Protein AF-A0A952SHG2-F1 (afdb_monomer)

Secondary structure (DSSP, 8-state):
-HHHHHHHHHHHHHHHTTSS-S-HHHHHHHHHHHHHHHHHH-GGGHHHHHHHHHHHHHHHHHHHHHHHS---------------TTTS-HHHHHHHHHHHHHSSTTGGGSTT---TT-GGGTB--STT---BSS---TTGGG-GGGTT-GGG-TT-GGG--SS-S-SSTTTT---SHHHHHHHHHH-TTTSPPTT-SPTTSSS-S-SS--TTSTTT---HHHHHHHHHHHHHTTTPPPPPHHHHHHHHHHHS-GGGSPP--------S---SB-SSS-HHHHHHHTTHHHHSB-TTSTT-B--SS----HHHHHHHHTT-TT--S---SHHHHHHHHHH-TTSSPPTTSPTT-S-TTHHHHB-HHHHHHHHHHHTT--TTSPPPP--

pLDDT: mean 87.73, std 11.2, range [30.27, 97.75]

Mean predicted aligned error: 12.86 Å

Structure (mmCIF, N/CA/C/O backbone):
data_AF-A0A952SHG2-F1
#
_entry.id   AF-A0A952SHG2-F1
#
loop_
_atom_site.group_PDB
_atom_site.id
_atom_site.type_symbol
_atom_site.label_atom_id
_atom_site.label_alt_id
_atom_site.label_comp_id
_atom_site.label_asym_id
_atom_site.label_entity_id
_atom_site.label_seq_id
_atom_site.pdbx_PDB_ins_code
_atom_site.Cartn_x
_atom_site.Cartn_y
_atom_site.Cartn_z
_atom_site.occupancy
_atom_site.B_iso_or_equiv
_atom_site.auth_seq_id
_atom_site.auth_comp_id
_atom_site.auth_asym_id
_atom_site.auth_atom_id
_atom_site.pdbx_PDB_model_num
ATOM 1 N N . ILE A 1 1 ? 28.552 59.439 -45.363 1.00 74.81 1 ILE A N 1
ATOM 2 C CA . ILE A 1 1 ? 27.471 58.419 -45.356 1.00 74.81 1 ILE A CA 1
ATOM 3 C C . ILE A 1 1 ? 27.578 57.528 -44.118 1.00 74.81 1 ILE A C 1
ATOM 5 O O . ILE A 1 1 ? 26.679 57.585 -43.295 1.00 74.81 1 ILE A O 1
ATOM 9 N N . SER A 1 2 ? 28.689 56.813 -43.906 1.00 80.88 2 SER A N 1
ATOM 10 C CA . SER A 1 2 ? 28.884 55.923 -42.744 1.00 80.88 2 SER A CA 1
ATOM 11 C C . SER A 1 2 ? 28.674 56.592 -41.376 1.00 80.88 2 SER A C 1
ATOM 13 O O . SER A 1 2 ? 27.939 56.063 -40.550 1.00 80.88 2 SER A O 1
ATOM 15 N N . CYS A 1 3 ? 29.227 57.792 -41.146 1.00 82.44 3 CYS A N 1
ATOM 16 C CA . CYS A 1 3 ? 28.994 58.519 -39.887 1.00 82.44 3 CYS A CA 1
ATOM 17 C C . CYS A 1 3 ? 27.517 58.884 -39.681 1.00 82.44 3 CYS A C 1
ATOM 19 O O . CYS A 1 3 ? 27.010 58.795 -38.571 1.00 82.44 3 CYS A O 1
ATOM 21 N N . PHE A 1 4 ? 26.814 59.259 -40.752 1.00 87.38 4 PHE A N 1
ATOM 22 C CA . PHE A 1 4 ? 25.398 59.623 -40.690 1.00 87.38 4 PHE A CA 1
ATOM 23 C C . PHE A 1 4 ? 24.521 58.410 -40.349 1.00 87.38 4 PHE A C 1
ATOM 25 O O . PHE A 1 4 ? 23.692 58.493 -39.447 1.00 87.38 4 PHE A O 1
ATOM 32 N N . LEU A 1 5 ? 24.769 57.263 -40.992 1.00 85.25 5 LEU A N 1
ATOM 33 C CA . LEU A 1 5 ? 24.088 56.000 -40.684 1.00 85.25 5 LEU A CA 1
ATOM 34 C C . LEU A 1 5 ? 24.325 55.556 -39.236 1.00 85.25 5 LEU A C 1
ATOM 36 O O . LEU A 1 5 ? 23.393 55.105 -38.574 1.00 85.25 5 LEU A O 1
ATOM 40 N N . LEU A 1 6 ? 25.544 55.740 -38.718 1.00 85.88 6 LEU A N 1
ATOM 41 C CA . LEU A 1 6 ? 25.862 55.423 -37.328 1.00 85.88 6 LEU A CA 1
ATOM 42 C C . LEU A 1 6 ? 25.094 56.319 -36.343 1.00 85.88 6 LEU A C 1
ATOM 44 O O . LEU A 1 6 ? 24.516 55.814 -35.383 1.00 85.88 6 LEU A O 1
ATOM 48 N N . PHE A 1 7 ? 25.022 57.631 -36.593 1.00 89.56 7 PHE A N 1
ATOM 49 C CA . PHE A 1 7 ? 24.235 58.539 -35.752 1.00 89.56 7 PHE A CA 1
ATOM 50 C C . PHE A 1 7 ? 22.739 58.224 -35.794 1.00 89.56 7 PHE A C 1
ATOM 52 O O . PHE A 1 7 ? 22.095 58.218 -34.745 1.00 89.56 7 PHE A O 1
ATOM 59 N N . MET A 1 8 ? 22.188 57.896 -36.968 1.00 89.50 8 MET A N 1
ATOM 60 C CA . MET A 1 8 ? 20.793 57.459 -37.070 1.00 89.50 8 MET A CA 1
ATOM 61 C C . MET A 1 8 ? 20.556 56.136 -36.335 1.00 89.50 8 MET A C 1
ATOM 63 O O . MET A 1 8 ? 19.520 55.978 -35.695 1.00 89.50 8 MET A O 1
ATOM 67 N N . ALA A 1 9 ? 21.511 55.200 -36.369 1.00 89.12 9 ALA A N 1
ATOM 68 C CA . ALA A 1 9 ? 21.396 53.933 -35.650 1.00 89.12 9 ALA A CA 1
ATOM 69 C C . ALA A 1 9 ? 21.360 54.147 -34.132 1.00 89.12 9 ALA A C 1
ATOM 71 O O . ALA A 1 9 ? 20.521 53.554 -33.452 1.00 89.12 9 ALA A O 1
ATOM 72 N N . ILE A 1 10 ? 22.217 55.032 -33.613 1.00 88.19 10 ILE A N 1
ATOM 73 C CA . ILE A 1 10 ? 22.257 55.395 -32.190 1.00 88.19 10 ILE A CA 1
ATOM 74 C C . ILE A 1 10 ? 20.974 56.125 -31.780 1.00 88.19 10 ILE A C 1
ATOM 76 O O . ILE A 1 10 ? 20.395 55.805 -30.743 1.00 88.19 10 ILE A O 1
ATOM 80 N N . ALA A 1 11 ? 20.501 57.072 -32.594 1.00 90.00 11 ALA A N 1
ATOM 81 C CA . ALA A 1 11 ? 19.264 57.800 -32.327 1.00 90.00 11 ALA A CA 1
ATOM 82 C C . ALA A 1 11 ? 18.049 56.860 -32.310 1.00 90.00 11 ALA A C 1
ATOM 84 O O . ALA A 1 11 ? 17.284 56.869 -31.349 1.00 90.00 11 ALA A O 1
ATOM 85 N N . ASN A 1 12 ? 17.917 55.992 -33.320 1.00 87.81 12 ASN A N 1
ATOM 86 C CA . ASN A 1 12 ? 16.848 54.997 -33.379 1.00 87.81 12 ASN A CA 1
ATOM 87 C C . ASN A 1 12 ? 16.907 54.032 -32.188 1.00 87.81 12 ASN A C 1
ATOM 89 O O . ASN A 1 12 ? 15.867 53.721 -31.614 1.00 87.81 12 ASN A O 1
ATOM 93 N N . TYR A 1 13 ? 18.105 53.607 -31.779 1.00 85.69 13 TYR A N 1
ATOM 94 C CA . TYR A 1 13 ? 18.271 52.736 -30.620 1.00 85.69 13 TYR A CA 1
ATOM 95 C C . TYR A 1 13 ? 17.807 53.446 -29.350 1.00 85.69 13 TYR A C 1
ATOM 97 O O . TYR A 1 13 ? 16.925 52.951 -28.664 1.00 85.69 13 TYR A O 1
ATOM 105 N N . LYS A 1 14 ? 18.325 54.649 -29.075 1.00 86.19 14 LYS A N 1
ATOM 106 C CA . LYS A 1 14 ? 17.990 55.417 -27.869 1.00 86.19 14 LYS A CA 1
ATOM 107 C C . LYS A 1 14 ? 16.489 55.689 -27.747 1.00 86.19 14 LYS A C 1
ATOM 109 O O . LYS A 1 14 ? 15.944 55.556 -26.657 1.00 86.19 14 LYS A O 1
ATOM 114 N N . THR A 1 15 ? 15.834 56.067 -28.843 1.00 85.44 15 THR A N 1
ATOM 115 C CA . THR A 1 15 ? 14.403 56.401 -28.837 1.00 85.44 15 THR A CA 1
ATOM 116 C C . THR A 1 15 ? 13.520 55.171 -28.650 1.00 85.44 15 THR A C 1
ATOM 118 O O . THR A 1 15 ? 12.496 55.255 -27.983 1.00 85.44 15 THR A O 1
ATOM 121 N N . ASN A 1 16 ? 13.911 54.024 -29.208 1.00 82.75 16 ASN A N 1
ATOM 122 C CA . ASN A 1 16 ? 13.077 52.823 -29.217 1.00 82.75 16 ASN A CA 1
ATOM 123 C C . ASN A 1 16 ? 13.488 51.775 -28.171 1.00 82.75 16 ASN A C 1
ATOM 125 O O . ASN A 1 16 ? 12.862 50.727 -28.106 1.00 82.75 16 ASN A O 1
ATOM 129 N N . PHE A 1 17 ? 14.522 52.025 -27.357 1.00 77.38 17 PHE A N 1
ATOM 130 C CA . PHE A 1 17 ? 15.031 51.036 -26.395 1.00 77.38 17 PHE A CA 1
ATOM 131 C C . PHE A 1 17 ? 14.032 50.699 -25.287 1.00 77.38 17 PHE A C 1
ATOM 133 O O . PHE A 1 17 ? 13.918 49.544 -24.897 1.00 77.38 17 PHE A O 1
ATOM 140 N N . TYR A 1 18 ? 13.291 51.701 -24.813 1.00 72.62 18 TYR A N 1
ATOM 141 C CA . TYR A 1 18 ? 12.260 51.538 -23.783 1.00 72.62 18 TYR A CA 1
ATOM 142 C C . TYR A 1 18 ? 10.836 51.565 -24.356 1.00 72.62 18 TYR A C 1
ATOM 144 O O . TYR A 1 18 ? 9.873 51.606 -23.598 1.00 72.62 18 TYR A O 1
ATOM 152 N N . GLY A 1 19 ? 10.695 51.598 -25.685 1.00 65.25 19 GLY A N 1
ATOM 153 C CA . GLY A 1 19 ? 9.402 51.615 -26.361 1.00 65.25 19 GLY A CA 1
ATOM 154 C C . GLY A 1 19 ? 9.118 50.277 -27.033 1.00 65.25 19 GLY A C 1
ATOM 155 O O . GLY A 1 19 ? 9.991 49.703 -27.676 1.00 65.25 19 GLY A O 1
ATOM 156 N N . GLU A 1 20 ? 7.876 49.807 -26.978 1.00 67.44 20 GLU A N 1
ATOM 157 C CA . GLU A 1 20 ? 7.429 48.577 -27.654 1.00 67.44 20 GLU A CA 1
ATOM 158 C C . GLU A 1 20 ? 7.246 48.753 -29.174 1.00 67.44 20 GLU A C 1
ATOM 160 O O . GLU A 1 20 ? 6.403 48.126 -29.811 1.00 67.44 20 GLU A O 1
ATOM 165 N N . SER A 1 21 ? 8.036 49.621 -29.808 1.00 77.50 21 SER A N 1
ATOM 166 C CA . SER A 1 21 ? 7.861 49.965 -31.222 1.00 77.50 21 SER A CA 1
ATOM 167 C C . SER A 1 21 ? 8.316 48.863 -32.181 1.00 77.50 21 SER A C 1
ATOM 169 O O . SER A 1 21 ? 8.041 48.935 -33.375 1.00 77.50 21 SER A O 1
ATOM 171 N N . ARG A 1 22 ? 9.040 47.848 -31.684 1.00 79.00 22 ARG A N 1
ATOM 172 C CA . ARG A 1 22 ? 9.681 46.775 -32.472 1.00 79.00 22 ARG A CA 1
ATOM 173 C C . ARG A 1 22 ? 10.700 47.274 -33.509 1.00 79.00 22 ARG A C 1
ATOM 175 O O . ARG A 1 22 ? 11.167 46.488 -34.328 1.00 79.00 22 ARG A O 1
ATOM 182 N N . LEU A 1 23 ? 11.111 48.546 -33.445 1.00 83.25 23 LEU A N 1
ATOM 183 C CA . LEU A 1 23 ? 12.023 49.181 -34.412 1.00 83.25 23 LEU A CA 1
ATOM 184 C C . LEU A 1 23 ? 13.514 49.050 -34.057 1.00 83.25 23 LEU A C 1
ATOM 186 O O . LEU A 1 23 ? 14.373 49.538 -34.793 1.00 83.25 23 LEU A O 1
ATOM 190 N N . LEU A 1 24 ? 13.857 48.380 -32.955 1.00 82.94 24 LEU A N 1
ATOM 191 C CA . LEU A 1 24 ? 15.250 48.162 -32.545 1.00 82.94 24 LEU A CA 1
ATOM 192 C C . LEU A 1 24 ? 16.121 47.412 -33.573 1.00 82.94 24 LEU A C 1
ATOM 194 O O . LEU A 1 24 ? 17.269 47.827 -33.767 1.00 82.94 24 LEU A O 1
ATOM 198 N N . PRO A 1 25 ? 15.617 46.397 -34.307 1.00 87.50 25 PRO A N 1
ATOM 199 C CA . PRO A 1 25 ? 16.404 45.721 -35.340 1.00 87.50 25 PRO A CA 1
ATOM 200 C C . PRO A 1 25 ? 16.895 46.658 -36.457 1.00 87.50 25 PRO A C 1
ATOM 202 O O . PRO A 1 25 ? 17.942 46.405 -37.051 1.00 87.50 25 PRO A O 1
ATOM 205 N N . VAL A 1 26 ? 16.208 47.782 -36.708 1.00 87.00 26 VAL A N 1
ATOM 206 C CA . VAL A 1 26 ? 16.605 48.776 -37.724 1.00 87.00 26 VAL A CA 1
ATOM 207 C C . VAL A 1 26 ? 17.983 49.373 -37.413 1.00 87.00 26 VAL A C 1
ATOM 209 O O . VAL A 1 26 ? 18.792 49.569 -38.322 1.00 87.00 26 VAL A O 1
ATOM 212 N N . SER A 1 27 ? 18.305 49.594 -36.134 1.00 88.81 27 SER A N 1
ATOM 213 C CA . SER A 1 27 ? 19.630 50.075 -35.723 1.00 88.81 27 SER A CA 1
ATOM 214 C C . SER A 1 27 ? 20.735 49.072 -36.059 1.00 88.81 27 SER A C 1
ATOM 216 O O . SER A 1 27 ? 21.799 49.469 -36.533 1.00 88.81 27 SER A O 1
ATOM 218 N N . LEU A 1 28 ? 20.477 47.773 -35.875 1.00 88.94 28 LEU A N 1
ATOM 219 C CA . LEU A 1 28 ? 21.440 46.709 -36.174 1.00 88.94 28 LEU A CA 1
ATOM 220 C C . LEU A 1 28 ? 21.674 46.569 -37.685 1.00 88.94 28 LEU A C 1
ATOM 222 O O . LEU A 1 28 ? 22.815 46.398 -38.120 1.00 88.94 28 LEU A O 1
ATOM 226 N N . VAL A 1 29 ? 20.626 46.733 -38.500 1.00 88.62 29 VAL A N 1
ATOM 227 C CA . VAL A 1 29 ? 20.751 46.771 -39.967 1.00 88.62 29 VAL A CA 1
ATOM 228 C C . VAL A 1 29 ? 21.579 47.977 -40.417 1.00 88.62 29 VAL A C 1
ATOM 230 O O . VAL A 1 29 ? 22.478 47.831 -41.243 1.00 88.62 29 VAL A O 1
ATOM 233 N N . MET A 1 30 ? 21.352 49.166 -39.850 1.00 90.12 30 MET A N 1
ATOM 234 C CA . MET A 1 30 ? 22.135 50.351 -40.224 1.00 90.12 30 MET A CA 1
ATOM 235 C C . MET A 1 30 ? 23.610 50.244 -39.817 1.00 90.12 30 MET A C 1
ATOM 237 O O . MET A 1 30 ? 24.486 50.654 -40.585 1.00 90.12 30 MET A O 1
ATOM 241 N N . ILE A 1 31 ? 23.913 49.635 -38.666 1.00 90.00 31 ILE A N 1
ATOM 242 C CA . ILE A 1 31 ? 25.296 49.337 -38.256 1.00 90.00 31 ILE A CA 1
ATOM 243 C C . ILE A 1 31 ? 25.927 48.314 -39.208 1.00 90.00 31 ILE A C 1
ATOM 245 O O . ILE A 1 31 ? 27.046 48.527 -39.675 1.00 90.00 31 ILE A O 1
ATOM 249 N N . THR A 1 32 ? 25.190 47.263 -39.578 1.00 91.50 32 THR A N 1
ATOM 250 C CA . THR A 1 32 ? 25.622 46.269 -40.573 1.00 91.50 32 THR A CA 1
ATOM 251 C C . THR A 1 32 ? 26.033 46.953 -41.876 1.00 91.50 32 THR A C 1
ATOM 253 O O . THR A 1 32 ? 27.183 46.847 -42.301 1.00 91.50 32 THR A O 1
ATOM 256 N N . VAL A 1 33 ? 25.143 47.746 -42.476 1.00 91.25 33 VAL A N 1
ATOM 257 C CA . VAL A 1 33 ? 25.428 48.471 -43.726 1.00 91.25 33 VAL A CA 1
ATOM 258 C C . VAL A 1 33 ? 26.642 49.391 -43.569 1.00 91.25 33 VAL A C 1
ATOM 260 O O . VAL A 1 33 ? 27.521 49.414 -44.431 1.00 91.25 33 VAL A O 1
ATOM 263 N N . THR A 1 34 ? 26.748 50.090 -42.438 1.00 91.56 34 THR A N 1
ATOM 264 C CA . THR A 1 34 ? 27.884 50.974 -42.139 1.00 91.56 34 THR A CA 1
ATOM 265 C C . THR A 1 34 ? 29.210 50.213 -42.138 1.00 91.56 34 THR A C 1
ATOM 267 O O . THR A 1 34 ? 30.165 50.651 -42.778 1.00 91.56 34 THR A O 1
ATOM 270 N N . THR A 1 35 ? 29.281 49.060 -41.470 1.00 90.50 35 THR A N 1
ATOM 271 C CA . THR A 1 35 ? 30.512 48.254 -41.387 1.00 90.50 35 THR A CA 1
ATOM 272 C C . THR A 1 35 ? 30.953 47.707 -42.747 1.00 90.50 35 THR A C 1
ATOM 274 O O . THR A 1 35 ? 32.138 47.782 -43.071 1.00 90.50 35 THR A O 1
ATOM 277 N N . PHE A 1 36 ? 30.018 47.260 -43.593 1.00 90.94 36 PHE A N 1
ATOM 278 C CA . PHE A 1 36 ? 30.336 46.791 -44.944 1.00 90.94 36 PHE A CA 1
ATOM 279 C C . PHE A 1 36 ? 30.786 47.923 -45.872 1.00 90.94 36 PHE A C 1
ATOM 281 O O . PHE A 1 36 ? 31.753 47.740 -46.608 1.00 90.94 36 PHE A O 1
ATOM 288 N N . ILE A 1 37 ? 30.161 49.106 -45.798 1.00 90.00 37 ILE A N 1
ATOM 289 C CA . ILE A 1 37 ? 30.617 50.285 -46.551 1.00 90.00 37 ILE A CA 1
ATOM 290 C C . ILE A 1 37 ? 32.031 50.669 -46.107 1.00 90.00 37 ILE A C 1
ATOM 292 O O . ILE A 1 37 ? 32.912 50.852 -46.941 1.00 90.00 37 ILE A O 1
ATOM 296 N N . MET A 1 38 ? 32.284 50.739 -44.799 1.00 89.38 38 MET A N 1
ATOM 297 C CA . MET A 1 38 ? 33.610 51.060 -44.264 1.00 89.38 38 MET A CA 1
ATOM 298 C C . MET A 1 38 ? 34.671 50.037 -44.689 1.00 89.38 38 MET A C 1
ATOM 300 O O . MET A 1 38 ? 35.799 50.419 -44.996 1.00 89.38 38 MET A O 1
ATOM 304 N N . ALA A 1 39 ? 34.313 48.756 -44.796 1.00 89.56 39 ALA A N 1
ATOM 305 C CA . ALA A 1 39 ? 35.223 47.708 -45.247 1.00 89.56 39 ALA A CA 1
ATOM 306 C C . ALA A 1 39 ? 35.699 47.873 -46.703 1.00 89.56 39 ALA A C 1
ATOM 308 O O . ALA A 1 39 ? 36.718 47.279 -47.063 1.00 89.56 39 ALA A O 1
ATOM 309 N N . LEU A 1 40 ? 34.987 48.648 -47.531 1.00 89.50 40 LEU A N 1
ATOM 310 C CA . LEU A 1 40 ? 35.406 48.976 -48.900 1.00 89.50 40 LEU A CA 1
ATOM 311 C C . LEU A 1 40 ? 36.515 50.035 -48.925 1.00 89.50 40 LEU A C 1
ATOM 313 O O . LEU A 1 40 ? 37.377 49.990 -49.796 1.00 89.50 40 LEU A O 1
ATOM 317 N N . TYR A 1 41 ? 36.509 50.965 -47.966 1.00 88.44 41 TYR A N 1
ATOM 318 C CA . TYR A 1 41 ? 37.458 52.084 -47.914 1.00 88.44 41 TYR A CA 1
ATOM 319 C C . TYR A 1 41 ? 38.679 51.797 -47.030 1.00 88.44 41 TYR A C 1
ATOM 321 O O . TYR A 1 41 ? 39.772 52.278 -47.314 1.00 88.44 41 TYR A O 1
ATOM 329 N N . PHE A 1 42 ? 38.521 50.994 -45.974 1.00 89.19 42 PHE A N 1
ATOM 330 C CA . PHE A 1 42 ? 39.591 50.663 -45.028 1.00 89.19 42 PHE A CA 1
ATOM 331 C C . PHE A 1 42 ? 40.119 49.251 -45.286 1.00 89.19 42 PHE A C 1
ATOM 333 O O . PHE A 1 42 ? 39.817 48.310 -44.554 1.00 89.19 42 PHE A O 1
ATOM 340 N N . THR A 1 43 ? 40.919 49.102 -46.343 1.00 86.62 43 THR A N 1
ATOM 341 C CA . THR A 1 43 ? 41.418 47.805 -46.839 1.00 86.62 43 THR A CA 1
ATOM 342 C C . THR A 1 43 ? 42.206 47.019 -45.788 1.00 86.62 43 THR A C 1
ATOM 344 O O . THR A 1 43 ? 41.973 45.822 -45.632 1.00 86.62 43 THR A O 1
ATOM 347 N N . ASN A 1 44 ? 43.035 47.694 -44.984 1.00 91.44 44 ASN A N 1
ATOM 348 C CA . ASN A 1 44 ? 43.816 47.078 -43.898 1.00 91.44 44 ASN A CA 1
ATOM 349 C C . ASN A 1 44 ? 42.952 46.506 -42.758 1.00 91.44 44 ASN A C 1
ATOM 351 O O . ASN A 1 44 ? 43.407 45.647 -42.011 1.00 91.44 44 ASN A O 1
ATOM 355 N N . LEU A 1 45 ? 41.707 46.971 -42.620 1.00 89.31 45 LEU A N 1
ATOM 356 C CA . LEU A 1 45 ? 40.752 46.526 -41.596 1.00 89.31 45 LEU A CA 1
ATOM 357 C C . LEU A 1 45 ? 39.533 45.822 -42.212 1.00 89.31 45 LEU A C 1
ATOM 359 O O . LEU A 1 45 ? 38.580 45.493 -41.506 1.00 89.31 45 LEU A O 1
ATOM 363 N N . SER A 1 46 ? 39.550 45.572 -43.525 1.00 88.75 46 SER A N 1
ATOM 364 C CA . SER A 1 46 ? 38.384 45.110 -44.284 1.00 88.75 46 SER A CA 1
ATOM 365 C C . SER A 1 46 ? 37.856 43.772 -43.771 1.00 88.75 46 SER A C 1
ATOM 367 O O . SER A 1 46 ? 36.647 43.601 -43.630 1.00 88.75 46 SER A O 1
ATOM 369 N N . ALA A 1 47 ? 38.754 42.840 -43.436 1.00 89.50 47 ALA A N 1
ATOM 370 C CA . ALA A 1 47 ? 38.380 41.540 -42.885 1.00 89.50 47 ALA A CA 1
ATOM 371 C C . ALA A 1 47 ? 37.647 41.683 -41.541 1.00 89.50 47 ALA A C 1
ATOM 373 O O . ALA A 1 47 ? 36.570 41.121 -41.363 1.00 89.50 47 ALA A O 1
ATOM 374 N N . LEU A 1 48 ? 38.183 42.500 -40.630 1.00 91.06 48 LEU A N 1
ATOM 375 C CA . LEU A 1 48 ? 37.595 42.735 -39.312 1.00 91.06 48 LEU A CA 1
ATOM 376 C C . LEU A 1 48 ? 36.229 43.432 -39.413 1.00 91.06 48 LEU A C 1
ATOM 378 O O . LEU A 1 48 ? 35.278 43.030 -38.746 1.00 91.06 48 LEU A O 1
ATOM 382 N N . LEU A 1 49 ? 36.103 44.422 -40.299 1.00 91.06 49 LEU A N 1
ATOM 383 C CA . LEU A 1 49 ? 34.847 45.138 -40.530 1.00 91.06 49 LEU A CA 1
ATOM 384 C C . LEU A 1 49 ? 33.767 44.244 -41.157 1.00 91.06 49 LEU A C 1
ATOM 386 O O . LEU A 1 49 ? 32.607 44.341 -40.766 1.00 91.06 49 LEU A O 1
ATOM 390 N N . LYS A 1 50 ? 34.129 43.339 -42.076 1.00 89.81 50 LYS A N 1
ATOM 391 C CA . LYS A 1 50 ? 33.191 42.362 -42.663 1.00 89.81 50 LYS A CA 1
ATOM 392 C C . LYS A 1 50 ? 32.729 41.322 -41.647 1.00 89.81 50 LYS A C 1
ATOM 394 O O . LYS A 1 50 ? 31.548 40.991 -41.627 1.00 89.81 50 LYS A O 1
ATOM 399 N N . ILE A 1 51 ? 33.634 40.832 -40.795 1.00 91.31 51 ILE A N 1
ATOM 400 C CA . ILE A 1 51 ? 33.286 39.900 -39.712 1.00 91.31 51 ILE A CA 1
ATOM 401 C C . ILE A 1 51 ? 32.325 40.581 -38.732 1.00 91.31 51 ILE A C 1
ATOM 403 O O . ILE A 1 51 ? 31.253 40.047 -38.461 1.00 91.31 51 ILE A O 1
ATOM 407 N N . GLY A 1 52 ? 32.659 41.791 -38.271 1.00 89.56 52 GLY A N 1
ATOM 408 C CA . GLY A 1 52 ? 31.781 42.573 -37.400 1.00 89.56 52 GLY A CA 1
ATOM 409 C C . GLY A 1 52 ? 30.422 42.854 -38.045 1.00 89.56 52 GLY A C 1
ATOM 410 O O . GLY A 1 52 ? 29.387 42.664 -37.411 1.00 89.56 52 GLY A O 1
ATOM 411 N N . GLY A 1 53 ? 30.406 43.220 -39.328 1.00 90.56 53 GLY A N 1
ATOM 412 C CA . GLY A 1 53 ? 29.172 43.424 -40.083 1.00 90.56 53 GLY A CA 1
ATOM 413 C C . GLY A 1 53 ? 28.304 42.178 -40.172 1.00 90.56 53 GLY A C 1
ATOM 414 O O . GLY A 1 53 ? 27.098 42.262 -39.960 1.00 90.56 53 GLY A O 1
ATOM 415 N N . MET A 1 54 ? 28.901 41.009 -40.405 1.00 91.50 54 MET A N 1
ATOM 416 C CA . MET A 1 54 ? 28.167 39.745 -40.422 1.00 91.50 54 MET A CA 1
ATOM 417 C C . MET A 1 54 ? 27.564 39.409 -39.051 1.00 91.50 54 MET A C 1
ATOM 419 O O . MET A 1 54 ? 26.433 38.939 -38.977 1.00 91.50 54 MET A O 1
ATOM 423 N N . MET A 1 55 ? 28.269 39.701 -37.954 1.00 90.81 55 MET A N 1
ATOM 424 C CA . MET A 1 55 ? 27.728 39.508 -36.604 1.00 90.81 55 MET A CA 1
ATOM 425 C C . MET A 1 55 ? 26.503 40.393 -36.348 1.00 90.81 55 MET A C 1
ATOM 427 O O . MET A 1 55 ? 25.484 39.905 -35.859 1.00 90.81 55 MET A O 1
ATOM 431 N N . PHE A 1 56 ? 26.570 41.675 -36.721 1.00 88.50 56 PHE A N 1
ATOM 432 C CA . PHE A 1 56 ? 25.423 42.579 -36.603 1.00 88.50 56 PHE A CA 1
ATOM 433 C C . PHE A 1 56 ? 24.269 42.178 -37.524 1.00 88.50 56 PHE A C 1
ATOM 435 O O . PHE A 1 56 ? 23.115 42.307 -37.121 1.00 88.50 56 PHE A O 1
ATOM 442 N N . PHE A 1 57 ? 24.561 41.635 -38.708 1.00 89.50 57 PHE A N 1
ATOM 443 C CA . PHE A 1 57 ? 23.547 41.117 -39.622 1.00 89.50 57 PHE A CA 1
ATOM 444 C C . PHE A 1 57 ? 22.786 39.936 -39.011 1.00 89.50 57 PHE A C 1
ATOM 446 O O . PHE A 1 57 ? 21.557 39.938 -38.989 1.00 89.50 57 PHE A O 1
ATOM 453 N N . VAL A 1 58 ? 23.508 38.954 -38.462 1.00 90.19 58 VAL A N 1
ATOM 454 C CA . VAL A 1 58 ? 22.904 37.795 -37.789 1.00 90.19 58 VAL A CA 1
ATOM 455 C C . VAL A 1 58 ? 22.081 38.245 -36.582 1.00 90.19 58 VAL A C 1
ATOM 457 O O . VAL A 1 58 ? 20.946 37.802 -36.418 1.00 90.19 58 VAL A O 1
ATOM 460 N N . ALA A 1 59 ? 22.600 39.173 -35.775 1.00 87.06 59 ALA A N 1
ATOM 461 C CA . ALA A 1 59 ? 21.866 39.730 -34.642 1.00 87.06 59 ALA A CA 1
ATOM 462 C C . ALA A 1 59 ? 20.590 40.471 -35.082 1.00 87.06 59 ALA A C 1
ATOM 464 O O . ALA A 1 59 ? 19.536 40.287 -34.476 1.00 87.06 59 ALA A O 1
ATOM 465 N N . ALA A 1 60 ? 20.659 41.265 -36.157 1.00 87.00 60 ALA A N 1
ATOM 466 C CA . ALA A 1 60 ? 19.505 41.953 -36.729 1.00 87.00 60 ALA A CA 1
ATOM 467 C C . ALA A 1 60 ? 18.443 40.964 -37.215 1.00 87.00 60 ALA A C 1
ATOM 469 O O . ALA A 1 60 ? 17.257 41.160 -36.958 1.00 87.00 60 ALA A O 1
ATOM 470 N N . PHE A 1 61 ? 18.872 39.891 -37.884 1.00 86.38 61 PHE A N 1
ATOM 471 C CA . PHE A 1 61 ? 17.984 38.858 -38.396 1.00 86.38 61 PHE A CA 1
ATOM 472 C C . PHE A 1 61 ? 17.289 38.094 -37.265 1.00 86.38 61 PHE A C 1
ATOM 474 O O . PHE A 1 61 ? 16.066 37.990 -37.265 1.00 86.38 61 PHE A O 1
ATOM 481 N N . LEU A 1 62 ? 18.040 37.620 -36.267 1.00 86.94 62 LEU A N 1
ATOM 482 C CA . LEU A 1 62 ? 17.482 36.893 -35.123 1.00 86.94 62 LEU A CA 1
ATOM 483 C C . LEU A 1 62 ? 16.557 37.776 -34.280 1.00 86.94 62 LEU A C 1
ATOM 485 O O . LEU A 1 62 ? 15.479 37.335 -33.891 1.00 86.94 62 LEU A O 1
ATOM 489 N N . SER A 1 63 ? 16.942 39.031 -34.038 1.00 83.12 63 SER A N 1
ATOM 490 C CA . SER A 1 63 ? 16.115 39.985 -33.295 1.00 83.12 63 SER A CA 1
ATOM 491 C C . SER A 1 63 ? 14.853 40.375 -34.069 1.00 83.12 63 SER A C 1
ATOM 493 O O . SER A 1 63 ? 13.771 40.423 -33.490 1.00 83.12 63 SER A O 1
ATOM 495 N N . GLY A 1 64 ? 14.959 40.601 -35.381 1.00 82.50 64 GLY A N 1
ATOM 496 C CA . GLY A 1 64 ? 13.809 40.882 -36.240 1.00 82.50 64 GLY A CA 1
ATOM 497 C C . GLY A 1 64 ? 12.839 39.704 -36.317 1.00 82.50 64 GLY A C 1
ATOM 498 O O . GLY A 1 64 ? 11.636 39.892 -36.163 1.00 82.50 64 GLY A O 1
ATOM 499 N N . TYR A 1 65 ? 13.360 38.487 -36.491 1.00 82.19 65 TYR A N 1
ATOM 500 C CA . TYR A 1 65 ? 12.556 37.267 -36.522 1.00 82.19 65 TYR A CA 1
ATOM 501 C C . TYR A 1 65 ? 11.888 36.990 -35.169 1.00 82.19 65 TYR A C 1
ATOM 503 O O . TYR A 1 65 ? 10.690 36.723 -35.122 1.00 82.19 65 TYR A O 1
ATOM 511 N N . GLY A 1 66 ? 12.625 37.148 -34.064 1.00 78.38 66 GLY A N 1
ATOM 512 C CA . GLY A 1 66 ? 12.083 37.051 -32.709 1.00 78.38 66 GLY A CA 1
ATOM 513 C C . GLY A 1 66 ? 10.941 38.040 -32.470 1.00 78.38 66 GLY A C 1
ATOM 514 O O . GLY A 1 66 ? 9.880 37.636 -32.016 1.00 78.38 66 GLY A O 1
ATOM 515 N N . ASN A 1 67 ? 11.105 39.304 -32.873 1.00 77.50 67 ASN A N 1
ATOM 516 C CA . ASN A 1 67 ? 10.067 40.333 -32.728 1.00 77.50 67 ASN A CA 1
ATOM 517 C C . ASN A 1 67 ? 8.853 40.144 -33.657 1.00 77.50 67 ASN A C 1
ATOM 519 O O . ASN A 1 67 ? 7.791 40.717 -33.395 1.00 77.50 67 ASN A O 1
ATOM 523 N N . TRP A 1 68 ? 9.001 39.408 -34.762 1.00 75.62 68 TRP A N 1
ATOM 524 C CA . TRP A 1 68 ? 7.896 39.096 -35.672 1.00 75.62 68 TRP A CA 1
ATOM 525 C C . TRP A 1 68 ? 7.022 37.959 -35.129 1.00 75.62 68 TRP A C 1
ATOM 527 O O . TRP A 1 68 ? 5.802 37.986 -35.302 1.00 75.62 68 TRP A O 1
ATOM 537 N N . LEU A 1 69 ? 7.608 36.986 -34.427 1.00 77.56 69 LEU A N 1
ATOM 538 C CA . LEU A 1 69 ? 6.829 35.918 -33.809 1.00 77.56 69 LEU A CA 1
ATOM 539 C C . LEU A 1 69 ? 5.853 36.486 -32.761 1.00 77.56 69 LEU A C 1
ATOM 541 O O . LEU A 1 69 ? 6.236 37.391 -32.010 1.00 77.56 69 LEU A O 1
ATOM 545 N N . PRO A 1 70 ? 4.605 35.973 -32.692 1.00 69.62 70 PRO A N 1
ATOM 546 C CA . PRO A 1 70 ? 3.653 36.354 -31.657 1.00 69.62 70 PRO A CA 1
ATOM 547 C C . PRO A 1 70 ? 4.290 36.157 -30.281 1.00 69.62 70 PRO A C 1
ATOM 549 O O . PRO A 1 70 ? 4.563 35.030 -29.869 1.00 69.62 70 PRO A O 1
ATOM 552 N N . GLN A 1 71 ? 4.565 37.263 -29.593 1.00 63.12 71 GLN A N 1
ATOM 553 C CA . GLN A 1 71 ? 5.040 37.223 -28.221 1.00 63.12 71 GLN A CA 1
ATOM 554 C C . GLN A 1 71 ? 3.841 36.836 -27.363 1.00 63.12 71 GLN A C 1
ATOM 556 O O . GLN A 1 71 ? 2.911 37.622 -27.197 1.00 63.12 71 GLN A O 1
ATOM 561 N N . VAL A 1 72 ? 3.828 35.598 -26.878 1.00 58.69 72 VAL A N 1
ATOM 562 C CA . VAL A 1 72 ? 2.926 35.221 -25.796 1.00 58.69 72 VAL A CA 1
ATOM 563 C C . VAL A 1 72 ? 3.528 35.864 -24.558 1.00 58.69 72 VAL A C 1
ATOM 565 O O . VAL A 1 72 ? 4.471 35.333 -23.975 1.00 58.69 72 VAL A O 1
ATOM 568 N N . GLU A 1 73 ? 3.053 37.056 -24.205 1.00 57.94 73 GLU A N 1
ATOM 569 C CA . GLU A 1 73 ? 3.310 37.583 -22.874 1.00 57.94 73 GLU A CA 1
ATOM 570 C C . GLU A 1 73 ? 2.737 36.558 -21.906 1.00 57.94 73 GLU A C 1
ATOM 572 O O . GLU A 1 73 ? 1.526 36.334 -21.851 1.00 57.94 73 GLU A O 1
ATOM 577 N N . GLY A 1 74 ? 3.624 35.875 -21.186 1.00 50.66 74 GLY A N 1
ATOM 578 C CA . GLY A 1 74 ? 3.235 35.176 -19.982 1.00 50.66 74 GLY A CA 1
ATOM 579 C C . GLY A 1 74 ? 2.738 36.243 -19.025 1.00 50.66 74 GLY A C 1
ATOM 580 O O . GLY A 1 74 ? 3.522 36.772 -18.240 1.00 50.66 74 GLY A O 1
ATOM 581 N N . GLY A 1 75 ? 1.455 36.602 -19.124 1.00 47.72 75 GLY A N 1
ATOM 582 C CA . GLY A 1 75 ? 0.770 37.269 -18.034 1.00 47.72 75 GLY A CA 1
ATOM 583 C C . GLY A 1 75 ? 1.133 36.493 -16.780 1.00 47.72 75 GLY A C 1
ATOM 584 O O . GLY A 1 75 ? 1.168 35.258 -16.823 1.00 47.72 75 GLY A O 1
ATOM 585 N N . PHE A 1 76 ? 1.503 37.205 -15.712 1.00 53.69 76 PHE A N 1
ATOM 586 C CA . PHE A 1 76 ? 1.717 36.573 -14.417 1.00 53.69 76 PHE A CA 1
ATOM 587 C C . PHE A 1 76 ? 0.592 35.557 -14.236 1.00 53.69 76 PHE A C 1
ATOM 589 O O . PHE A 1 76 ? -0.569 35.965 -14.389 1.00 53.69 76 PHE A O 1
ATOM 596 N N . PRO A 1 77 ? 0.899 34.258 -14.027 1.00 55.28 77 PRO A N 1
ATOM 597 C CA . PRO A 1 77 ? -0.160 33.303 -13.770 1.00 55.28 77 PRO A CA 1
ATOM 598 C C . PRO A 1 77 ? -1.027 33.936 -12.678 1.00 55.28 77 PRO A C 1
ATOM 600 O O . PRO A 1 77 ? -0.454 34.532 -11.750 1.00 55.28 77 PRO A O 1
ATOM 603 N N . PRO A 1 78 ? -2.370 33.930 -12.820 1.00 54.66 78 PRO A N 1
ATOM 604 C CA . PRO A 1 78 ? -3.229 34.375 -11.728 1.00 54.66 78 PRO A CA 1
ATOM 605 C C . PRO A 1 78 ? -2.674 33.727 -10.470 1.00 54.66 78 PRO A C 1
ATOM 607 O O . PRO A 1 78 ? -2.256 32.575 -10.569 1.00 54.66 78 PRO A O 1
ATOM 610 N N . VAL A 1 79 ? -2.552 34.475 -9.365 1.00 56.19 79 VAL A N 1
ATOM 611 C CA . VAL A 1 79 ? -2.038 33.922 -8.105 1.00 56.19 79 VAL A CA 1
ATOM 612 C C . VAL A 1 79 ? -2.799 32.625 -7.884 1.00 56.19 79 VAL A C 1
ATOM 614 O O . VAL A 1 79 ? -3.983 32.658 -7.559 1.00 56.19 79 VAL A O 1
ATOM 617 N N . GLU A 1 80 ? -2.156 31.498 -8.188 1.00 53.66 80 GLU A 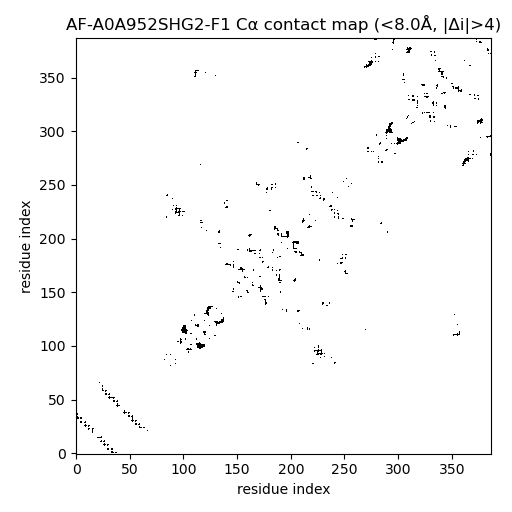N 1
ATOM 618 C CA . GLU A 1 80 ? -2.718 30.195 -7.930 1.00 53.66 80 GLU A CA 1
ATOM 619 C C . GLU A 1 80 ? -2.708 30.179 -6.415 1.00 53.66 80 GLU A C 1
ATOM 621 O O . GLU A 1 80 ? -1.645 30.065 -5.795 1.00 53.66 80 GLU A O 1
ATOM 626 N N . GLU A 1 81 ? -3.868 30.433 -5.802 1.00 56.22 81 GLU A N 1
ATOM 627 C CA . GLU A 1 81 ? -4.084 30.002 -4.435 1.00 56.22 81 GLU A CA 1
ATOM 628 C C . GLU A 1 81 ? -3.668 28.543 -4.448 1.00 56.22 81 GLU A C 1
ATOM 630 O O . GLU A 1 81 ? -4.293 27.713 -5.112 1.00 56.22 81 GLU A O 1
ATOM 635 N N . LYS A 1 82 ? -2.507 28.268 -3.845 1.00 58.62 82 LYS A N 1
ATOM 636 C CA . LYS A 1 82 ? -1.988 26.915 -3.766 1.00 58.62 82 LYS A CA 1
ATOM 637 C C . LYS A 1 82 ? -3.104 26.126 -3.118 1.00 58.62 82 LYS A C 1
ATOM 639 O O . LYS A 1 82 ? -3.444 26.404 -1.973 1.00 58.62 82 LYS A O 1
ATOM 644 N N . VAL A 1 83 ? -3.713 25.231 -3.885 1.00 66.19 83 VAL A N 1
ATOM 645 C CA . VAL A 1 83 ? -4.777 24.372 -3.390 1.00 66.19 83 VAL A CA 1
ATOM 646 C C . VAL A 1 83 ? -4.142 23.537 -2.286 1.00 66.19 83 VAL A C 1
ATOM 648 O O . VAL A 1 83 ? -3.332 22.652 -2.563 1.00 66.19 83 VAL A O 1
ATOM 651 N N . THR A 1 84 ? -4.425 23.898 -1.040 1.00 83.25 84 THR A N 1
ATOM 652 C CA . THR A 1 84 ? -4.017 23.146 0.139 1.00 83.25 84 THR A CA 1
ATOM 653 C C . THR A 1 84 ? -5.104 22.124 0.438 1.00 83.25 84 THR A C 1
ATOM 655 O O . THR A 1 84 ? -6.209 22.197 -0.103 1.00 83.25 84 THR A O 1
ATOM 658 N N . TRP A 1 85 ? -4.803 21.138 1.275 1.00 86.19 85 TRP A N 1
ATOM 659 C CA . TRP A 1 85 ? -5.751 20.076 1.613 1.00 86.19 85 TRP A CA 1
ATOM 660 C C . TRP A 1 85 ? -7.092 20.619 2.137 1.00 86.19 85 TRP A C 1
ATOM 662 O O . TRP A 1 85 ? -8.141 20.065 1.826 1.00 86.19 85 TRP A O 1
ATOM 672 N N . GLU A 1 86 ? -7.060 21.745 2.850 1.00 83.56 86 GLU A N 1
ATOM 673 C CA . GLU A 1 86 ? -8.219 22.411 3.448 1.00 83.56 86 GLU A CA 1
ATOM 674 C C . GLU A 1 86 ? -9.079 23.170 2.425 1.00 83.56 86 GLU A C 1
ATOM 676 O O . GLU A 1 86 ? -10.265 23.394 2.661 1.00 83.56 86 GLU A O 1
ATOM 681 N N . THR A 1 87 ? -8.498 23.590 1.294 1.00 85.81 87 THR A N 1
ATOM 682 C CA . THR A 1 87 ? -9.207 24.359 0.254 1.00 85.81 87 THR A CA 1
ATOM 683 C C . THR A 1 87 ? -9.682 23.494 -0.911 1.00 85.81 87 THR A C 1
ATOM 685 O O . THR A 1 87 ? -10.388 23.978 -1.798 1.00 85.81 87 THR A O 1
ATOM 688 N N . MET A 1 88 ? -9.336 22.203 -0.911 1.00 90.31 88 MET A N 1
ATOM 689 C CA . MET A 1 88 ? -9.831 21.241 -1.890 1.00 90.31 88 MET A CA 1
ATOM 690 C C . MET A 1 88 ? -11.334 21.001 -1.727 1.00 90.31 88 MET A C 1
ATOM 692 O O . MET A 1 88 ? -11.851 20.808 -0.629 1.00 90.31 88 MET A O 1
ATOM 696 N N . SER A 1 89 ? -12.041 20.925 -2.855 1.00 92.69 89 SER A N 1
ATOM 697 C CA . SER A 1 89 ? -13.401 20.383 -2.879 1.00 92.69 89 SER A CA 1
ATOM 698 C C . SER A 1 89 ? -13.418 18.897 -2.503 1.00 92.69 89 SER A C 1
ATOM 700 O O . SER A 1 89 ? -12.425 18.186 -2.676 1.00 92.69 89 SER A O 1
ATOM 702 N N . THR A 1 90 ? -14.583 18.390 -2.088 1.00 93.50 90 THR A N 1
ATOM 703 C CA . THR A 1 90 ? -14.799 16.965 -1.790 1.00 93.50 90 THR A CA 1
ATOM 704 C C . THR A 1 90 ? -14.329 16.049 -2.920 1.00 93.50 90 THR A C 1
ATOM 706 O O . THR A 1 90 ? -13.689 15.033 -2.663 1.00 93.50 90 THR A O 1
ATOM 709 N N . GLN A 1 91 ? -14.588 16.418 -4.181 1.00 93.62 91 GLN A N 1
ATOM 710 C CA . GLN A 1 91 ? -14.150 15.620 -5.327 1.00 93.62 91 GLN A CA 1
ATOM 711 C C . GLN A 1 91 ? -12.626 15.634 -5.486 1.00 93.62 91 GLN A C 1
ATOM 713 O O . GLN A 1 91 ? -12.039 14.590 -5.735 1.00 93.62 91 GLN A O 1
ATOM 718 N N . GLN A 1 92 ? -11.968 16.783 -5.302 1.00 93.62 92 GLN A N 1
ATOM 719 C CA . GLN A 1 92 ? -10.504 16.862 -5.374 1.00 93.62 92 GLN A CA 1
ATOM 720 C C . GLN A 1 92 ? -9.838 16.045 -4.259 1.00 93.62 92 GLN A C 1
ATOM 722 O O . GLN A 1 92 ? -8.856 15.349 -4.517 1.00 93.62 92 GLN A O 1
ATOM 727 N N . LEU A 1 93 ? -10.393 16.076 -3.041 1.00 95.19 93 LE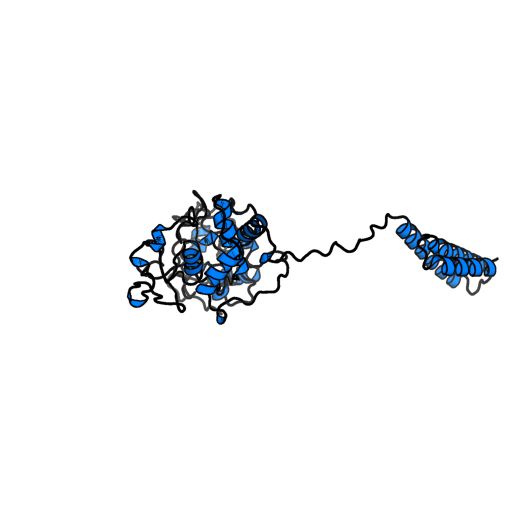U A N 1
ATOM 728 C CA . LEU A 1 93 ? -9.952 15.218 -1.938 1.00 95.19 93 LEU A CA 1
ATOM 729 C C . LEU A 1 93 ? -10.172 13.738 -2.257 1.00 95.19 93 LEU A C 1
ATOM 731 O O . LEU A 1 93 ? -9.270 12.932 -2.045 1.00 95.19 93 LEU A O 1
ATOM 735 N N . ALA A 1 94 ? -11.331 13.376 -2.813 1.00 95.69 94 ALA A N 1
ATOM 736 C CA . ALA A 1 94 ? -11.608 12.006 -3.228 1.00 95.69 94 ALA A CA 1
ATOM 737 C C . ALA A 1 94 ? -10.638 11.530 -4.325 1.00 95.69 94 ALA A C 1
ATOM 739 O O . ALA A 1 94 ? -10.105 10.427 -4.236 1.00 95.69 94 ALA A O 1
ATOM 740 N N . ASP A 1 95 ? -10.343 12.364 -5.322 1.00 94.94 95 ASP A N 1
ATOM 741 C CA . ASP A 1 95 ? -9.382 12.050 -6.382 1.00 94.94 95 ASP A CA 1
ATOM 742 C C . ASP A 1 95 ? -7.973 11.827 -5.805 1.00 94.94 95 ASP A C 1
ATOM 744 O O . ASP A 1 95 ? -7.281 10.877 -6.180 1.00 94.94 95 ASP A O 1
ATOM 748 N N . LYS A 1 96 ? -7.562 12.652 -4.829 1.00 94.56 96 LYS A N 1
ATOM 749 C CA . LYS A 1 96 ? -6.305 12.459 -4.092 1.00 94.56 96 LYS A CA 1
ATOM 750 C C . LYS A 1 96 ? -6.311 11.178 -3.264 1.00 94.56 96 LYS A C 1
ATOM 752 O O . LYS A 1 96 ? -5.310 10.462 -3.254 1.00 94.56 96 LYS A O 1
ATOM 757 N N . GLY A 1 97 ? -7.431 10.851 -2.626 1.00 95.75 97 GLY A N 1
ATOM 758 C CA . GLY A 1 97 ? -7.625 9.584 -1.929 1.00 95.75 97 GLY A CA 1
ATOM 759 C C . GLY A 1 97 ? -7.457 8.386 -2.860 1.00 95.75 97 GLY A C 1
ATOM 760 O O . GLY A 1 97 ? -6.713 7.458 -2.544 1.00 95.75 97 GLY A O 1
ATOM 761 N N . GLU A 1 98 ? -8.065 8.425 -4.048 1.00 95.44 98 GLU A N 1
ATOM 762 C CA . GLU A 1 98 ? -7.907 7.367 -5.048 1.00 95.44 98 GLU A CA 1
ATOM 763 C C . GLU A 1 98 ? -6.452 7.229 -5.510 1.00 95.44 98 GLU A C 1
ATOM 765 O O . GLU A 1 98 ? -5.929 6.116 -5.605 1.00 95.44 98 GLU A O 1
ATOM 770 N N . GLU A 1 99 ? -5.769 8.351 -5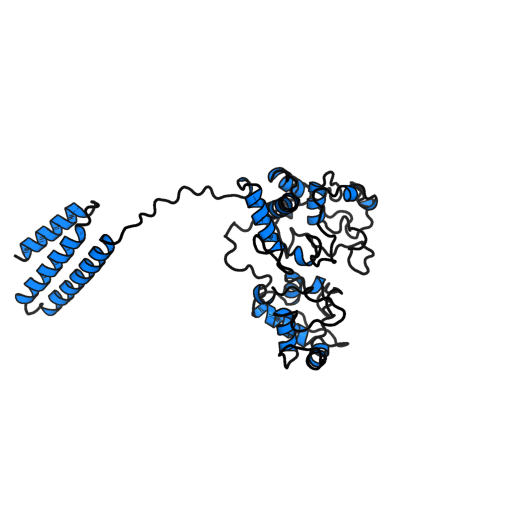.747 1.00 93.38 99 GLU A N 1
ATOM 771 C CA . GLU A 1 99 ? -4.351 8.380 -6.105 1.00 93.38 99 GLU A CA 1
ATOM 772 C C . GLU A 1 99 ? -3.478 7.735 -5.015 1.00 93.38 99 GLU A C 1
ATOM 774 O O . GLU A 1 99 ? -2.596 6.926 -5.315 1.00 93.38 99 GLU A O 1
ATOM 779 N N . ILE A 1 100 ? -3.755 8.014 -3.740 1.00 94.12 100 ILE A N 1
ATOM 780 C CA . ILE A 1 100 ? -3.037 7.411 -2.610 1.00 94.12 100 ILE A CA 1
ATOM 781 C C . ILE A 1 100 ? -3.286 5.900 -2.542 1.00 94.12 100 ILE A C 1
ATOM 783 O O . ILE A 1 100 ? -2.346 5.144 -2.286 1.00 94.12 100 ILE A O 1
ATOM 787 N N . ILE A 1 101 ? -4.512 5.437 -2.789 1.00 93.50 101 ILE A N 1
ATOM 788 C CA . ILE A 1 101 ? -4.877 4.018 -2.681 1.00 93.50 101 ILE A CA 1
ATOM 789 C C . ILE A 1 101 ? -4.349 3.215 -3.879 1.00 93.50 101 ILE A C 1
ATOM 791 O O . ILE A 1 101 ? -3.692 2.189 -3.688 1.00 93.50 101 ILE A O 1
ATOM 795 N N . PHE A 1 102 ? -4.594 3.682 -5.107 1.00 92.12 102 PHE A N 1
ATOM 796 C CA . PHE A 1 102 ? -4.389 2.922 -6.351 1.00 92.12 102 PHE A CA 1
ATOM 797 C C . PHE A 1 102 ? -3.281 3.469 -7.257 1.00 92.12 102 PHE A C 1
ATOM 799 O O . PHE A 1 102 ? -2.919 2.828 -8.242 1.00 92.12 102 PHE A O 1
ATOM 806 N N . GLY A 1 103 ? -2.711 4.631 -6.939 1.00 89.00 103 GLY A N 1
ATOM 807 C CA . GLY A 1 103 ? -1.634 5.245 -7.719 1.00 89.00 103 GLY A CA 1
ATOM 808 C C . GLY A 1 103 ? -2.122 6.092 -8.895 1.00 89.00 103 GLY A C 1
ATOM 809 O O . GLY A 1 103 ? -1.305 6.488 -9.723 1.00 89.00 103 GLY A O 1
ATOM 810 N N . GLY A 1 104 ? -3.429 6.353 -8.985 1.00 88.12 104 GLY A N 1
ATOM 811 C CA . GLY A 1 104 ? -4.032 7.269 -9.950 1.00 88.12 104 GLY A CA 1
ATOM 812 C C . GLY A 1 104 ? -5.561 7.263 -9.885 1.00 88.12 104 GLY A C 1
ATOM 813 O O . GLY A 1 104 ? -6.167 6.303 -9.413 1.00 88.12 104 GLY A O 1
ATOM 814 N N . VAL A 1 105 ? -6.183 8.325 -10.394 1.00 90.75 105 VAL A N 1
ATOM 815 C CA . VAL A 1 105 ? -7.647 8.432 -10.503 1.00 90.75 105 VAL A CA 1
ATOM 816 C C . VAL A 1 105 ? -8.173 7.445 -11.552 1.00 90.75 105 VAL A C 1
ATOM 818 O O . VAL A 1 105 ? -7.570 7.264 -12.612 1.00 90.75 105 VAL A O 1
ATOM 821 N N . GLY A 1 106 ? -9.282 6.770 -11.253 1.00 89.94 106 GLY A N 1
ATOM 822 C CA . GLY A 1 106 ? -9.877 5.714 -12.076 1.00 89.94 106 GLY A CA 1
ATOM 823 C C . GLY A 1 106 ? -9.156 4.361 -12.027 1.00 89.94 106 GLY A C 1
ATOM 824 O O . GLY A 1 106 ? -9.658 3.386 -12.597 1.00 89.94 106 GLY A O 1
ATOM 825 N N . LYS A 1 107 ? -8.011 4.263 -11.336 1.00 89.44 107 LYS A N 1
ATOM 826 C CA . LYS A 1 107 ? -7.241 3.017 -11.199 1.00 89.44 107 LYS A CA 1
ATOM 827 C C . LYS A 1 107 ? -7.900 2.000 -10.270 1.00 89.44 107 LYS A C 1
ATOM 829 O O . LYS A 1 107 ? -7.492 0.843 -10.285 1.00 89.44 107 LYS A O 1
ATOM 834 N N . ASN A 1 108 ? -8.956 2.369 -9.538 1.00 88.88 108 ASN A N 1
ATOM 835 C CA . ASN A 1 108 ? -9.687 1.435 -8.678 1.00 88.88 108 ASN A CA 1
ATOM 836 C C . ASN A 1 108 ? -10.266 0.206 -9.407 1.00 88.88 108 ASN A C 1
ATOM 838 O O . ASN A 1 108 ? -10.507 -0.813 -8.770 1.00 88.88 108 ASN A O 1
ATOM 842 N N . LYS A 1 109 ? -10.448 0.275 -10.735 1.00 87.81 109 LYS A N 1
ATOM 843 C CA . LYS A 1 109 ? -10.961 -0.830 -11.567 1.00 87.81 109 LYS A CA 1
ATOM 844 C C . LYS A 1 109 ? -9.868 -1.797 -12.027 1.00 87.81 109 LYS A C 1
ATOM 846 O O . LYS A 1 109 ? -10.173 -2.844 -12.596 1.00 87.81 109 LYS A O 1
ATOM 851 N N . GLU A 1 110 ? -8.600 -1.435 -11.846 1.00 87.75 110 GLU A N 1
ATOM 852 C CA . GLU A 1 110 ? -7.453 -2.222 -12.286 1.00 87.75 110 GLU A CA 1
ATOM 853 C C . GLU A 1 110 ? -6.972 -3.131 -11.145 1.00 87.75 110 GLU A C 1
ATOM 855 O O . GLU A 1 110 ? -6.443 -2.672 -10.132 1.00 87.75 110 GLU A O 1
ATOM 860 N N . GLN A 1 111 ? -7.134 -4.449 -11.306 1.00 83.94 111 GLN A N 1
ATOM 861 C CA . GLN A 1 111 ? -6.663 -5.419 -10.314 1.00 83.94 111 GLN A CA 1
ATOM 862 C C . GLN A 1 111 ? -5.141 -5.310 -10.138 1.00 83.94 111 GLN A C 1
ATOM 864 O O . GLN A 1 111 ? -4.384 -5.457 -11.097 1.00 83.94 111 GLN A O 1
ATOM 869 N N . GLY A 1 112 ? -4.699 -5.095 -8.898 1.00 80.31 112 GLY A N 1
ATOM 870 C CA . GLY A 1 112 ? -3.284 -4.930 -8.557 1.00 80.31 112 GLY A CA 1
ATOM 871 C C . GLY A 1 112 ? -2.754 -3.497 -8.684 1.00 80.31 112 GLY A C 1
ATOM 872 O O . GLY A 1 112 ? -1.574 -3.285 -8.404 1.00 80.31 112 GLY A O 1
ATOM 873 N N . ALA A 1 113 ? -3.590 -2.519 -9.060 1.00 86.50 113 ALA A N 1
ATOM 874 C CA . ALA A 1 113 ? -3.222 -1.110 -8.968 1.00 86.50 113 ALA A CA 1
ATOM 875 C C . ALA A 1 113 ? -2.948 -0.720 -7.512 1.00 86.50 113 ALA A C 1
ATOM 877 O O . ALA A 1 113 ? -3.680 -1.104 -6.597 1.00 86.50 113 ALA A O 1
ATOM 878 N N . ILE A 1 114 ? -1.867 0.027 -7.299 1.00 87.50 114 ILE A N 1
ATOM 879 C CA . ILE A 1 114 ? -1.377 0.352 -5.967 1.00 87.50 114 ILE A CA 1
ATOM 880 C C . ILE A 1 114 ? -0.739 1.741 -5.939 1.00 87.50 114 ILE A C 1
ATOM 882 O O . ILE A 1 114 ? 0.109 2.093 -6.768 1.00 87.50 114 ILE A O 1
ATOM 886 N N . GLY A 1 115 ? -1.156 2.529 -4.955 1.00 89.50 115 GLY A N 1
ATOM 887 C CA . GLY A 1 115 ? -0.592 3.832 -4.642 1.00 89.50 115 GLY A CA 1
ATOM 888 C C . GLY A 1 115 ? 0.294 3.799 -3.402 1.00 89.50 115 GLY A C 1
ATOM 889 O O . GLY A 1 115 ? 0.684 2.737 -2.910 1.00 89.50 115 GLY A O 1
ATOM 890 N N . LYS A 1 116 ? 0.604 4.991 -2.886 1.00 88.00 116 LYS A N 1
ATOM 891 C CA . LYS A 1 116 ? 1.416 5.181 -1.675 1.00 88.00 116 LYS A CA 1
ATOM 892 C C . LYS A 1 116 ? 0.857 4.411 -0.473 1.00 88.00 116 LYS A C 1
ATOM 894 O O . LYS A 1 116 ? 1.630 3.839 0.284 1.00 88.00 116 LYS A O 1
ATOM 899 N N . GLY A 1 117 ? -0.467 4.377 -0.317 1.00 88.75 117 GLY A N 1
ATOM 900 C CA . GLY A 1 117 ? -1.143 3.742 0.814 1.00 88.75 117 GLY A CA 1
ATOM 901 C C . GLY A 1 117 ? -1.067 2.216 0.813 1.00 88.75 117 GLY A C 1
ATOM 902 O O . GLY A 1 117 ? -1.282 1.600 1.849 1.00 88.75 117 GLY A O 1
ATOM 903 N N . GLN A 1 118 ? -0.760 1.589 -0.329 1.00 90.25 118 GLN A N 1
ATOM 904 C CA . GLN A 1 118 ? -0.648 0.133 -0.478 1.00 90.25 118 GLN A CA 1
ATOM 905 C C . GLN A 1 118 ? -1.893 -0.686 -0.077 1.00 90.25 118 GLN A C 1
ATOM 907 O O . GLN A 1 118 ? -1.854 -1.917 -0.072 1.00 90.25 118 GLN A O 1
ATOM 912 N N . CYS A 1 119 ? -3.021 -0.035 0.213 1.00 92.00 119 CYS A N 1
ATOM 913 C CA . CYS A 1 119 ? -4.228 -0.667 0.739 1.00 92.00 119 CYS A CA 1
ATOM 914 C C . CYS A 1 119 ? -4.785 -1.807 -0.147 1.00 92.00 119 CYS A C 1
ATOM 916 O O . CYS A 1 119 ? -5.185 -2.833 0.416 1.00 92.00 119 CYS A O 1
ATOM 918 N N . PRO A 1 120 ? -4.770 -1.705 -1.499 1.00 91.38 120 PRO A N 1
ATOM 919 C CA . PRO A 1 120 ? -5.228 -2.767 -2.404 1.00 91.38 120 PRO A CA 1
ATOM 920 C C . PRO A 1 120 ? -4.467 -4.089 -2.295 1.00 91.38 120 PRO A C 1
ATOM 922 O O . PRO A 1 120 ? -4.942 -5.102 -2.797 1.00 91.38 120 PRO A O 1
ATOM 925 N N . LEU A 1 121 ? -3.300 -4.112 -1.637 1.00 88.19 121 LEU A N 1
ATOM 926 C CA . LEU A 1 121 ? -2.582 -5.361 -1.362 1.00 88.19 121 LEU A CA 1
ATOM 927 C C . LEU A 1 121 ? -3.325 -6.273 -0.391 1.00 88.19 121 LEU A C 1
ATOM 929 O O . LEU A 1 121 ? -3.093 -7.483 -0.383 1.00 88.19 121 LEU A O 1
ATOM 933 N N . CYS A 1 122 ? -4.144 -5.686 0.481 1.00 89.44 122 CYS A N 1
ATOM 934 C CA . CYS A 1 122 ? -4.781 -6.400 1.578 1.00 89.44 122 CYS A CA 1
ATOM 935 C C . CYS A 1 122 ? -6.303 -6.358 1.496 1.00 89.44 122 CYS A C 1
ATOM 937 O O . CYS A 1 122 ? -6.958 -7.356 1.796 1.00 89.44 122 CYS A O 1
ATOM 939 N N . HIS A 1 123 ? -6.847 -5.204 1.118 1.00 92.75 123 HIS A N 1
ATOM 940 C CA . HIS A 1 123 ? -8.270 -4.926 1.165 1.00 92.75 123 HIS A CA 1
ATOM 941 C C . HIS A 1 123 ? -8.905 -4.987 -0.220 1.00 92.75 123 HIS A C 1
ATOM 943 O O . HIS A 1 123 ? -8.436 -4.350 -1.162 1.00 92.75 123 HIS A O 1
ATOM 949 N N . ALA A 1 124 ? -10.042 -5.675 -0.305 1.00 91.81 124 ALA A N 1
ATOM 950 C CA . ALA A 1 124 ? -10.965 -5.522 -1.417 1.00 91.81 124 ALA A CA 1
ATOM 951 C C . ALA A 1 124 ? -11.831 -4.270 -1.209 1.00 91.81 124 ALA A C 1
ATOM 953 O O . ALA A 1 124 ? -12.441 -4.085 -0.151 1.00 91.81 124 ALA A O 1
ATOM 954 N N . PHE A 1 125 ? -11.912 -3.422 -2.233 1.00 91.50 125 PHE A N 1
ATOM 955 C CA . PHE A 1 125 ? -12.656 -2.162 -2.191 1.00 91.50 125 PHE A CA 1
ATOM 956 C C . PHE A 1 125 ? -14.046 -2.255 -2.828 1.00 91.50 125 PHE A C 1
ATOM 958 O O . PHE A 1 125 ? -14.911 -1.453 -2.486 1.00 91.50 125 PHE A O 1
ATOM 965 N N . HIS A 1 126 ? -14.279 -3.231 -3.704 1.00 86.44 126 HIS A N 1
ATOM 966 C CA . HIS A 1 126 ? -15.569 -3.508 -4.331 1.00 86.44 126 HIS A CA 1
ATOM 967 C C . HIS A 1 126 ? -15.737 -5.014 -4.562 1.00 86.44 126 HIS A C 1
ATOM 969 O O . HIS A 1 126 ? -14.778 -5.786 -4.478 1.00 86.44 126 HIS A O 1
ATOM 975 N N . ALA A 1 127 ? -16.963 -5.444 -4.866 1.00 84.50 127 ALA A N 1
ATOM 976 C CA . ALA A 1 127 ? -17.235 -6.841 -5.187 1.00 84.50 127 ALA A CA 1
ATOM 977 C C . ALA A 1 127 ? -16.368 -7.309 -6.373 1.00 84.50 127 ALA A C 1
ATOM 979 O O . ALA A 1 127 ? -16.209 -6.588 -7.361 1.00 84.50 127 ALA A O 1
ATOM 980 N N . GLY A 1 128 ? -15.791 -8.506 -6.257 1.00 82.06 128 GLY A N 1
ATOM 981 C CA . GLY A 1 128 ? -14.934 -9.107 -7.285 1.00 82.06 128 GLY A CA 1
ATOM 982 C C . GLY A 1 128 ? -13.468 -8.653 -7.286 1.00 82.06 128 GLY A C 1
ATOM 983 O O . GLY A 1 128 ? -12.678 -9.239 -8.020 1.00 82.06 128 GLY A O 1
ATOM 984 N N . MET A 1 129 ? -13.082 -7.664 -6.471 1.00 86.06 129 MET A N 1
ATOM 985 C CA . MET A 1 129 ? -11.670 -7.324 -6.258 1.00 86.06 129 MET A CA 1
ATOM 986 C C . MET A 1 129 ? -11.006 -8.368 -5.353 1.00 86.06 129 MET A C 1
ATOM 988 O O . MET A 1 129 ? -11.576 -8.735 -4.324 1.00 86.06 129 MET A O 1
ATOM 992 N N . LEU A 1 130 ? -9.798 -8.824 -5.700 1.00 81.88 130 LEU A N 1
ATOM 993 C CA . LEU A 1 130 ? -9.045 -9.724 -4.820 1.00 81.88 130 LEU A CA 1
ATOM 994 C C . LEU A 1 130 ? -8.515 -8.947 -3.609 1.00 81.88 130 LEU A C 1
ATOM 996 O O . LEU A 1 130 ? -7.903 -7.892 -3.769 1.00 81.88 130 LEU A O 1
ATOM 1000 N N . GLY A 1 131 ? -8.736 -9.489 -2.412 1.00 77.56 131 GLY A N 1
ATOM 1001 C CA . GLY A 1 131 ? -8.310 -8.895 -1.147 1.00 77.56 131 GLY A CA 1
ATOM 1002 C C . GLY A 1 131 ? -8.889 -9.662 0.038 1.00 77.56 131 GLY A C 1
ATOM 1003 O O . GLY A 1 131 ? -9.923 -9.284 0.576 1.00 77.56 131 GLY A O 1
ATOM 1004 N N . GLU A 1 132 ? -8.241 -10.767 0.411 1.00 76.75 132 GLU A N 1
ATOM 1005 C CA . GLU A 1 132 ? -8.706 -11.673 1.480 1.00 76.75 132 GLU A CA 1
ATOM 1006 C C . GLU A 1 132 ? -7.880 -11.552 2.770 1.00 76.75 132 GLU A C 1
ATOM 1008 O O . GLU A 1 132 ? -8.127 -12.245 3.753 1.00 76.75 132 GLU A O 1
ATOM 1013 N N . ARG A 1 133 ? -6.876 -10.669 2.780 1.00 83.88 133 ARG A N 1
ATOM 1014 C CA . ARG A 1 133 ? -5.954 -10.495 3.916 1.00 83.88 133 ARG A CA 1
ATOM 1015 C C . ARG A 1 133 ? -6.552 -9.711 5.054 1.00 83.88 133 ARG A C 1
ATOM 1017 O O . ARG A 1 133 ? -6.172 -9.901 6.202 1.00 83.88 133 ARG A O 1
ATOM 1024 N N . ALA A 1 134 ? -7.405 -8.770 4.699 1.00 89.88 134 ALA A N 1
ATOM 1025 C CA . ALA A 1 134 ? -8.040 -7.860 5.613 1.00 89.88 134 ALA A CA 1
ATOM 1026 C C . ALA A 1 134 ? -9.512 -7.712 5.206 1.00 89.88 134 ALA A C 1
ATOM 1028 O O . ALA A 1 134 ? -9.871 -8.037 4.069 1.00 89.88 134 ALA A O 1
ATOM 1029 N N . PRO A 1 135 ? -10.382 -7.243 6.115 1.00 91.75 135 PRO A N 1
ATOM 1030 C CA . PRO A 1 135 ? -11.804 -7.135 5.832 1.00 91.75 135 PRO A CA 1
ATOM 1031 C C . PRO A 1 135 ? -12.071 -6.320 4.569 1.00 91.75 135 PRO A C 1
ATOM 1033 O O . PRO A 1 135 ? -11.446 -5.279 4.351 1.00 91.75 135 PRO A O 1
ATOM 1036 N N . ASN A 1 136 ? -13.042 -6.748 3.761 1.00 91.81 136 ASN A N 1
ATOM 1037 C CA . ASN A 1 136 ? -13.490 -5.933 2.636 1.00 91.81 136 ASN A CA 1
ATOM 1038 C C . ASN A 1 136 ? -13.971 -4.563 3.141 1.00 91.81 136 ASN A C 1
ATOM 1040 O O . ASN A 1 136 ? -14.588 -4.450 4.208 1.00 91.81 136 ASN A O 1
ATOM 1044 N N . LEU A 1 137 ? -13.696 -3.523 2.364 1.00 93.38 137 LEU A N 1
ATOM 1045 C CA . LEU A 1 137 ? -13.998 -2.147 2.742 1.00 93.38 137 LEU A CA 1
ATOM 1046 C C . LEU A 1 137 ? -15.321 -1.653 2.154 1.00 93.38 137 LEU A C 1
ATOM 1048 O O . LEU A 1 137 ? -15.677 -0.505 2.377 1.00 93.38 137 LEU A O 1
ATOM 1052 N N . LEU A 1 138 ? -16.055 -2.485 1.413 1.00 90.69 138 LEU A N 1
ATOM 1053 C CA . LEU A 1 138 ? -17.357 -2.127 0.847 1.00 90.69 138 LEU A CA 1
ATOM 1054 C C . LEU A 1 138 ? -18.393 -1.894 1.959 1.00 90.69 138 LEU A C 1
ATOM 1056 O O . LEU A 1 138 ? -18.606 -2.766 2.802 1.00 90.69 138 LEU A O 1
ATOM 1060 N N . GLY A 1 139 ? -19.058 -0.743 1.963 1.00 91.88 139 GLY A N 1
ATOM 1061 C CA . GLY A 1 139 ? -20.023 -0.378 3.000 1.00 91.88 139 GLY A CA 1
ATOM 1062 C C . GLY A 1 139 ? -19.381 0.202 4.260 1.00 91.88 139 GLY A C 1
ATOM 1063 O O . GLY A 1 139 ? -20.092 0.425 5.238 1.00 91.88 139 GLY A O 1
ATOM 1064 N N . LEU A 1 140 ? -18.055 0.410 4.299 1.00 93.69 140 LEU A N 1
ATOM 1065 C CA . LEU A 1 140 ? -17.369 0.843 5.523 1.00 93.69 140 LEU A CA 1
ATOM 1066 C C . LEU A 1 140 ? -17.922 2.155 6.112 1.00 93.69 140 LEU A C 1
ATOM 1068 O O . LEU A 1 140 ? -18.169 2.148 7.316 1.00 93.69 140 LEU A O 1
ATOM 1072 N N . PRO A 1 141 ? -18.200 3.218 5.326 1.00 93.50 141 PRO A N 1
ATOM 1073 C CA . PRO A 1 141 ? -18.797 4.470 5.811 1.00 93.50 141 PRO A CA 1
ATOM 1074 C C . PRO A 1 141 ? -20.088 4.325 6.629 1.00 93.50 141 PRO A C 1
ATOM 1076 O O . PRO A 1 141 ? -20.442 5.212 7.405 1.00 93.50 141 PRO A O 1
ATOM 1079 N N . THR A 1 142 ? -20.804 3.208 6.476 1.00 91.31 142 THR A N 1
ATOM 1080 C CA . THR A 1 142 ? -22.079 2.944 7.162 1.00 91.31 142 THR A CA 1
ATOM 1081 C C . THR A 1 142 ? -22.015 1.766 8.141 1.00 91.31 142 THR A C 1
ATOM 1083 O O . THR A 1 142 ? -23.015 1.445 8.786 1.00 91.31 142 THR A O 1
ATOM 1086 N N . ARG A 1 143 ? -20.834 1.156 8.315 1.00 91.25 143 ARG A N 1
ATOM 1087 C CA . ARG A 1 143 ? -20.615 -0.102 9.044 1.00 91.25 143 ARG A CA 1
ATOM 1088 C C . ARG A 1 143 ? -20.543 0.074 10.566 1.00 91.25 143 ARG A C 1
ATOM 1090 O O . ARG A 1 143 ? -19.471 0.013 11.170 1.00 91.25 143 ARG A O 1
ATOM 1097 N N . LYS A 1 144 ? -21.690 0.311 11.199 1.00 92.12 144 LYS A N 1
ATOM 1098 C CA . LYS A 1 144 ? -21.793 0.583 12.647 1.00 92.12 144 LYS A CA 1
ATOM 1099 C C . LYS A 1 144 ? -21.651 -0.659 13.525 1.00 92.12 144 LYS A C 1
ATOM 1101 O O . LYS A 1 144 ? -21.216 -0.537 14.666 1.00 92.12 144 LYS A O 1
ATOM 1106 N N . GLU A 1 145 ? -21.934 -1.848 12.999 1.00 92.38 145 GLU A N 1
ATOM 1107 C CA . GLU A 1 145 ? -21.965 -3.094 13.772 1.00 92.38 145 GLU A CA 1
ATOM 1108 C C . GLU A 1 145 ? -20.609 -3.459 14.401 1.00 92.38 145 GLU A C 1
ATOM 1110 O O . GLU A 1 145 ? -20.552 -4.215 15.366 1.00 92.38 145 GLU A O 1
ATOM 1115 N N . ARG A 1 146 ? -19.498 -2.902 13.894 1.00 90.75 146 ARG A N 1
ATOM 1116 C CA . ARG A 1 146 ? -18.156 -3.107 14.470 1.00 90.75 146 ARG A CA 1
ATOM 1117 C C . ARG A 1 146 ? -17.979 -2.436 15.824 1.00 90.75 146 ARG A C 1
ATOM 1119 O O . ARG A 1 146 ? -17.316 -2.998 16.687 1.00 90.75 146 ARG A O 1
ATOM 1126 N N . LEU A 1 147 ? -18.608 -1.281 16.025 1.00 91.06 147 LEU A N 1
ATOM 1127 C CA . LEU A 1 147 ? -18.600 -0.576 17.308 1.00 91.06 147 LEU A CA 1
ATOM 1128 C C . LEU A 1 147 ? -19.462 -1.284 18.363 1.00 91.06 147 LEU A C 1
ATOM 1130 O O . LEU A 1 147 ? -19.263 -1.083 19.560 1.00 91.06 147 LEU A O 1
ATOM 1134 N N . GLU A 1 148 ? -20.418 -2.097 17.913 1.00 91.44 148 GLU A N 1
ATOM 1135 C CA . GLU A 1 148 ? -21.339 -2.867 18.752 1.00 91.44 148 GLU A CA 1
ATOM 1136 C C . GLU A 1 148 ? -20.792 -4.260 19.101 1.00 91.44 148 GLU A C 1
ATOM 1138 O O . GLU A 1 148 ? -21.355 -4.950 19.953 1.00 91.44 148 GLU A O 1
ATOM 1143 N N . ASP A 1 149 ? -19.682 -4.676 18.480 1.00 91.06 149 ASP A N 1
ATOM 1144 C CA . ASP A 1 149 ? -19.037 -5.955 18.760 1.00 91.06 149 ASP A CA 1
ATOM 1145 C C . ASP A 1 149 ? -18.552 -5.989 20.223 1.00 91.06 149 ASP A C 1
ATOM 1147 O O . ASP A 1 149 ? -17.711 -5.173 20.615 1.00 91.06 149 ASP A O 1
ATOM 1151 N N . PRO A 1 150 ? -19.002 -6.953 21.049 1.00 89.31 150 PRO A N 1
ATOM 1152 C CA . PRO A 1 150 ? -18.529 -7.085 22.424 1.00 89.31 150 PRO A CA 1
ATOM 1153 C C . PRO A 1 150 ? -17.002 -7.192 22.541 1.00 89.31 150 PRO A C 1
ATOM 1155 O O . PRO A 1 150 ? -16.434 -6.761 23.547 1.00 89.31 150 PRO A O 1
ATOM 1158 N N . LYS A 1 151 ? -16.323 -7.730 21.515 1.00 89.25 151 LYS A N 1
ATOM 1159 C CA . LYS A 1 151 ? -14.859 -7.855 21.479 1.00 89.25 151 LYS A CA 1
ATOM 1160 C C . LYS A 1 151 ? -14.147 -6.524 21.270 1.00 89.25 151 LYS A C 1
ATOM 1162 O O . LYS A 1 151 ? -13.001 -6.395 21.703 1.00 89.25 151 LYS A O 1
ATOM 1167 N N . TYR A 1 152 ? -14.821 -5.517 20.709 1.00 88.56 152 TYR A N 1
ATOM 1168 C CA . TYR A 1 152 ? -14.279 -4.165 20.560 1.00 88.56 152 TYR A CA 1
ATOM 1169 C C . TYR A 1 152 ? -13.863 -3.560 21.915 1.00 88.56 152 TYR A C 1
ATOM 1171 O O . TYR A 1 152 ? -12.905 -2.793 21.997 1.00 88.56 152 TYR A O 1
ATOM 1179 N N . SER A 1 153 ? -14.499 -3.995 23.016 1.00 84.75 153 SER A N 1
ATOM 1180 C CA . SER A 1 153 ? -14.105 -3.645 24.390 1.00 84.75 153 SER A CA 1
ATOM 1181 C C . SER A 1 153 ? -13.975 -2.128 24.591 1.00 84.75 153 SER A C 1
ATOM 1183 O O . SER A 1 153 ? -12.964 -1.630 25.104 1.00 84.75 153 SER A O 1
ATOM 1185 N N . LYS A 1 154 ? -14.999 -1.389 24.143 1.00 87.62 154 LYS A N 1
ATOM 1186 C CA . LYS A 1 154 ? -15.013 0.078 24.099 1.00 87.62 154 LYS A CA 1
ATOM 1187 C C . LYS A 1 154 ? -14.633 0.688 25.452 1.00 87.62 154 LYS A C 1
ATOM 1189 O O . LYS A 1 154 ? -15.266 0.408 26.470 1.00 87.62 154 LYS A O 1
ATOM 1194 N N . GLY A 1 155 ? -13.574 1.494 25.460 1.00 84.88 155 GLY A N 1
ATOM 1195 C CA . GLY A 1 155 ? -13.049 2.180 26.642 1.00 84.88 155 GLY A CA 1
ATOM 1196 C C . GLY A 1 155 ? -12.501 1.273 27.746 1.00 84.88 155 GLY A C 1
ATOM 1197 O O . GLY A 1 155 ? -12.286 1.748 28.857 1.00 84.88 155 GLY A O 1
ATOM 1198 N N . ASN A 1 156 ? -12.278 -0.020 27.484 1.00 87.44 156 ASN A N 1
ATOM 1199 C CA . ASN A 1 156 ? -11.774 -0.955 28.488 1.00 87.44 156 ASN A CA 1
ATOM 1200 C C . ASN A 1 156 ? -10.593 -1.791 27.958 1.00 87.44 156 ASN A C 1
ATOM 1202 O O . ASN A 1 156 ? -10.784 -2.946 27.561 1.00 87.44 156 ASN A O 1
ATOM 1206 N N . PRO A 1 157 ? -9.361 -1.241 27.980 1.00 85.94 157 PRO A N 1
ATOM 1207 C CA . PRO A 1 157 ? -8.158 -1.940 27.523 1.00 85.94 157 PRO A CA 1
ATOM 1208 C C . PRO A 1 157 ? -7.944 -3.301 28.199 1.00 85.94 157 PRO A C 1
ATOM 1210 O O . PRO A 1 157 ? -7.546 -4.261 27.543 1.00 85.94 157 PRO A O 1
ATOM 1213 N N . SER A 1 158 ? -8.278 -3.419 29.489 1.00 85.81 158 SER A N 1
ATOM 1214 C CA . SER A 1 158 ? -8.127 -4.658 30.265 1.00 85.81 158 SER A CA 1
ATOM 1215 C C . SER A 1 158 ? -9.018 -5.804 29.778 1.00 85.81 158 SER A C 1
ATOM 1217 O O . SER A 1 158 ? -8.701 -6.963 30.032 1.00 85.81 158 SER A O 1
ATOM 1219 N N . LYS A 1 159 ? -10.128 -5.501 29.089 1.00 88.50 159 LYS A N 1
ATOM 1220 C CA . LYS A 1 159 ? -11.029 -6.507 28.504 1.00 88.50 159 LYS A CA 1
ATOM 1221 C C . LYS A 1 159 ? -10.646 -6.928 27.085 1.00 88.50 159 LYS A C 1
ATOM 1223 O O . LYS A 1 159 ? -11.163 -7.934 26.611 1.00 88.50 159 LYS A O 1
ATOM 1228 N N . ARG A 1 160 ? -9.745 -6.205 26.409 1.00 88.50 160 ARG A N 1
ATOM 1229 C CA . ARG A 1 160 ? -9.316 -6.569 25.050 1.00 88.50 160 ARG A CA 1
ATOM 1230 C C . ARG A 1 160 ? -8.555 -7.876 25.091 1.00 88.50 160 ARG A C 1
ATOM 1232 O O . ARG A 1 160 ? -7.704 -8.070 25.953 1.00 88.50 160 ARG A O 1
ATOM 1239 N N . GLU A 1 161 ? -8.778 -8.748 24.118 1.00 89.56 161 GLU A N 1
ATOM 1240 C CA . GLU A 1 161 ? -8.084 -10.042 24.012 1.00 89.56 161 GLU A CA 1
ATOM 1241 C C . GLU A 1 161 ? -6.910 -10.017 23.019 1.00 89.56 161 GLU A C 1
ATOM 1243 O O . GLU A 1 161 ? -6.119 -10.960 22.971 1.00 89.56 161 GLU A O 1
ATOM 1248 N N . TYR A 1 162 ? -6.753 -8.904 22.301 1.00 92.06 162 TYR A N 1
ATOM 1249 C CA . TYR A 1 162 ? -5.761 -8.696 21.247 1.00 92.06 162 TYR A CA 1
ATOM 1250 C C . TYR A 1 162 ? -4.336 -8.489 21.778 1.00 92.06 162 TYR A C 1
ATOM 1252 O O . TYR A 1 162 ? -4.131 -8.274 22.981 1.00 92.06 162 TYR A O 1
ATOM 1260 N N . SER A 1 163 ? -3.352 -8.585 20.879 1.00 90.56 163 SER A N 1
ATOM 1261 C CA . SER A 1 163 ? -1.923 -8.436 21.177 1.00 90.56 163 SER A CA 1
ATOM 1262 C C . SER A 1 163 ? -1.579 -7.029 21.659 1.00 90.56 163 SER A C 1
ATOM 1264 O O . SER A 1 163 ? -0.697 -6.870 22.501 1.00 90.56 163 SER A O 1
ATOM 1266 N N . VAL A 1 164 ? -2.327 -6.022 21.201 1.00 90.19 164 VAL A N 1
ATOM 1267 C CA . VAL A 1 164 ? -2.204 -4.638 21.652 1.00 90.19 164 VAL A CA 1
ATOM 1268 C C . VAL A 1 164 ? -3.429 -4.274 22.482 1.00 90.19 164 VAL A C 1
ATOM 1270 O O . VAL A 1 164 ? -4.548 -4.212 21.977 1.00 90.19 164 VAL A O 1
ATOM 1273 N N . LYS A 1 165 ? -3.224 -4.043 23.783 1.00 88.12 165 LYS A N 1
ATOM 1274 C CA . LYS A 1 165 ? -4.300 -3.583 24.676 1.00 88.12 165 LYS A CA 1
ATOM 1275 C C . LYS A 1 165 ? -4.560 -2.100 24.504 1.00 88.12 165 LYS A C 1
ATOM 1277 O O . LYS A 1 165 ? -5.712 -1.699 24.474 1.00 88.12 165 LYS A O 1
ATOM 1282 N N . GLU A 1 166 ? -3.508 -1.303 24.380 1.00 87.06 166 GLU A N 1
ATOM 1283 C CA . GLU A 1 166 ? -3.594 0.138 24.183 1.00 87.06 166 GLU A CA 1
ATOM 1284 C C . GLU A 1 166 ? -2.311 0.622 23.501 1.00 87.06 166 GLU A C 1
ATOM 1286 O O . GLU A 1 166 ? -1.230 0.490 24.068 1.00 87.06 166 GLU A O 1
ATOM 1291 N N . ALA A 1 167 ? -2.408 1.122 22.265 1.00 85.19 167 ALA A N 1
ATOM 1292 C CA . ALA A 1 167 ? -1.247 1.667 21.546 1.00 85.19 167 ALA A CA 1
ATOM 1293 C C . ALA A 1 167 ? -0.946 3.125 21.925 1.00 85.19 167 ALA A C 1
ATOM 1295 O O . ALA A 1 167 ? 0.197 3.564 21.843 1.00 85.19 167 ALA A O 1
ATOM 1296 N N . PHE A 1 168 ? -1.980 3.865 22.320 1.00 83.00 168 PHE A N 1
ATOM 1297 C CA . PHE A 1 168 ? -1.948 5.273 22.711 1.00 83.00 168 PHE A CA 1
ATOM 1298 C C . PHE A 1 168 ? -3.158 5.565 23.613 1.00 83.00 168 PHE A C 1
ATOM 1300 O O . PHE A 1 168 ? -4.160 4.839 23.520 1.00 83.00 168 PHE A O 1
ATOM 1307 N N . PRO A 1 169 ? -3.094 6.615 24.457 1.00 82.94 169 PRO A N 1
ATOM 1308 C CA . PRO A 1 169 ? -4.203 6.999 25.324 1.00 82.94 169 PRO A CA 1
ATOM 1309 C C . PRO A 1 169 ? -5.499 7.171 24.531 1.00 82.94 169 PRO A C 1
ATOM 1311 O O . PRO A 1 169 ? -5.554 7.958 23.590 1.00 82.94 169 PRO A O 1
ATOM 1314 N N . GLY A 1 170 ? -6.536 6.423 24.902 1.00 78.75 170 GLY A N 1
ATOM 1315 C CA . GLY A 1 170 ? -7.841 6.505 24.239 1.00 78.75 170 GLY A CA 1
ATOM 1316 C C . GLY A 1 170 ? -8.009 5.591 23.023 1.00 78.75 170 GLY A C 1
ATOM 1317 O O . GLY A 1 170 ? -9.056 5.635 22.384 1.00 78.75 170 GLY A O 1
ATOM 1318 N N . SER A 1 171 ? -7.056 4.709 22.709 1.00 83.75 171 SER A N 1
ATOM 1319 C CA . SER A 1 171 ? -7.323 3.623 21.752 1.00 83.75 171 SER A CA 1
ATOM 1320 C C . SER A 1 171 ? -8.486 2.735 22.221 1.00 83.75 171 SER A C 1
ATOM 1322 O O . SER A 1 171 ? -8.669 2.508 23.420 1.00 83.75 171 SER A O 1
ATOM 1324 N N . GLY A 1 172 ? -9.267 2.226 21.271 1.00 85.12 172 GLY A N 1
ATOM 1325 C CA . GLY A 1 172 ? -10.548 1.525 21.421 1.00 85.12 172 GLY A CA 1
ATOM 1326 C C . GLY A 1 172 ? -11.631 2.355 22.110 1.00 85.12 172 GLY A C 1
ATOM 1327 O O . GLY A 1 172 ? -12.343 1.829 22.968 1.00 85.12 172 GLY A O 1
ATOM 1328 N N . THR A 1 173 ? -11.720 3.650 21.796 1.00 91.19 173 THR A N 1
ATOM 1329 C CA . THR A 1 173 ? -12.769 4.565 22.294 1.00 91.19 173 THR A CA 1
ATOM 1330 C C . THR A 1 173 ? -13.589 5.200 21.175 1.00 91.19 173 THR A C 1
ATOM 1332 O O . THR A 1 173 ? -14.312 6.166 21.429 1.00 91.19 173 THR A O 1
ATOM 1335 N N . ALA A 1 174 ? -13.515 4.675 19.949 1.00 93.88 174 ALA A N 1
ATOM 1336 C CA . ALA A 1 174 ? -14.299 5.212 18.848 1.00 93.88 174 ALA A CA 1
ATOM 1337 C C . ALA A 1 174 ? -15.809 5.173 19.137 1.00 93.88 174 ALA A C 1
ATOM 1339 O O . ALA A 1 174 ? -16.365 4.212 19.683 1.00 93.88 174 ALA A O 1
ATOM 1340 N N . GLU A 1 175 ? -16.485 6.256 18.773 1.00 93.19 175 GLU A N 1
ATOM 1341 C CA . GLU A 1 175 ? -17.922 6.446 18.956 1.00 93.19 175 GLU A CA 1
ATOM 1342 C C . GLU A 1 175 ? -18.681 6.545 17.643 1.00 93.19 175 GLU A C 1
ATOM 1344 O O . GLU A 1 175 ? -19.863 6.205 17.592 1.00 93.19 175 GLU A O 1
ATOM 1349 N N . THR A 1 176 ? -17.999 6.960 16.581 1.00 95.12 176 THR A N 1
ATOM 1350 C CA . THR A 1 176 ? -18.562 7.103 15.241 1.00 95.12 176 THR A CA 1
ATOM 1351 C C . THR A 1 176 ? -17.858 6.163 14.269 1.00 95.12 176 THR A C 1
ATOM 1353 O O . THR A 1 176 ? -16.761 5.672 14.538 1.00 95.12 176 THR A O 1
ATOM 1356 N N . VAL A 1 177 ? -18.477 5.915 13.112 1.00 95.00 177 VAL A N 1
ATOM 1357 C CA . VAL A 1 177 ? -17.843 5.122 12.046 1.00 95.00 177 VAL A CA 1
ATOM 1358 C C . VAL A 1 177 ? -16.543 5.782 11.578 1.00 95.00 177 VAL A C 1
ATOM 1360 O O . VAL A 1 177 ? -15.550 5.089 11.392 1.00 95.00 177 VAL A O 1
ATOM 1363 N N . GLN A 1 178 ? -16.516 7.113 11.476 1.00 96.94 178 GLN A N 1
ATOM 1364 C CA . GLN A 1 178 ? -15.309 7.853 11.112 1.00 96.94 178 GLN A CA 1
ATOM 1365 C C . GLN A 1 178 ? -14.186 7.668 12.145 1.00 96.94 178 GLN A C 1
ATOM 1367 O O . GLN A 1 178 ? -13.037 7.419 11.786 1.00 96.94 178 GLN A O 1
ATOM 1372 N N . GLU A 1 179 ? -14.511 7.719 13.438 1.00 96.19 179 GLU A N 1
ATOM 1373 C CA . GLU A 1 179 ? -13.534 7.427 14.486 1.00 96.19 179 GLU A CA 1
ATOM 1374 C C . GLU A 1 179 ? -13.069 5.965 14.449 1.00 96.19 179 GLU A C 1
ATOM 1376 O O . GLU A 1 179 ? -11.893 5.693 14.668 1.00 96.19 179 GLU A O 1
ATOM 1381 N N . TYR A 1 180 ? -13.958 5.020 14.130 1.00 95.62 180 TYR A N 1
ATOM 1382 C CA . TYR A 1 180 ? -13.591 3.612 13.979 1.00 95.62 180 TYR A CA 1
ATOM 1383 C C . TYR A 1 180 ? -12.596 3.403 12.829 1.00 95.62 180 TYR A C 1
ATOM 1385 O O . TYR A 1 180 ? -11.645 2.633 12.978 1.00 95.62 180 TYR A O 1
ATOM 1393 N N . ILE A 1 181 ? -12.780 4.101 11.703 1.00 96.06 181 ILE A N 1
ATOM 1394 C CA . ILE A 1 181 ? -11.840 4.087 10.572 1.00 96.06 181 ILE A CA 1
ATOM 1395 C C . ILE A 1 181 ? -10.480 4.634 11.022 1.00 96.06 181 ILE A C 1
ATOM 1397 O O . ILE A 1 181 ? -9.465 3.944 10.894 1.00 96.06 181 ILE A O 1
ATOM 1401 N N . ALA A 1 182 ? -10.468 5.822 11.632 1.00 95.88 182 ALA A N 1
ATOM 1402 C CA . ALA A 1 182 ? -9.244 6.467 12.095 1.00 95.88 182 ALA A CA 1
ATOM 1403 C C . ALA A 1 182 ? -8.478 5.619 13.127 1.00 95.88 182 ALA A C 1
ATOM 1405 O O . ALA A 1 182 ? -7.258 5.460 13.043 1.00 95.88 182 ALA A O 1
ATOM 1406 N N . GLU A 1 183 ? -9.194 5.010 14.070 1.00 95.00 183 GLU A N 1
ATOM 1407 C CA . GLU A 1 183 ? -8.608 4.128 15.071 1.00 95.00 183 GLU A CA 1
ATOM 1408 C C . GLU A 1 183 ? -8.080 2.825 14.463 1.00 95.00 183 GLU A C 1
ATOM 1410 O O . GLU A 1 183 ? -6.985 2.392 14.820 1.00 95.00 183 GLU A O 1
ATOM 1415 N N . SER A 1 184 ? -8.806 2.225 13.514 1.00 94.56 184 SER A N 1
ATOM 1416 C CA . SER A 1 184 ? -8.366 1.009 12.816 1.00 94.56 184 SER A CA 1
ATOM 1417 C C . SER A 1 184 ? -7.076 1.249 12.031 1.00 94.56 184 SER A C 1
ATOM 1419 O O . SER A 1 184 ? -6.214 0.378 11.987 1.00 94.56 184 SER A O 1
ATOM 1421 N N . HIS A 1 185 ? -6.905 2.440 11.455 1.00 94.88 185 HIS A N 1
ATOM 1422 C CA . HIS A 1 185 ? -5.673 2.857 10.782 1.00 94.88 185 HIS A CA 1
ATOM 1423 C C . HIS A 1 185 ? -4.516 3.135 11.755 1.00 94.88 185 HIS A C 1
ATOM 1425 O O . HIS A 1 185 ? -3.348 2.879 11.436 1.00 94.88 185 HIS A O 1
ATOM 1431 N N . ALA A 1 186 ? -4.819 3.662 12.944 1.00 93.81 186 ALA A N 1
ATOM 1432 C CA . ALA A 1 186 ? -3.820 3.991 13.953 1.00 93.81 186 ALA A CA 1
ATOM 1433 C C . ALA A 1 186 ? -3.347 2.756 14.741 1.00 93.81 186 ALA A C 1
ATOM 1435 O O . ALA A 1 186 ? -2.143 2.560 14.933 1.00 93.81 186 ALA A O 1
ATOM 1436 N N . CYS A 1 187 ? -4.271 1.890 15.153 1.00 93.31 187 CYS A N 1
ATOM 1437 C CA . CYS A 1 187 ? -3.994 0.665 15.893 1.00 93.31 187 CYS A CA 1
ATOM 1438 C C . CYS A 1 187 ? -4.796 -0.533 15.349 1.00 93.31 187 CYS A C 1
ATOM 1440 O O . CYS A 1 187 ? -5.749 -0.988 15.988 1.00 93.31 187 CYS A O 1
ATOM 1442 N N . PRO A 1 188 ? -4.370 -1.128 14.221 1.00 93.44 188 PRO A N 1
ATOM 1443 C CA . PRO A 1 188 ? -5.070 -2.272 13.638 1.00 93.44 188 PRO A CA 1
ATOM 1444 C C . PRO A 1 188 ? -5.154 -3.493 14.570 1.00 93.44 188 PRO A C 1
ATOM 1446 O O . PRO A 1 188 ? -6.081 -4.288 14.472 1.00 93.44 188 PRO A O 1
ATOM 1449 N N . SER A 1 189 ? -4.195 -3.653 15.490 1.00 93.56 189 SER A N 1
ATOM 1450 C CA . SER A 1 189 ? -4.176 -4.743 16.481 1.00 93.56 189 SER A CA 1
ATOM 1451 C C . SER A 1 189 ? -4.882 -4.400 17.803 1.00 93.56 189 SER A C 1
ATOM 1453 O O . SER A 1 189 ? -4.866 -5.226 18.711 1.00 93.56 189 SER A O 1
ATOM 1455 N N . CYS A 1 190 ? -5.499 -3.217 17.940 1.00 92.69 190 CYS A N 1
ATOM 1456 C CA . CYS A 1 190 ? -6.352 -2.895 19.095 1.00 92.69 190 CYS A CA 1
ATOM 1457 C C . CYS A 1 190 ? -7.742 -3.537 18.974 1.00 92.69 190 CYS A C 1
ATOM 1459 O O . CYS A 1 190 ? -8.365 -3.843 19.991 1.00 92.69 190 CYS A O 1
ATOM 1461 N N . TYR A 1 191 ? -8.205 -3.769 17.743 1.00 93.44 191 TYR A N 1
ATOM 1462 C CA . TYR A 1 191 ? -9.381 -4.570 17.428 1.00 93.44 191 TYR A CA 1
ATOM 1463 C C . TYR A 1 191 ? -9.166 -5.285 16.095 1.00 93.44 191 TYR A C 1
ATOM 1465 O O . TYR A 1 191 ? -9.078 -4.658 15.043 1.00 93.44 191 TYR A O 1
ATOM 1473 N N . VAL A 1 192 ? -9.102 -6.614 16.143 1.00 93.81 192 VAL A N 1
ATOM 1474 C CA . VAL A 1 192 ? -8.983 -7.452 14.950 1.00 93.81 192 VAL A CA 1
ATOM 1475 C C . VAL A 1 192 ? -10.341 -8.070 14.650 1.00 93.81 192 VAL A C 1
ATOM 1477 O O . VAL A 1 192 ? -10.945 -8.739 15.497 1.00 93.81 192 VAL A O 1
ATOM 1480 N N . VAL A 1 193 ? -10.815 -7.851 13.425 1.00 93.06 193 VAL A N 1
ATOM 1481 C CA . VAL A 1 193 ? -12.035 -8.481 12.922 1.00 93.06 193 VAL A CA 1
ATOM 1482 C C . VAL A 1 193 ? -11.821 -9.992 12.844 1.00 93.06 193 VAL A C 1
ATOM 1484 O O . VAL A 1 193 ? -10.845 -10.457 12.256 1.00 93.06 193 VAL A O 1
ATOM 1487 N N . ALA A 1 194 ? -12.756 -10.754 13.414 1.00 91.81 194 ALA A N 1
ATOM 1488 C CA . ALA A 1 194 ? -12.698 -12.213 13.414 1.00 91.81 194 ALA A CA 1
ATOM 1489 C C . ALA A 1 194 ? -12.494 -12.778 11.994 1.00 91.81 194 ALA A C 1
ATOM 1491 O O . ALA A 1 194 ? -13.171 -12.363 11.050 1.00 91.81 194 ALA A O 1
ATOM 1492 N N . GLY A 1 195 ? -11.567 -13.727 11.867 1.00 90.94 195 GLY A N 1
ATOM 1493 C CA . GLY A 1 195 ? -11.157 -14.360 10.615 1.00 90.94 195 GLY A CA 1
ATOM 1494 C C . GLY A 1 195 ? -10.035 -13.650 9.851 1.00 90.94 195 GLY A C 1
ATOM 1495 O O . GLY A 1 195 ? -9.577 -14.203 8.855 1.00 90.94 195 GLY A O 1
ATOM 1496 N N . TYR A 1 196 ? -9.585 -12.468 10.287 1.00 91.75 196 TYR A N 1
ATOM 1497 C CA . TYR A 1 196 ? -8.589 -11.662 9.565 1.00 91.75 196 TYR A CA 1
ATOM 1498 C C . TYR A 1 196 ? -7.287 -11.416 10.332 1.00 91.75 196 TYR A C 1
ATOM 1500 O O . TYR A 1 196 ? -6.468 -10.609 9.891 1.00 91.75 196 TYR A O 1
ATOM 1508 N N . GLY A 1 197 ? -7.058 -12.068 11.473 1.00 90.12 197 GLY A N 1
ATOM 1509 C CA . GLY A 1 197 ? -5.764 -11.941 12.132 1.00 90.12 197 GLY A CA 1
ATOM 1510 C C . GLY A 1 197 ? -4.675 -12.795 11.501 1.00 90.12 197 GLY A C 1
ATOM 1511 O O . GLY A 1 197 ? -4.913 -13.726 10.730 1.00 90.12 197 GLY A O 1
ATOM 1512 N N . VAL A 1 198 ? -3.436 -12.492 11.879 1.00 87.19 198 VAL A N 1
ATOM 1513 C CA . VAL A 1 198 ? -2.258 -13.247 11.458 1.00 87.19 198 VAL A CA 1
ATOM 1514 C C . VAL A 1 198 ? -2.419 -14.712 11.868 1.00 87.19 198 VAL A C 1
ATOM 1516 O O . VAL A 1 198 ? -2.744 -15.037 13.017 1.00 87.19 198 VAL A O 1
ATOM 1519 N N . LYS A 1 199 ? -2.176 -15.623 10.923 1.00 83.88 199 LYS A N 1
ATOM 1520 C CA . LYS A 1 199 ? -2.290 -17.068 11.142 1.00 83.88 199 LYS A CA 1
ATOM 1521 C C . LYS A 1 199 ? -1.429 -17.508 12.332 1.00 83.88 199 LYS A C 1
ATOM 1523 O O . LYS A 1 199 ? -0.249 -17.190 12.405 1.00 83.88 199 LYS A O 1
ATOM 1528 N N . GLY A 1 200 ? -2.024 -18.274 13.247 1.00 84.94 200 GLY A N 1
ATOM 1529 C CA . GLY A 1 200 ? -1.367 -18.731 14.478 1.00 84.94 200 GLY A CA 1
ATOM 1530 C C . GLY A 1 200 ? -1.537 -17.794 15.679 1.00 84.94 200 GLY A C 1
ATOM 1531 O O . GLY A 1 200 ? -1.213 -18.193 16.793 1.00 84.94 200 GLY A O 1
ATOM 1532 N N . THR A 1 201 ? -2.108 -16.599 15.490 1.00 87.94 201 THR A N 1
ATOM 1533 C CA . THR A 1 201 ? -2.393 -15.663 16.595 1.00 87.94 201 THR A CA 1
ATOM 1534 C C . THR A 1 201 ? -3.816 -15.784 17.144 1.00 87.94 201 THR A C 1
ATOM 1536 O O . THR A 1 201 ? -4.121 -15.168 18.160 1.00 87.94 201 THR A O 1
ATOM 1539 N N . ASN A 1 202 ? -4.680 -16.600 16.521 1.00 90.38 202 ASN A N 1
ATOM 1540 C CA . ASN A 1 202 ? -6.111 -16.718 16.841 1.00 90.38 202 ASN A CA 1
ATOM 1541 C C . ASN A 1 202 ? -6.826 -15.357 16.823 1.00 90.38 202 ASN A C 1
ATOM 1543 O O . ASN A 1 202 ? -7.476 -14.983 17.796 1.00 90.38 202 ASN A O 1
ATOM 1547 N N . ASP A 1 203 ? -6.653 -14.607 15.732 1.00 90.94 203 ASP A N 1
ATOM 1548 C CA . ASP A 1 203 ? -7.205 -13.261 15.550 1.00 90.94 203 ASP A CA 1
ATOM 1549 C C . ASP A 1 203 ? -6.763 -12.230 16.596 1.00 90.94 203 ASP A C 1
ATOM 1551 O O . ASP A 1 203 ? -7.466 -11.259 16.854 1.00 90.94 203 ASP A O 1
ATOM 1555 N N . LYS A 1 204 ? -5.595 -12.415 17.221 1.00 92.50 204 LYS A N 1
ATOM 1556 C CA . LYS A 1 204 ? -5.091 -11.462 18.221 1.00 92.50 204 LYS A CA 1
ATOM 1557 C C . LYS A 1 204 ? -4.223 -10.363 17.632 1.00 92.50 204 LYS A C 1
ATOM 1559 O O . LYS A 1 204 ? -4.084 -9.328 18.270 1.00 92.50 204 LYS A O 1
ATOM 1564 N N . GLU A 1 205 ? -3.649 -10.574 16.457 1.00 92.31 205 GLU A N 1
ATOM 1565 C CA . GLU A 1 205 ? -2.759 -9.620 15.798 1.00 92.31 205 GLU A CA 1
ATOM 1566 C C . GLU A 1 205 ? -3.231 -9.363 14.371 1.00 92.31 205 GLU A C 1
ATOM 1568 O O . GLU A 1 205 ? -3.559 -10.304 13.647 1.00 92.31 205 GLU A O 1
ATOM 1573 N N . SER A 1 206 ? -3.279 -8.096 13.969 1.00 91.69 206 SER A N 1
ATOM 1574 C CA . SER A 1 206 ? -3.676 -7.704 12.621 1.00 91.69 206 SER A CA 1
ATOM 1575 C C . SER A 1 206 ? -2.493 -7.779 11.650 1.00 91.69 206 SER A C 1
ATOM 1577 O O . SER A 1 206 ? -1.394 -7.349 12.002 1.00 91.69 206 SER A O 1
ATOM 1579 N N . PRO A 1 207 ? -2.691 -8.261 10.407 1.00 87.56 207 PRO A N 1
ATOM 1580 C CA . PRO A 1 207 ? -1.682 -8.175 9.352 1.00 87.56 207 PRO A CA 1
ATOM 1581 C C . PRO A 1 207 ? -1.554 -6.760 8.765 1.00 87.56 207 PRO A C 1
ATOM 1583 O O . PRO A 1 207 ? -0.671 -6.524 7.938 1.00 87.56 207 PRO A O 1
ATOM 1586 N N . MET A 1 208 ? -2.461 -5.842 9.119 1.00 91.19 208 MET A N 1
ATOM 1587 C CA . MET A 1 208 ? -2.408 -4.447 8.695 1.00 91.19 208 MET A CA 1
ATOM 1588 C C . MET A 1 208 ? -1.414 -3.676 9.579 1.00 91.19 208 MET A C 1
ATOM 1590 O O . MET A 1 208 ? -1.535 -3.726 10.805 1.00 91.19 208 MET A O 1
ATOM 1594 N N . PRO A 1 209 ? -0.444 -2.950 8.996 1.00 89.06 209 PRO A N 1
ATOM 1595 C CA . PRO A 1 209 ? 0.435 -2.073 9.761 1.00 89.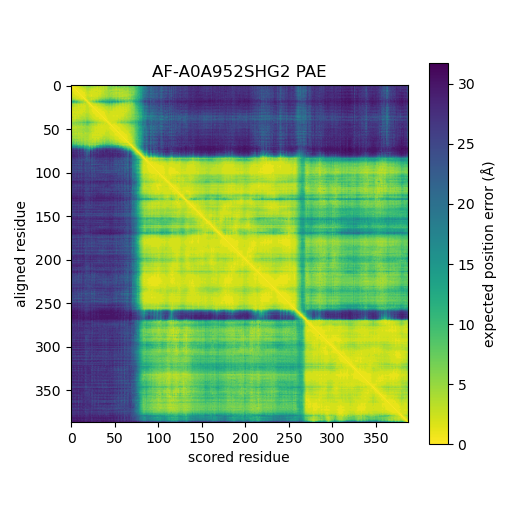06 209 PRO A CA 1
ATOM 1596 C C . PRO A 1 209 ? -0.294 -0.786 10.169 1.00 89.06 209 PRO A C 1
ATOM 1598 O O . PRO A 1 209 ? -1.247 -0.367 9.514 1.00 89.06 209 PRO A O 1
ATOM 1601 N N . SER A 1 210 ? 0.191 -0.105 11.208 1.00 91.75 210 SER A N 1
ATOM 1602 C CA . SER A 1 210 ? -0.220 1.275 11.493 1.00 91.75 210 SER A CA 1
ATOM 1603 C C . SER A 1 210 ? 0.228 2.182 10.342 1.00 91.75 210 SER A C 1
ATOM 1605 O O . SER A 1 210 ? 1.415 2.465 10.200 1.00 91.75 210 SER A O 1
ATOM 1607 N N . ILE A 1 211 ? -0.704 2.632 9.503 1.00 91.81 211 ILE A N 1
ATOM 1608 C CA . ILE A 1 211 ? -0.387 3.236 8.191 1.00 91.81 211 ILE A CA 1
ATOM 1609 C C . ILE A 1 211 ? 0.202 4.655 8.263 1.00 91.81 211 ILE A C 1
ATOM 1611 O O . ILE A 1 211 ? 0.785 5.137 7.294 1.00 91.81 211 ILE A O 1
ATOM 1615 N N . HIS A 1 212 ? 0.113 5.300 9.427 1.00 91.12 212 HIS A N 1
ATOM 1616 C CA . HIS A 1 212 ? 0.823 6.544 9.737 1.00 91.12 212 HIS A CA 1
ATOM 1617 C C . HIS A 1 212 ? 2.286 6.304 10.155 1.00 91.12 212 HIS A C 1
ATOM 1619 O O . HIS A 1 212 ? 3.027 7.255 10.361 1.00 91.12 212 HIS A O 1
ATOM 1625 N N . LYS A 1 213 ? 2.734 5.050 10.292 1.00 89.31 213 LYS A N 1
ATOM 1626 C CA . LYS A 1 213 ? 4.127 4.697 10.602 1.00 89.31 213 LYS A CA 1
ATOM 1627 C C . LYS A 1 213 ? 4.831 4.150 9.351 1.00 89.31 213 LYS A C 1
ATOM 1629 O O . LYS A 1 213 ? 4.163 3.726 8.398 1.00 89.31 213 LYS A O 1
ATOM 1634 N N . PRO A 1 214 ? 6.178 4.147 9.318 1.00 83.44 214 PRO A N 1
ATOM 1635 C CA . PRO A 1 214 ? 6.919 3.488 8.250 1.00 83.44 214 PRO A CA 1
ATOM 1636 C C . PRO A 1 214 ? 6.490 2.021 8.078 1.00 83.44 214 PRO A C 1
ATOM 1638 O O . PRO A 1 214 ? 6.194 1.355 9.073 1.00 83.44 214 PRO A O 1
ATOM 1641 N N . PRO A 1 215 ? 6.476 1.492 6.840 1.00 78.75 215 PRO A N 1
ATOM 1642 C CA . PRO A 1 215 ? 7.005 2.103 5.616 1.00 78.75 215 PRO A CA 1
ATOM 1643 C C . PRO A 1 215 ? 6.018 2.995 4.842 1.00 78.75 215 PRO A C 1
ATOM 1645 O O .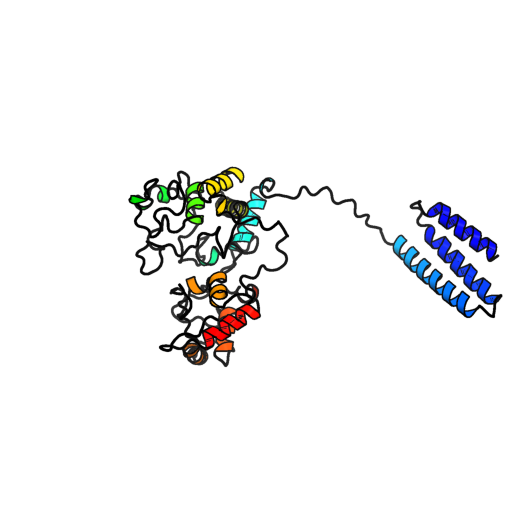 PRO A 1 215 ? 6.437 3.636 3.884 1.00 78.75 215 PRO A O 1
ATOM 1648 N N . ILE A 1 216 ? 4.736 3.031 5.224 1.00 86.50 216 ILE A N 1
ATOM 1649 C CA . ILE A 1 216 ? 3.688 3.724 4.457 1.00 86.50 216 ILE A CA 1
ATOM 1650 C C . ILE A 1 216 ? 3.675 5.229 4.773 1.00 86.50 216 ILE A C 1
ATOM 1652 O O . ILE A 1 216 ? 3.653 6.052 3.856 1.00 86.50 216 ILE A O 1
ATOM 1656 N N . SER A 1 217 ? 3.734 5.587 6.061 1.00 89.19 217 SER A N 1
ATOM 1657 C CA . SER A 1 217 ? 3.874 6.970 6.541 1.00 89.19 217 SER A CA 1
ATOM 1658 C C . SER A 1 217 ? 2.880 7.965 5.913 1.00 89.19 217 SER A C 1
ATOM 1660 O O . SER A 1 217 ? 3.289 9.028 5.434 1.00 89.19 217 SER A O 1
ATOM 1662 N N . LEU A 1 218 ? 1.582 7.632 5.882 1.00 92.56 218 LEU A N 1
ATOM 1663 C CA . LEU A 1 218 ? 0.558 8.595 5.454 1.00 92.56 218 LEU A CA 1
ATOM 1664 C C . LEU A 1 218 ? 0.391 9.710 6.493 1.00 92.56 218 LEU A C 1
ATOM 1666 O O . LEU A 1 218 ? 0.266 9.446 7.690 1.00 92.56 218 LEU A O 1
ATOM 1670 N N . SER A 1 219 ? 0.362 10.954 6.021 1.00 93.81 219 SER A N 1
ATOM 1671 C CA . SER A 1 219 ? -0.008 12.117 6.832 1.00 93.81 219 SER A CA 1
ATOM 1672 C C . SER A 1 219 ? -1.509 12.127 7.144 1.00 93.81 219 SER A C 1
ATOM 1674 O O . SER A 1 219 ? -2.296 11.446 6.488 1.00 93.81 219 SER A O 1
ATOM 1676 N N . LEU A 1 220 ? -1.931 12.937 8.120 1.00 95.19 220 LEU A N 1
ATOM 1677 C CA . LEU A 1 220 ? -3.354 13.051 8.462 1.00 95.19 220 LEU A CA 1
ATOM 1678 C C . LEU A 1 220 ? -4.194 13.606 7.305 1.00 95.19 220 LEU A C 1
ATOM 1680 O O . LEU A 1 220 ? -5.322 13.169 7.113 1.00 95.19 220 LEU A O 1
ATOM 1684 N N . ALA A 1 221 ? -3.631 14.512 6.503 1.00 94.31 221 ALA A N 1
ATOM 1685 C CA . ALA A 1 221 ? -4.305 15.052 5.328 1.00 94.31 221 ALA A CA 1
ATOM 1686 C C . ALA A 1 221 ? -4.488 13.991 4.228 1.00 94.31 221 ALA A C 1
ATOM 1688 O O . ALA A 1 221 ? -5.564 13.868 3.647 1.00 94.31 221 ALA A O 1
ATOM 1689 N N . GLU A 1 222 ? -3.466 13.160 3.998 1.00 95.19 222 GLU A N 1
ATOM 1690 C CA . GLU A 1 222 ? -3.560 12.020 3.078 1.00 95.19 222 GLU A CA 1
ATOM 1691 C C . GLU A 1 222 ? -4.595 10.994 3.557 1.00 95.19 222 GLU A C 1
ATOM 1693 O O . GLU A 1 222 ? -5.368 10.477 2.755 1.00 95.19 222 GLU A O 1
ATOM 16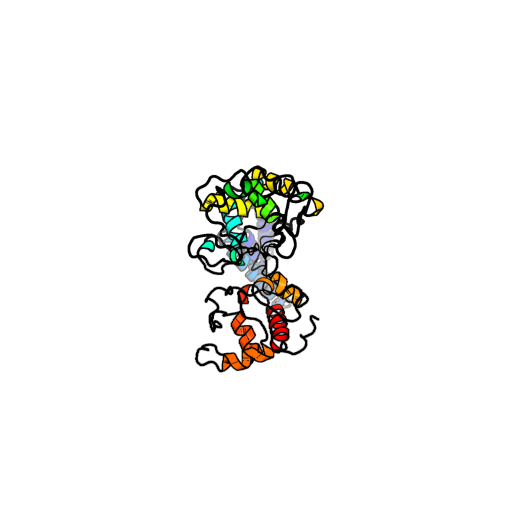98 N N . LEU A 1 223 ? -4.645 10.724 4.864 1.00 96.38 223 LEU A N 1
ATOM 1699 C CA . LEU A 1 223 ? -5.652 9.851 5.465 1.00 96.38 223 LEU A CA 1
ATOM 1700 C C . LEU A 1 223 ? -7.068 10.426 5.326 1.00 96.38 223 LEU A C 1
ATOM 1702 O O . LEU A 1 223 ? -7.996 9.691 4.996 1.00 96.38 223 LEU A O 1
ATOM 1706 N N . ALA A 1 224 ? -7.230 11.739 5.488 1.00 97.00 224 ALA A N 1
ATOM 1707 C CA . ALA A 1 224 ? -8.511 12.399 5.273 1.00 97.00 224 ALA A CA 1
ATOM 1708 C C . ALA A 1 224 ? -8.982 12.315 3.814 1.00 97.00 224 ALA A C 1
ATOM 1710 O O . ALA A 1 224 ? -10.163 12.077 3.561 1.00 97.00 224 ALA A O 1
ATOM 1711 N N . ALA A 1 225 ? -8.066 12.434 2.850 1.00 97.12 225 ALA A N 1
ATOM 1712 C CA . ALA A 1 225 ? -8.366 12.236 1.435 1.00 97.12 225 ALA A CA 1
ATOM 1713 C C . ALA A 1 225 ? -8.776 10.783 1.124 1.00 97.12 225 ALA A C 1
ATOM 1715 O O . ALA A 1 225 ? -9.760 10.555 0.417 1.00 97.12 225 ALA A O 1
ATOM 1716 N N . VAL A 1 226 ? -8.066 9.797 1.692 1.00 97.12 226 VAL A N 1
ATOM 1717 C CA . VAL A 1 226 ? -8.416 8.366 1.594 1.00 97.12 226 VAL A CA 1
ATOM 1718 C C . VAL A 1 226 ? -9.834 8.119 2.103 1.00 97.12 226 VAL A C 1
ATOM 1720 O O . VAL A 1 226 ? -10.642 7.538 1.378 1.00 97.12 226 VAL A O 1
ATOM 1723 N N . ASP A 1 227 ? -10.164 8.607 3.298 1.00 97.44 227 ASP A N 1
ATOM 1724 C CA . ASP A 1 227 ? -11.495 8.435 3.880 1.00 97.44 227 ASP A CA 1
ATOM 1725 C C . ASP A 1 227 ? -12.557 9.152 3.038 1.00 97.44 227 ASP A C 1
ATOM 1727 O O . ASP A 1 227 ? -13.573 8.551 2.693 1.00 97.44 227 ASP A O 1
ATOM 1731 N N . THR A 1 228 ? -12.292 10.383 2.593 1.00 97.44 228 THR A N 1
ATOM 1732 C CA . THR A 1 228 ? -13.195 11.135 1.702 1.00 97.44 228 THR A CA 1
ATOM 1733 C C . THR A 1 228 ? -13.548 10.325 0.453 1.00 97.44 228 THR A C 1
ATOM 1735 O O . THR A 1 228 ? -14.723 10.208 0.098 1.00 97.44 228 THR A O 1
ATOM 1738 N N . TRP A 1 229 ? -12.559 9.687 -0.182 1.00 96.81 229 TRP A N 1
ATOM 1739 C CA . TRP A 1 229 ? -12.800 8.801 -1.321 1.00 96.81 229 TRP A CA 1
ATOM 1740 C C . TRP A 1 229 ? -13.656 7.580 -0.953 1.00 96.81 229 TRP A C 1
ATOM 1742 O O . TRP A 1 229 ? -14.535 7.180 -1.722 1.00 96.81 229 TRP A O 1
ATOM 1752 N N . MET A 1 230 ? -13.433 6.988 0.226 1.00 95.62 230 MET A N 1
ATOM 1753 C CA . MET A 1 230 ? -14.197 5.826 0.689 1.00 95.62 230 MET A CA 1
ATOM 1754 C C . MET A 1 230 ? -15.687 6.122 0.859 1.00 95.62 230 MET A C 1
ATOM 1756 O O . MET A 1 230 ? -16.501 5.251 0.553 1.00 95.62 230 MET A O 1
ATOM 1760 N N . TYR A 1 231 ? -16.029 7.329 1.310 1.00 96.31 231 TYR A N 1
ATOM 1761 C CA . TYR A 1 231 ? -17.402 7.833 1.388 1.00 96.31 231 TYR A CA 1
ATOM 1762 C C . TYR A 1 231 ? -17.955 8.165 -0.005 1.00 96.31 231 TYR A C 1
ATOM 1764 O O . TYR A 1 231 ? -18.989 7.624 -0.409 1.00 96.31 231 TYR A O 1
ATOM 1772 N N . ALA A 1 232 ? -17.223 8.975 -0.779 1.00 94.25 232 ALA A N 1
ATOM 1773 C CA . ALA A 1 232 ? -17.660 9.474 -2.081 1.00 94.25 232 ALA A CA 1
ATOM 1774 C C . ALA A 1 232 ? -17.983 8.348 -3.077 1.00 94.25 232 ALA A C 1
ATOM 1776 O O . ALA A 1 232 ? -19.010 8.388 -3.756 1.00 94.25 232 ALA A O 1
ATOM 1777 N N . ARG A 1 233 ? -17.159 7.293 -3.134 1.00 93.25 233 ARG A N 1
ATOM 1778 C CA . ARG A 1 233 ? -17.390 6.144 -4.034 1.00 93.25 233 ARG A CA 1
ATOM 1779 C C . ARG A 1 233 ? -18.682 5.374 -3.722 1.00 93.25 233 ARG A C 1
ATOM 1781 O O . ARG A 1 233 ? -19.184 4.657 -4.583 1.00 93.25 233 ARG A O 1
ATOM 1788 N N . GLU A 1 234 ? -19.171 5.461 -2.484 1.00 92.12 234 GLU A N 1
ATOM 1789 C CA . GLU A 1 234 ? -20.395 4.797 -2.027 1.00 92.12 234 GLU A CA 1
ATOM 1790 C C . GLU A 1 234 ? -21.618 5.717 -2.139 1.00 92.12 234 GLU A C 1
ATOM 1792 O O . GLU A 1 234 ? -22.722 5.320 -1.773 1.00 92.12 234 GLU A O 1
ATOM 1797 N N . GLY A 1 235 ? -21.441 6.937 -2.663 1.00 92.12 235 GLY A N 1
ATOM 1798 C CA . GLY A 1 235 ? -22.501 7.940 -2.749 1.00 92.12 235 GLY A CA 1
ATOM 1799 C C . GLY A 1 235 ? -22.951 8.454 -1.380 1.00 92.12 235 GLY A C 1
ATOM 1800 O O . GLY A 1 235 ? -24.069 8.949 -1.255 1.00 92.12 235 GLY A O 1
ATOM 1801 N N . VAL A 1 236 ? -22.109 8.302 -0.353 1.00 93.88 236 VAL A N 1
ATOM 1802 C CA . VAL A 1 236 ? -22.356 8.810 0.998 1.00 93.88 236 VAL A CA 1
ATOM 1803 C C . VAL A 1 236 ? -21.616 10.132 1.145 1.00 93.88 236 VAL A C 1
ATOM 1805 O O . VAL A 1 236 ? -20.432 10.207 0.823 1.00 93.88 236 VAL A O 1
ATOM 1808 N N . GLU A 1 237 ? -22.302 11.160 1.645 1.00 94.31 237 GLU A N 1
ATOM 1809 C CA . GLU A 1 237 ? -21.667 12.449 1.926 1.00 94.31 237 GLU A CA 1
ATOM 1810 C C . GLU A 1 237 ? -20.578 12.260 3.001 1.00 94.31 237 GLU A C 1
ATOM 1812 O O . GLU A 1 237 ? -20.891 11.769 4.096 1.00 94.31 237 GLU A O 1
ATOM 1817 N N . PRO A 1 238 ? -19.307 12.585 2.708 1.00 95.31 238 PRO A N 1
ATOM 1818 C CA . PRO A 1 238 ? -18.238 12.484 3.690 1.00 95.31 238 PRO A CA 1
ATOM 1819 C C . PRO A 1 238 ? -18.390 13.547 4.785 1.00 95.31 238 PRO A C 1
ATOM 1821 O O . PRO A 1 238 ? -18.892 14.640 4.515 1.00 95.31 238 PRO A O 1
ATOM 1824 N N . PRO A 1 239 ? -17.907 13.280 6.013 1.00 96.38 239 PRO A N 1
ATOM 1825 C CA . PRO A 1 239 ? -17.625 14.349 6.963 1.00 96.38 239 PRO A CA 1
ATOM 1826 C C . PRO A 1 239 ? -16.649 15.361 6.348 1.00 96.38 239 PRO A C 1
ATOM 1828 O O . PRO A 1 239 ? -15.887 15.034 5.435 1.00 96.38 239 PRO A O 1
ATOM 1831 N N . SER A 1 240 ? -16.646 16.589 6.859 1.00 95.62 240 SER A N 1
ATOM 1832 C CA . SER A 1 240 ? -15.697 17.604 6.399 1.00 95.62 240 SER A CA 1
ATOM 1833 C C . SER A 1 240 ? -14.245 17.176 6.645 1.00 95.62 240 SER A C 1
ATOM 1835 O O . SER A 1 240 ? -13.957 16.383 7.547 1.00 95.62 240 SER A O 1
ATOM 1837 N N . PHE A 1 241 ? -13.313 17.734 5.865 1.00 95.50 241 PHE A N 1
ATOM 1838 C CA . PHE A 1 241 ? -11.877 17.480 6.021 1.00 95.50 241 PHE A CA 1
ATOM 1839 C C . PHE A 1 241 ? -11.422 17.647 7.481 1.00 95.50 241 PHE A C 1
ATOM 1841 O O . PHE A 1 241 ? -10.790 16.749 8.036 1.00 95.50 241 PHE A O 1
ATOM 1848 N N . ASP A 1 242 ? -11.836 18.736 8.133 1.00 95.94 242 ASP A N 1
ATOM 1849 C CA . ASP A 1 242 ? -11.490 19.033 9.526 1.00 95.94 242 ASP A CA 1
ATOM 1850 C C . ASP A 1 242 ? -12.053 18.000 10.515 1.00 95.94 242 ASP A C 1
ATOM 1852 O O . ASP A 1 242 ? -11.379 17.622 11.474 1.00 95.94 242 ASP A O 1
ATOM 1856 N N . GLU A 1 243 ? -13.274 17.502 10.294 1.00 96.81 243 GLU A N 1
ATOM 1857 C CA . GLU A 1 243 ? -13.878 16.461 11.137 1.00 96.81 243 GLU A CA 1
ATOM 1858 C C . GLU A 1 243 ? -13.143 15.123 11.006 1.00 96.81 243 GLU A C 1
ATOM 1860 O O . GLU A 1 243 ? -12.929 14.420 12.004 1.00 96.81 243 GLU A O 1
ATOM 1865 N N . ILE A 1 244 ? -12.719 14.777 9.787 1.00 97.56 244 ILE A N 1
ATOM 1866 C CA . ILE A 1 244 ? -11.922 13.577 9.539 1.00 97.56 244 ILE A CA 1
ATOM 1867 C C . ILE A 1 244 ? -10.546 13.719 10.193 1.00 97.56 244 ILE A C 1
ATOM 1869 O O . ILE A 1 244 ? -10.149 12.845 10.967 1.00 97.56 244 ILE A O 1
ATOM 1873 N N . VAL A 1 245 ? -9.838 14.828 9.952 1.00 96.62 245 VAL A N 1
ATOM 1874 C CA . VAL A 1 245 ? -8.524 15.093 10.556 1.00 96.62 245 VAL A CA 1
ATOM 1875 C C . VAL A 1 245 ? -8.618 15.023 12.075 1.00 96.62 245 VAL A C 1
ATOM 1877 O O . VAL A 1 245 ? -7.864 14.271 12.687 1.00 96.62 245 VAL A O 1
ATOM 1880 N N . LYS A 1 246 ? -9.599 15.691 12.688 1.00 96.56 246 LYS A N 1
ATOM 1881 C CA . LYS A 1 246 ? -9.823 15.657 14.140 1.00 96.56 246 LYS A CA 1
ATOM 1882 C C . LYS A 1 246 ? -10.052 14.240 14.676 1.00 96.56 246 LYS A C 1
ATOM 1884 O O . LYS A 1 246 ? -9.599 13.916 15.776 1.00 96.56 246 LYS A O 1
ATOM 1889 N N . SER A 1 247 ? -10.714 13.378 13.901 1.00 96.56 247 SER A N 1
ATOM 1890 C CA . SER A 1 247 ? -10.877 11.962 14.254 1.00 96.56 247 SER A CA 1
ATOM 1891 C C . SER A 1 247 ? -9.530 11.234 14.286 1.00 96.56 247 SER A C 1
ATOM 1893 O O . SER A 1 247 ? -9.283 10.455 15.202 1.00 96.56 247 SER A O 1
ATOM 1895 N N . TYR A 1 248 ? -8.619 11.521 13.353 1.00 95.88 248 TYR A N 1
ATOM 1896 C CA . TYR A 1 248 ? -7.251 10.997 13.414 1.00 95.88 248 TYR A CA 1
ATOM 1897 C C . TYR A 1 248 ? -6.430 11.597 14.546 1.00 95.88 248 TYR A C 1
ATOM 1899 O O . TYR A 1 248 ? -5.679 10.872 15.188 1.00 95.88 248 TYR A O 1
ATOM 1907 N N . GLU A 1 249 ? -6.568 12.889 14.831 1.00 95.00 249 GLU A N 1
ATOM 1908 C CA . GLU A 1 249 ? -5.830 13.538 15.917 1.00 95.00 249 GLU A CA 1
ATOM 1909 C C . GLU A 1 249 ? -6.119 12.914 17.284 1.00 95.00 249 GLU A C 1
ATOM 1911 O O . GLU A 1 249 ? -5.222 12.855 18.127 1.00 95.00 249 GLU A O 1
ATOM 1916 N N . LYS A 1 250 ? -7.339 12.396 17.479 1.00 94.31 250 LYS A N 1
ATOM 191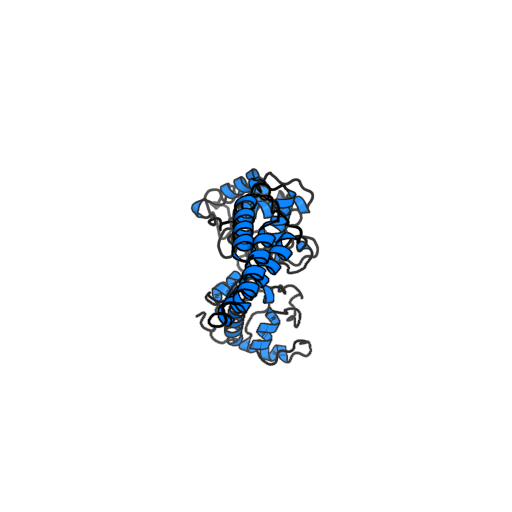7 C CA . LYS A 1 250 ? -7.739 11.629 18.666 1.00 94.31 250 LYS A CA 1
ATOM 1918 C C . LYS A 1 250 ? -6.915 10.350 18.854 1.00 94.31 250 LYS A C 1
ATOM 1920 O O . LYS A 1 250 ? -6.682 9.947 19.990 1.00 94.31 250 LYS A O 1
ATOM 1925 N N . PHE A 1 251 ? -6.485 9.709 17.766 1.00 94.00 251 PHE A N 1
ATOM 1926 C CA . PHE A 1 251 ? -5.850 8.386 17.791 1.00 94.00 251 PHE A CA 1
ATOM 1927 C C . PHE A 1 251 ? -4.386 8.381 17.328 1.00 94.00 251 PHE A C 1
ATOM 1929 O O . PHE A 1 251 ? -3.686 7.391 17.505 1.00 94.00 251 PHE A O 1
ATOM 1936 N N . VAL A 1 252 ? -3.893 9.477 16.755 1.00 93.69 252 VAL A N 1
ATOM 1937 C CA . VAL A 1 252 ? -2.501 9.639 16.327 1.00 93.69 252 VAL A CA 1
ATOM 1938 C C . VAL A 1 252 ? -1.895 10.814 17.101 1.00 93.69 252 VAL A C 1
ATOM 1940 O O . VAL A 1 252 ? -2.076 11.979 16.709 1.00 93.69 252 VAL A O 1
ATOM 1943 N N . PRO A 1 253 ? -1.177 10.530 18.209 1.00 91.19 253 PRO A N 1
ATOM 1944 C CA . PRO A 1 253 ? -0.492 11.551 18.991 1.00 91.19 253 PRO A CA 1
ATOM 1945 C C . PRO A 1 253 ? 0.427 12.398 18.115 1.00 91.19 253 PRO A C 1
ATOM 1947 O O . PRO A 1 253 ? 1.037 11.883 17.184 1.00 91.19 253 PRO A O 1
ATOM 1950 N N . GLU A 1 254 ? 0.574 13.682 18.437 1.00 91.19 254 GLU A N 1
ATOM 1951 C CA . GLU A 1 254 ? 1.384 14.619 17.643 1.00 91.19 254 GLU A CA 1
ATOM 1952 C C . GLU A 1 254 ? 2.817 14.118 17.401 1.00 91.19 254 GLU A C 1
ATOM 1954 O O . GLU A 1 254 ? 3.324 14.213 16.287 1.00 91.19 254 GLU A O 1
ATOM 1959 N N . ALA A 1 255 ? 3.429 13.492 18.412 1.00 89.56 255 ALA A N 1
ATOM 1960 C CA . ALA A 1 255 ? 4.767 12.907 18.323 1.00 89.56 255 ALA A CA 1
ATOM 1961 C C . ALA A 1 255 ? 4.889 11.743 17.317 1.00 89.56 255 ALA A C 1
ATOM 1963 O O . ALA A 1 255 ? 5.982 11.492 16.812 1.00 89.56 255 ALA A O 1
ATOM 1964 N N . ASP A 1 256 ? 3.782 11.059 17.020 1.00 88.25 256 ASP A N 1
ATOM 1965 C CA . ASP A 1 256 ? 3.719 9.905 16.118 1.00 88.25 256 ASP A CA 1
ATOM 1966 C C . ASP A 1 256 ? 3.289 10.295 14.693 1.00 88.25 256 ASP A C 1
ATOM 1968 O O . ASP A 1 256 ? 3.316 9.456 13.789 1.00 88.25 256 ASP A O 1
ATOM 1972 N N . ARG A 1 257 ? 2.901 11.557 14.460 1.00 89.56 257 ARG A N 1
ATOM 1973 C CA . ARG A 1 257 ? 2.480 12.029 13.136 1.00 89.56 257 ARG A CA 1
ATOM 1974 C C . ARG A 1 257 ? 3.694 12.123 12.206 1.00 89.56 257 ARG A C 1
ATOM 1976 O O . ARG A 1 257 ? 4.698 12.742 12.573 1.00 89.56 257 ARG A O 1
ATOM 1983 N N . PRO A 1 258 ? 3.621 11.573 10.979 1.00 83.75 258 PRO A N 1
ATOM 1984 C CA . PRO A 1 258 ? 4.635 11.827 9.969 1.00 83.75 258 PRO A CA 1
ATOM 1985 C C . PRO A 1 258 ? 4.820 13.323 9.776 1.00 83.75 258 PRO A C 1
ATOM 1987 O O . PRO A 1 258 ? 3.852 14.057 9.572 1.00 83.75 258 PRO A O 1
ATOM 1990 N N . LYS A 1 259 ? 6.075 13.774 9.809 1.00 70.81 259 LYS A N 1
ATOM 1991 C CA . LYS A 1 259 ? 6.400 15.131 9.377 1.00 70.81 259 LYS A CA 1
ATOM 1992 C C . LYS A 1 259 ? 5.972 15.244 7.922 1.00 70.81 259 LYS A C 1
ATOM 1994 O O . LYS A 1 259 ? 6.399 14.425 7.107 1.00 70.81 259 LYS A O 1
ATOM 1999 N N . GLN A 1 260 ? 5.114 16.218 7.633 1.00 57.53 260 GLN A N 1
ATOM 2000 C CA . GLN A 1 260 ? 4.695 16.540 6.276 1.00 57.53 260 GLN A CA 1
ATOM 2001 C C . GLN A 1 260 ? 5.972 16.694 5.443 1.00 57.53 260 GLN A C 1
ATOM 2003 O O . GLN A 1 260 ? 6.805 17.557 5.723 1.00 57.53 260 GLN A O 1
ATOM 2008 N N . ALA A 1 261 ? 6.189 15.789 4.490 1.00 50.84 261 ALA A N 1
ATOM 2009 C CA . ALA A 1 261 ? 7.114 16.100 3.420 1.00 50.84 261 ALA A CA 1
ATOM 2010 C C . ALA A 1 261 ? 6.463 17.273 2.692 1.00 50.84 261 ALA A C 1
ATOM 2012 O O . ALA A 1 261 ? 5.285 17.160 2.355 1.00 50.84 261 ALA A O 1
ATOM 2013 N N . ASP A 1 262 ? 7.185 18.388 2.532 1.00 41.31 262 ASP A N 1
ATOM 2014 C CA . ASP A 1 262 ? 6.711 19.523 1.739 1.00 41.31 262 ASP A CA 1
ATOM 2015 C C . ASP A 1 262 ? 6.025 18.987 0.481 1.00 41.31 262 ASP A C 1
ATOM 2017 O O . ASP A 1 262 ? 6.576 18.059 -0.125 1.00 41.31 262 ASP A O 1
ATOM 2021 N N . ASP A 1 263 ? 4.863 19.550 0.119 1.00 46.31 263 ASP A N 1
ATOM 2022 C CA . ASP A 1 263 ? 4.080 19.255 -1.091 1.00 46.31 263 ASP A CA 1
ATOM 2023 C C . ASP A 1 263 ? 4.906 19.561 -2.357 1.00 46.31 263 ASP A C 1
ATOM 2025 O O . ASP A 1 263 ? 4.596 20.421 -3.184 1.00 46.31 263 ASP A O 1
ATOM 2029 N N . LYS A 1 264 ? 6.024 18.859 -2.526 1.00 32.28 264 LYS A N 1
ATOM 2030 C CA . LYS A 1 264 ? 6.639 18.647 -3.812 1.00 32.28 264 LYS A CA 1
ATOM 2031 C C . LYS A 1 264 ? 5.638 17.788 -4.562 1.00 32.28 264 LYS A C 1
ATOM 2033 O O . LYS A 1 264 ? 5.271 16.725 -4.053 1.00 32.28 264 LYS A O 1
ATOM 2038 N N . PRO A 1 265 ? 5.210 18.211 -5.762 1.00 32.50 265 PRO A N 1
ATOM 2039 C CA . PRO A 1 265 ? 4.424 17.338 -6.608 1.00 32.50 265 PRO A CA 1
ATOM 2040 C C . PRO A 1 265 ? 5.170 16.010 -6.682 1.00 32.50 265 PRO A C 1
ATOM 2042 O O . PRO A 1 265 ? 6.389 16.003 -6.887 1.00 32.50 265 PRO A O 1
ATOM 2045 N N . ALA A 1 266 ? 4.455 14.912 -6.437 1.00 37.88 266 ALA A N 1
ATOM 2046 C CA . ALA A 1 266 ? 4.963 13.563 -6.610 1.00 37.88 266 ALA A CA 1
ATOM 2047 C C . ALA A 1 266 ? 5.324 13.379 -8.092 1.00 37.88 266 ALA A C 1
ATOM 2049 O O . ALA A 1 266 ? 4.559 12.859 -8.897 1.00 37.88 266 ALA A O 1
ATOM 2050 N N . GLY A 1 267 ? 6.485 13.900 -8.479 1.00 30.27 267 GLY A N 1
ATOM 2051 C CA . GLY A 1 267 ? 7.054 13.742 -9.796 1.00 30.27 267 GLY A CA 1
ATOM 2052 C C . GLY A 1 267 ? 7.447 12.285 -9.966 1.00 30.27 267 GLY A C 1
ATOM 2053 O O . GLY A 1 267 ? 8.158 11.742 -9.128 1.00 30.27 267 GLY A O 1
ATOM 2054 N N . ALA A 1 268 ? 6.950 11.682 -11.045 1.00 36.62 268 ALA A N 1
ATOM 2055 C CA . ALA A 1 268 ? 7.399 10.424 -11.631 1.00 36.62 268 ALA A CA 1
ATOM 2056 C C . ALA A 1 268 ? 7.779 9.323 -10.619 1.00 36.62 268 ALA A C 1
ATOM 2058 O O . ALA A 1 268 ? 8.944 9.118 -10.300 1.00 36.62 268 ALA A O 1
ATOM 2059 N N . THR A 1 269 ? 6.778 8.526 -10.234 1.00 49.12 269 THR A N 1
ATOM 2060 C CA . THR A 1 269 ? 6.955 7.182 -9.654 1.00 49.12 269 THR A CA 1
ATOM 2061 C C . THR A 1 269 ? 7.776 7.164 -8.360 1.00 49.12 269 THR A C 1
ATOM 2063 O O . THR A 1 269 ? 8.945 6.793 -8.352 1.00 49.12 269 THR A O 1
ATOM 2066 N N . SER A 1 270 ? 7.135 7.489 -7.231 1.00 68.69 270 SER A N 1
ATOM 2067 C CA . SER A 1 270 ? 7.675 7.107 -5.919 1.00 68.69 270 SER A CA 1
ATOM 2068 C C . SER A 1 270 ? 7.884 5.588 -5.907 1.00 68.69 270 SER A C 1
ATOM 2070 O O . SER A 1 270 ? 6.920 4.815 -5.978 1.00 68.69 270 SER A O 1
ATOM 2072 N N . LEU A 1 271 ? 9.148 5.170 -5.944 1.00 79.88 271 LEU A N 1
ATOM 2073 C CA . LEU A 1 271 ? 9.540 3.772 -5.862 1.00 79.88 271 LEU A CA 1
ATOM 2074 C C . LEU A 1 271 ? 9.261 3.271 -4.443 1.00 79.88 271 LEU A C 1
ATOM 2076 O O . LEU A 1 271 ? 9.492 3.978 -3.467 1.00 79.88 271 LEU A O 1
ATOM 2080 N N . LEU A 1 272 ? 8.798 2.029 -4.327 1.00 85.31 272 LEU A N 1
ATOM 2081 C CA . LEU A 1 272 ? 8.626 1.357 -3.040 1.00 85.31 272 LEU A CA 1
ATOM 2082 C C . LEU A 1 272 ? 9.976 1.067 -2.378 1.00 85.31 272 LEU A C 1
ATOM 2084 O O . LEU A 1 272 ? 10.085 1.125 -1.158 1.00 85.31 272 LEU A O 1
ATOM 2088 N N . ALA A 1 273 ? 10.996 0.761 -3.180 1.00 88.19 273 ALA A N 1
ATOM 2089 C CA . ALA A 1 273 ? 12.375 0.602 -2.739 1.00 88.19 273 ALA A CA 1
ATOM 2090 C C . ALA A 1 273 ? 13.330 0.900 -3.898 1.00 88.19 273 ALA A C 1
ATOM 2092 O O . ALA A 1 273 ? 13.047 0.562 -5.056 1.00 88.19 273 ALA A O 1
ATOM 2093 N N . ASP A 1 274 ? 14.473 1.506 -3.582 1.00 88.00 274 ASP A N 1
ATOM 2094 C CA . ASP A 1 274 ? 15.487 1.882 -4.569 1.00 88.00 274 ASP A CA 1
ATOM 2095 C C . ASP A 1 274 ? 16.767 1.037 -4.490 1.00 88.00 274 ASP A C 1
ATOM 2097 O O . ASP A 1 274 ? 17.600 1.095 -5.400 1.00 88.00 274 ASP A O 1
ATOM 2101 N N . GLY A 1 275 ? 16.890 0.185 -3.472 1.00 88.00 275 GLY A N 1
ATOM 2102 C CA . GLY A 1 275 ? 18.021 -0.714 -3.297 1.00 88.00 275 GLY A CA 1
ATOM 2103 C C . GLY A 1 275 ? 19.155 -0.107 -2.477 1.00 88.00 275 GLY A C 1
ATOM 2104 O O . GLY A 1 275 ? 20.155 -0.792 -2.260 1.00 88.00 275 GLY A O 1
ATOM 2105 N N . SER A 1 276 ? 19.025 1.127 -1.986 1.00 89.19 276 SER A N 1
ATOM 2106 C CA . SER A 1 276 ? 19.907 1.673 -0.948 1.00 89.19 276 SER A CA 1
ATOM 2107 C C . SER A 1 276 ? 19.708 0.964 0.396 1.00 89.19 276 SER A C 1
ATOM 2109 O O . SER A 1 276 ? 20.622 0.913 1.217 1.00 89.19 276 SER A O 1
ATOM 2111 N N . GLU A 1 277 ? 18.546 0.343 0.596 1.00 89.38 277 GLU A N 1
ATOM 2112 C CA . GLU A 1 277 ? 18.166 -0.311 1.839 1.00 89.38 277 GLU A CA 1
ATOM 2113 C C . GLU A 1 277 ? 18.722 -1.745 1.960 1.00 89.38 277 GLU A C 1
ATOM 2115 O O . GLU A 1 277 ? 19.024 -2.398 0.951 1.00 89.38 277 GLU A O 1
ATOM 2120 N N . PRO A 1 278 ? 18.843 -2.278 3.188 1.00 92.19 278 PRO A N 1
ATOM 2121 C CA . PRO A 1 278 ? 19.043 -3.707 3.430 1.00 92.19 278 PRO A CA 1
ATOM 2122 C C . PRO A 1 278 ? 17.926 -4.569 2.818 1.00 92.19 278 PRO A C 1
ATOM 2124 O O . PRO A 1 278 ? 16.798 -4.106 2.632 1.00 92.19 278 PRO A O 1
ATOM 2127 N N . VAL A 1 279 ? 18.220 -5.832 2.491 1.00 92.88 279 VAL A N 1
ATOM 2128 C CA . VAL A 1 279 ? 17.290 -6.672 1.711 1.00 92.88 279 VAL A CA 1
ATOM 2129 C C . VAL A 1 279 ? 15.982 -6.991 2.448 1.00 92.88 279 VAL A C 1
ATOM 2131 O O . VAL A 1 279 ? 14.923 -7.031 1.825 1.00 92.88 279 VAL A O 1
ATOM 2134 N N . ASP A 1 280 ? 16.015 -7.141 3.773 1.00 91.62 280 ASP A N 1
ATOM 2135 C CA . ASP A 1 280 ? 14.816 -7.281 4.610 1.00 91.62 280 ASP A CA 1
ATOM 2136 C C . ASP A 1 280 ? 13.907 -6.055 4.524 1.00 91.62 280 ASP A C 1
ATOM 2138 O O . ASP A 1 280 ? 12.690 -6.196 4.406 1.00 91.62 280 ASP A O 1
ATOM 2142 N N . GLN A 1 281 ? 14.490 -4.855 4.509 1.00 91.00 281 GLN A N 1
ATOM 2143 C CA . GLN A 1 281 ? 13.734 -3.612 4.385 1.00 91.00 281 GLN A CA 1
ATOM 2144 C C . GLN A 1 281 ? 13.099 -3.475 3.003 1.00 91.00 281 GLN A C 1
ATOM 2146 O O . GLN A 1 281 ? 11.978 -2.984 2.897 1.00 91.00 281 GLN A O 1
ATOM 2151 N N . ILE A 1 282 ? 13.761 -3.962 1.951 1.00 93.12 282 ILE A N 1
ATOM 2152 C CA . ILE A 1 282 ? 13.180 -4.004 0.603 1.00 93.12 282 ILE A CA 1
ATOM 2153 C C . ILE A 1 282 ? 11.942 -4.912 0.591 1.00 93.12 282 ILE A C 1
ATOM 2155 O O . ILE A 1 282 ? 10.880 -4.490 0.131 1.00 93.12 282 ILE A O 1
ATOM 2159 N N . PHE A 1 283 ? 12.038 -6.126 1.151 1.00 93.56 283 PHE A N 1
ATOM 2160 C CA . PHE A 1 283 ? 10.888 -7.033 1.255 1.00 93.56 283 PHE A CA 1
ATOM 2161 C C . PHE A 1 283 ? 9.752 -6.456 2.108 1.00 93.56 283 PHE A C 1
ATOM 2163 O O . PHE A 1 283 ? 8.583 -6.665 1.781 1.00 93.56 283 PHE A O 1
ATOM 2170 N N . ALA A 1 284 ? 10.076 -5.739 3.187 1.00 88.69 284 ALA A N 1
ATOM 2171 C CA . ALA A 1 284 ? 9.091 -5.101 4.052 1.00 88.69 284 ALA A CA 1
ATOM 2172 C C . ALA A 1 284 ? 8.386 -3.931 3.350 1.00 88.69 284 ALA A C 1
ATOM 2174 O O . ALA A 1 284 ? 7.160 -3.895 3.311 1.00 88.69 284 ALA A O 1
ATOM 2175 N N . LYS A 1 285 ? 9.129 -3.006 2.728 1.00 87.81 285 LYS A N 1
ATOM 2176 C CA . LYS A 1 285 ? 8.561 -1.856 2.001 1.00 87.81 285 LYS A CA 1
ATOM 2177 C C . LYS A 1 285 ? 7.676 -2.277 0.829 1.00 87.81 285 LYS A C 1
ATOM 2179 O O . LYS A 1 285 ? 6.640 -1.661 0.591 1.00 87.81 285 LYS A O 1
ATOM 2184 N N . ALA A 1 286 ? 8.064 -3.344 0.131 1.00 89.50 286 ALA A N 1
ATOM 2185 C CA . ALA A 1 286 ? 7.289 -3.937 -0.954 1.00 89.50 286 ALA A CA 1
ATOM 2186 C C . ALA A 1 286 ? 6.165 -4.877 -0.472 1.00 89.50 286 ALA A C 1
ATOM 2188 O O . ALA A 1 286 ? 5.436 -5.418 -1.300 1.00 89.50 286 ALA A O 1
ATOM 2189 N N . GLN A 1 287 ? 6.026 -5.086 0.845 1.00 88.94 287 GLN A N 1
ATOM 2190 C CA . GLN A 1 287 ? 5.029 -5.966 1.471 1.00 88.94 287 GLN A CA 1
ATOM 2191 C C . GLN A 1 287 ? 5.092 -7.429 0.998 1.00 88.94 287 GLN A C 1
ATOM 2193 O O . GLN A 1 287 ? 4.109 -8.170 1.062 1.00 88.94 287 GLN A O 1
ATOM 2198 N N . CYS A 1 288 ? 6.264 -7.888 0.551 1.00 93.25 288 CYS A N 1
ATOM 2199 C CA . CYS A 1 288 ? 6.467 -9.280 0.154 1.00 93.25 288 CYS A CA 1
ATOM 2200 C C . CYS A 1 288 ? 6.327 -10.219 1.359 1.00 93.25 288 CYS A C 1
ATOM 2202 O O . CYS A 1 288 ? 5.722 -11.285 1.242 1.00 93.25 288 CYS A O 1
ATOM 2204 N N . VAL A 1 289 ? 6.843 -9.795 2.523 1.00 91.12 289 VAL A N 1
ATOM 2205 C CA . VAL A 1 289 ? 6.823 -10.542 3.801 1.00 91.12 289 VAL A CA 1
ATOM 2206 C C . VAL A 1 289 ? 5.411 -10.917 4.252 1.00 91.12 289 VAL A C 1
ATOM 2208 O O . VAL A 1 289 ? 5.200 -11.896 4.965 1.00 91.12 289 VAL A O 1
ATOM 2211 N N . SER A 1 290 ? 4.442 -10.125 3.812 1.00 85.56 290 SER A N 1
ATOM 2212 C CA . SER A 1 290 ? 3.058 -10.179 4.237 1.00 85.56 290 SER A CA 1
ATOM 2213 C C . SER A 1 290 ? 2.262 -11.238 3.459 1.00 85.56 290 SER A C 1
ATOM 2215 O O . SER A 1 290 ? 1.302 -11.804 3.981 1.00 85.56 290 SER A O 1
ATOM 2217 N N . CYS A 1 291 ? 2.680 -11.547 2.225 1.00 90.69 291 CYS A N 1
ATOM 2218 C CA . CYS A 1 291 ? 2.070 -12.582 1.384 1.00 90.69 291 CYS A CA 1
ATOM 2219 C C . CYS A 1 291 ? 2.900 -13.868 1.336 1.00 90.69 291 CYS A C 1
ATOM 2221 O O . CYS A 1 291 ? 2.324 -14.955 1.278 1.00 90.69 291 CYS A O 1
ATOM 2223 N N . HIS A 1 292 ? 4.226 -13.757 1.403 1.00 94.50 292 HIS A N 1
ATOM 2224 C CA . HIS A 1 292 ? 5.147 -14.874 1.249 1.00 94.50 292 HIS A CA 1
ATOM 2225 C C . HIS A 1 292 ? 5.849 -15.247 2.551 1.00 94.50 292 HIS A C 1
ATOM 2227 O O . HIS A 1 292 ? 6.243 -14.394 3.346 1.00 94.50 292 HIS A O 1
ATOM 2233 N N . THR A 1 293 ? 6.093 -16.545 2.717 1.00 94.19 293 THR A N 1
ATOM 2234 C CA . THR A 1 293 ? 7.063 -17.028 3.695 1.00 94.19 293 THR A CA 1
ATOM 2235 C C . THR A 1 293 ? 8.444 -16.916 3.067 1.00 94.19 293 THR A C 1
ATOM 2237 O O . THR A 1 293 ? 8.697 -17.555 2.040 1.00 94.19 293 THR A O 1
ATOM 2240 N N . ILE A 1 294 ? 9.329 -16.129 3.679 1.00 95.69 294 ILE A N 1
ATOM 2241 C CA . ILE A 1 294 ? 10.670 -15.852 3.149 1.00 95.69 294 ILE A CA 1
ATOM 2242 C C . ILE A 1 294 ? 11.709 -16.254 4.206 1.00 95.69 294 ILE A C 1
ATOM 2244 O O . ILE A 1 294 ? 11.933 -15.511 5.164 1.00 95.69 294 ILE A O 1
ATOM 2248 N N . PRO A 1 295 ? 12.327 -17.445 4.087 1.00 94.31 295 PRO A N 1
ATOM 2249 C CA . PRO A 1 295 ? 13.298 -17.926 5.066 1.00 94.31 295 PRO A CA 1
ATOM 2250 C C . PRO A 1 295 ? 14.444 -16.936 5.280 1.00 94.31 295 PRO A C 1
ATOM 2252 O O . PRO A 1 295 ? 15.091 -16.530 4.322 1.00 94.31 295 PRO A O 1
ATOM 2255 N N . GLY A 1 296 ? 14.708 -16.593 6.544 1.00 90.94 296 GLY A N 1
ATOM 2256 C CA . GLY A 1 296 ? 15.769 -15.662 6.943 1.00 90.94 296 GLY A CA 1
ATOM 2257 C C . GLY A 1 296 ? 15.376 -14.187 6.967 1.00 90.94 296 GLY A C 1
ATOM 2258 O O . GLY A 1 296 ? 16.150 -13.388 7.488 1.00 90.94 296 GLY A O 1
ATOM 2259 N N . ILE A 1 297 ? 14.180 -13.829 6.491 1.00 93.56 297 ILE A N 1
ATOM 2260 C CA . ILE A 1 297 ? 13.633 -12.477 6.631 1.00 93.56 297 ILE A CA 1
ATOM 2261 C C . ILE A 1 297 ? 12.721 -12.430 7.867 1.00 93.56 297 ILE A C 1
ATOM 2263 O O . ILE A 1 297 ? 11.750 -13.192 7.940 1.00 93.56 297 ILE A O 1
ATOM 2267 N N . PRO A 1 298 ? 13.009 -11.569 8.861 1.00 85.00 298 PRO A N 1
ATOM 2268 C CA . PRO A 1 298 ? 12.185 -11.449 10.061 1.00 85.00 298 PRO A CA 1
ATOM 2269 C C . PRO A 1 298 ? 10.715 -11.151 9.736 1.00 85.00 298 PRO A C 1
ATOM 2271 O O . PRO A 1 298 ? 10.415 -10.305 8.899 1.00 85.00 298 PRO A O 1
ATOM 2274 N N . GLY A 1 299 ? 9.792 -11.857 10.394 1.00 82.88 299 GLY A N 1
ATOM 2275 C CA . GLY A 1 299 ? 8.345 -11.649 10.236 1.00 82.88 299 GLY A CA 1
ATOM 2276 C C . GLY A 1 299 ? 7.739 -12.143 8.915 1.00 82.88 299 GLY A C 1
ATOM 2277 O O . GLY A 1 299 ? 6.522 -12.095 8.756 1.00 82.88 299 GLY A O 1
ATOM 2278 N N . ALA A 1 300 ? 8.540 -12.666 7.980 1.00 90.06 300 ALA A N 1
ATOM 2279 C CA . ALA A 1 300 ? 8.056 -13.146 6.689 1.00 90.06 300 ALA A CA 1
ATOM 2280 C C . ALA A 1 300 ? 7.426 -14.544 6.793 1.00 90.06 300 ALA A C 1
ATOM 2282 O O . ALA A 1 300 ? 8.053 -15.559 6.478 1.00 90.06 300 ALA A O 1
ATOM 2283 N N . MET A 1 301 ? 6.177 -14.587 7.257 1.00 87.38 301 MET A N 1
ATOM 2284 C CA . MET A 1 301 ? 5.387 -15.808 7.473 1.00 87.38 301 MET A CA 1
ATOM 2285 C C . MET A 1 301 ? 4.104 -15.848 6.627 1.00 87.38 301 MET A C 1
ATOM 2287 O O . MET A 1 301 ? 3.174 -16.595 6.937 1.00 87.38 301 MET A O 1
ATOM 2291 N N . GLY A 1 302 ? 4.026 -15.044 5.562 1.00 85.50 302 GLY A N 1
ATOM 2292 C CA . GLY A 1 302 ? 2.865 -15.019 4.677 1.00 85.50 302 GLY A CA 1
ATOM 2293 C C . GLY A 1 302 ? 2.596 -16.379 4.015 1.00 85.50 302 GLY A C 1
ATOM 2294 O O . GLY A 1 302 ? 3.517 -17.139 3.714 1.00 85.50 302 GLY A O 1
ATOM 2295 N N . THR A 1 303 ? 1.321 -16.709 3.798 1.00 88.38 303 THR A N 1
ATOM 2296 C CA . THR A 1 303 ? 0.898 -17.999 3.201 1.00 88.38 303 THR A CA 1
ATOM 2297 C C . THR A 1 303 ? -0.043 -17.840 2.007 1.00 88.38 303 THR A C 1
ATOM 2299 O O . THR A 1 303 ? -0.684 -18.795 1.583 1.00 88.38 303 THR A O 1
ATOM 2302 N N . ILE A 1 304 ? -0.121 -16.624 1.471 1.00 87.81 304 ILE A N 1
ATOM 2303 C CA . ILE A 1 304 ? -1.013 -16.240 0.368 1.00 87.81 304 ILE A CA 1
ATOM 2304 C C . ILE A 1 304 ? -0.308 -16.400 -0.968 1.00 87.81 304 ILE A C 1
ATOM 2306 O O . ILE A 1 304 ? -0.942 -16.697 -1.972 1.00 87.81 304 ILE A O 1
ATOM 2310 N N . GLY A 1 305 ? 1.007 -16.204 -0.969 1.00 90.44 305 GLY A N 1
ATOM 2311 C CA . GLY A 1 305 ? 1.889 -16.629 -2.037 1.00 90.44 305 GLY A CA 1
ATOM 2312 C C . GLY A 1 305 ? 2.686 -17.874 -1.635 1.00 90.44 305 GLY A C 1
ATOM 2313 O O . GLY A 1 305 ? 2.704 -18.269 -0.461 1.00 90.44 305 GLY A O 1
ATOM 2314 N N . PRO A 1 306 ? 3.389 -18.494 -2.597 1.00 94.31 306 PRO A N 1
ATOM 2315 C CA . PRO A 1 306 ? 4.269 -19.623 -2.328 1.00 94.31 306 PRO A CA 1
ATOM 2316 C C . PRO A 1 306 ? 5.379 -19.266 -1.337 1.00 94.31 306 PRO A C 1
ATOM 2318 O O . PRO A 1 306 ? 5.860 -18.133 -1.284 1.00 94.31 306 PRO A O 1
ATOM 2321 N N . LYS A 1 307 ? 5.846 -20.271 -0.593 1.00 95.44 307 LYS A N 1
ATOM 2322 C CA . LYS A 1 307 ? 7.099 -20.174 0.161 1.00 95.44 307 LYS A CA 1
ATOM 2323 C C . LYS A 1 307 ? 8.259 -19.940 -0.814 1.00 95.44 307 LYS A C 1
ATOM 2325 O O . LYS A 1 307 ? 8.377 -20.671 -1.800 1.00 95.44 307 LYS A O 1
ATOM 2330 N N . LEU A 1 308 ? 9.098 -18.946 -0.528 1.00 96.38 308 LEU A N 1
ATOM 2331 C CA . LEU A 1 308 ? 10.182 -18.526 -1.417 1.00 96.38 308 LEU A CA 1
ATOM 2332 C C . LEU A 1 308 ? 11.496 -19.236 -1.065 1.00 96.38 308 LEU A C 1
ATOM 2334 O O . LEU A 1 308 ? 12.329 -18.713 -0.331 1.00 96.38 308 LEU A O 1
ATOM 2338 N N . GLU A 1 309 ? 11.671 -20.446 -1.595 1.00 96.19 309 GLU A N 1
ATOM 2339 C CA . GLU A 1 309 ? 12.909 -21.245 -1.516 1.00 96.19 309 GLU A CA 1
ATOM 2340 C C . GLU A 1 309 ? 13.519 -21.407 -2.914 1.00 96.19 309 GLU A C 1
ATOM 2342 O O . GLU A 1 309 ? 13.793 -22.513 -3.389 1.00 96.19 309 GLU A O 1
ATOM 2347 N N . GLU A 1 310 ? 13.670 -20.283 -3.616 1.00 96.88 310 GLU A N 1
ATOM 2348 C CA . GLU A 1 310 ? 13.849 -20.269 -5.069 1.00 96.88 310 GLU A CA 1
ATOM 2349 C C . GLU A 1 310 ? 15.185 -20.845 -5.545 1.00 96.88 310 GLU A C 1
ATOM 2351 O O . GLU A 1 310 ? 15.262 -21.366 -6.657 1.00 96.88 310 GLU A O 1
ATOM 2356 N N . GLY A 1 311 ? 16.204 -20.901 -4.687 1.00 94.38 311 GLY A N 1
ATOM 2357 C CA . GLY A 1 311 ? 17.426 -21.664 -4.946 1.00 94.38 311 GLY A CA 1
ATOM 2358 C C . GLY A 1 311 ? 17.199 -23.176 -5.097 1.00 94.38 311 GLY A C 1
ATOM 2359 O O . GLY A 1 311 ? 18.057 -23.874 -5.638 1.00 94.38 311 GLY A O 1
ATOM 2360 N N . THR A 1 312 ? 16.062 -23.707 -4.636 1.00 95.69 312 THR A N 1
ATOM 2361 C CA . THR A 1 312 ? 15.631 -25.101 -4.847 1.00 95.69 312 THR A CA 1
ATOM 2362 C C . THR A 1 312 ? 14.436 -25.201 -5.794 1.00 95.69 312 THR A C 1
ATOM 2364 O O . THR A 1 312 ? 14.440 -26.051 -6.685 1.00 95.69 312 THR A O 1
ATOM 2367 N N . THR A 1 313 ? 13.423 -24.344 -5.634 1.00 96.31 313 THR A N 1
ATOM 2368 C CA . THR A 1 313 ? 12.150 -24.472 -6.358 1.00 96.31 313 THR A CA 1
ATOM 2369 C C . THR A 1 313 ? 12.190 -23.920 -7.776 1.00 96.31 313 THR A C 1
ATOM 2371 O O . THR A 1 313 ? 11.563 -24.507 -8.658 1.00 96.31 313 THR A O 1
ATOM 2374 N N . ALA A 1 314 ? 12.938 -22.846 -8.051 1.00 96.75 314 ALA A N 1
ATOM 2375 C CA . ALA A 1 314 ? 12.936 -22.230 -9.378 1.00 96.75 314 ALA A CA 1
ATOM 2376 C C . ALA A 1 314 ? 13.429 -23.184 -10.490 1.00 96.75 314 ALA A C 1
ATOM 2378 O O . ALA A 1 314 ? 12.725 -23.328 -11.490 1.00 96.75 314 ALA A O 1
ATOM 2379 N N . PRO A 1 315 ? 14.538 -23.945 -10.331 1.00 96.00 315 PRO A N 1
ATOM 2380 C CA . PRO A 1 315 ? 14.963 -24.921 -11.342 1.00 96.00 315 PRO A CA 1
ATOM 2381 C C . PRO A 1 315 ? 13.950 -26.043 -11.609 1.00 96.00 315 PRO A C 1
ATOM 2383 O O . PRO A 1 315 ? 13.984 -26.656 -12.676 1.00 96.00 315 PRO A O 1
ATOM 2386 N N . GLN A 1 316 ? 13.083 -26.351 -10.639 1.00 95.44 316 GLN A N 1
ATOM 2387 C CA . GLN A 1 316 ? 12.009 -27.333 -10.797 1.00 95.44 316 GLN A CA 1
ATOM 2388 C C . GLN A 1 316 ? 10.838 -26.723 -11.572 1.00 95.44 316 GLN A C 1
ATOM 2390 O O . GLN A 1 316 ? 10.340 -27.344 -12.504 1.00 95.44 316 GLN A O 1
ATOM 2395 N N . ARG A 1 317 ? 10.452 -25.487 -11.233 1.00 95.69 317 ARG A N 1
ATOM 2396 C CA . ARG A 1 317 ? 9.340 -24.760 -11.865 1.00 95.69 317 ARG A CA 1
ATOM 2397 C C . ARG A 1 317 ? 9.616 -24.411 -13.325 1.00 95.69 317 ARG A C 1
ATOM 2399 O O . ARG A 1 317 ? 8.727 -24.580 -14.141 1.00 95.69 317 ARG A O 1
ATOM 2406 N N . ILE A 1 318 ? 10.852 -24.048 -13.679 1.00 96.75 318 ILE A N 1
ATOM 2407 C CA . ILE A 1 318 ? 11.256 -23.819 -15.083 1.00 96.75 318 ILE A CA 1
ATOM 2408 C C . ILE A 1 318 ? 11.053 -25.078 -15.951 1.00 96.75 318 ILE A C 1
ATOM 2410 O O . ILE A 1 318 ? 10.830 -24.980 -17.153 1.00 96.75 318 ILE A O 1
ATOM 2414 N N . LYS A 1 319 ? 11.133 -26.277 -15.355 1.00 95.44 319 LYS A N 1
ATOM 2415 C CA . LYS A 1 319 ? 10.922 -27.559 -16.051 1.00 95.44 319 LYS A CA 1
ATOM 2416 C C . LYS A 1 319 ? 9.463 -28.017 -16.044 1.00 95.44 319 LYS A C 1
ATOM 2418 O O . LYS A 1 319 ? 9.167 -29.061 -16.626 1.00 95.44 319 LYS A O 1
ATOM 2423 N N . ASP A 1 320 ? 8.574 -27.300 -15.360 1.00 94.88 320 ASP A N 1
ATOM 2424 C CA . ASP A 1 320 ? 7.159 -27.646 -15.315 1.00 94.88 320 ASP A CA 1
ATOM 2425 C C . ASP A 1 320 ? 6.540 -27.452 -16.713 1.00 94.88 320 ASP A C 1
ATOM 2427 O O . ASP A 1 320 ? 6.717 -26.391 -17.310 1.00 94.88 320 ASP A O 1
ATOM 2431 N N . PRO A 1 321 ? 5.794 -28.427 -17.264 1.00 93.31 321 PRO A N 1
ATOM 2432 C CA . PRO A 1 321 ? 5.133 -28.274 -18.561 1.00 93.31 321 PRO A CA 1
ATOM 2433 C C . PRO A 1 321 ? 4.139 -27.105 -18.637 1.00 93.31 321 PRO A C 1
ATOM 2435 O O . PRO A 1 321 ? 3.807 -26.651 -19.731 1.00 93.31 321 PRO A O 1
ATOM 2438 N N . ALA A 1 322 ? 3.622 -26.639 -17.496 1.00 91.88 322 ALA A N 1
ATOM 2439 C CA . ALA A 1 322 ? 2.743 -25.480 -17.413 1.00 91.88 322 ALA A CA 1
ATOM 2440 C C . ALA A 1 322 ? 3.505 -24.143 -17.362 1.00 91.88 322 ALA A C 1
ATOM 2442 O O . ALA A 1 322 ? 2.863 -23.091 -17.427 1.00 91.88 322 ALA A O 1
ATOM 2443 N N . TYR A 1 323 ? 4.838 -24.162 -17.253 1.00 94.69 323 TYR A N 1
ATOM 2444 C CA . TYR A 1 323 ? 5.671 -22.966 -17.305 1.00 94.69 323 TYR A CA 1
ATOM 2445 C C . TYR A 1 323 ? 5.688 -22.387 -18.722 1.00 94.69 323 TYR A C 1
ATOM 2447 O O . TYR A 1 323 ? 6.126 -23.030 -19.673 1.00 94.69 323 TYR A O 1
ATOM 2455 N N . LYS A 1 324 ? 5.171 -21.162 -18.862 1.00 91.69 324 LYS A N 1
ATOM 2456 C CA . LYS A 1 324 ? 5.089 -20.432 -20.141 1.00 91.69 324 LYS A CA 1
ATOM 2457 C C . LYS A 1 324 ? 6.083 -19.277 -20.238 1.00 91.69 324 LYS A C 1
ATOM 2459 O O . LYS A 1 324 ? 6.084 -18.565 -21.239 1.00 91.69 324 LYS A O 1
ATOM 2464 N N . GLY A 1 325 ? 6.884 -19.084 -19.196 1.00 92.50 325 GLY A N 1
ATOM 2465 C CA . GLY A 1 325 ? 7.906 -18.057 -19.147 1.00 92.50 325 GLY A CA 1
ATOM 2466 C C . GLY A 1 325 ? 9.137 -18.400 -19.980 1.00 92.50 325 GLY A C 1
ATOM 2467 O O . GLY A 1 325 ? 9.220 -19.431 -20.651 1.00 92.50 325 GLY A O 1
ATOM 2468 N N . THR A 1 326 ? 10.112 -17.503 -19.934 1.00 94.88 326 THR A N 1
ATOM 2469 C CA . THR A 1 326 ? 11.323 -17.548 -20.763 1.00 94.88 326 THR A CA 1
ATOM 2470 C C . THR A 1 326 ? 12.602 -17.770 -19.963 1.00 94.88 326 THR A C 1
ATOM 2472 O O . THR A 1 326 ? 13.673 -17.923 -20.562 1.00 94.88 326 THR A O 1
ATOM 2475 N N . ALA A 1 327 ? 12.507 -17.817 -18.631 1.00 96.25 327 ALA A N 1
ATOM 2476 C CA . ALA A 1 327 ? 13.659 -17.944 -17.756 1.00 96.25 327 ALA A CA 1
ATOM 2477 C C . ALA A 1 327 ? 14.389 -19.277 -17.929 1.00 96.25 327 ALA A C 1
ATOM 2479 O O . ALA A 1 327 ? 13.792 -20.348 -18.041 1.00 96.25 327 ALA A O 1
ATOM 2480 N N . LYS A 1 328 ? 15.719 -19.209 -17.875 1.00 95.19 328 LYS A N 1
ATOM 2481 C CA . LYS A 1 328 ? 16.626 -20.361 -17.995 1.00 95.19 328 LYS A CA 1
ATOM 2482 C C . LYS A 1 328 ? 17.447 -20.604 -16.733 1.00 95.19 328 LYS A C 1
ATOM 2484 O O . LYS A 1 328 ? 18.137 -21.618 -16.629 1.00 95.19 328 LYS A O 1
ATOM 2489 N N . SER A 1 329 ? 17.373 -19.694 -15.769 1.00 96.50 329 SER A N 1
ATOM 2490 C CA . SER A 1 329 ? 18.079 -19.764 -14.494 1.00 96.50 329 SER A CA 1
ATOM 2491 C C . SER A 1 329 ? 17.154 -19.394 -13.335 1.00 96.50 329 SER A C 1
ATOM 2493 O O . SER A 1 329 ? 16.122 -18.754 -13.530 1.00 96.50 329 SER A O 1
ATOM 2495 N N . ALA A 1 330 ? 17.524 -19.777 -12.107 1.00 95.69 330 ALA A N 1
ATOM 2496 C CA . ALA A 1 330 ? 16.757 -19.401 -10.917 1.00 95.69 330 ALA A CA 1
ATOM 2497 C C . ALA A 1 330 ? 16.630 -17.874 -10.785 1.00 95.69 330 ALA A C 1
ATOM 2499 O O . ALA A 1 330 ? 15.552 -17.374 -10.488 1.00 95.69 330 ALA A O 1
ATOM 2500 N N . ALA A 1 331 ? 17.708 -17.137 -11.070 1.00 96.50 331 ALA A N 1
ATOM 2501 C CA . ALA A 1 331 ? 17.713 -15.679 -11.030 1.00 96.50 331 ALA A CA 1
ATOM 2502 C C . ALA A 1 331 ? 16.742 -15.061 -12.052 1.00 96.50 331 ALA A C 1
ATOM 2504 O O . ALA A 1 331 ? 15.958 -14.183 -11.696 1.00 96.50 331 ALA A O 1
ATOM 2505 N N . GLU A 1 332 ? 16.749 -15.554 -13.296 1.00 97.12 332 GLU A N 1
ATOM 2506 C CA . GLU A 1 332 ? 15.800 -15.117 -14.328 1.00 97.12 332 GLU A CA 1
ATOM 2507 C C . GLU A 1 332 ? 14.354 -15.444 -13.946 1.00 97.12 332 GLU A C 1
ATOM 2509 O O . GLU A 1 332 ? 13.482 -14.602 -14.123 1.00 97.12 332 GLU A O 1
ATOM 2514 N N . TYR A 1 333 ? 14.100 -16.622 -13.368 1.00 97.75 333 TYR A N 1
ATOM 2515 C CA . TYR A 1 333 ? 12.755 -17.023 -12.953 1.00 97.75 333 TYR A CA 1
ATOM 2516 C C . TYR A 1 333 ? 12.223 -16.128 -11.830 1.00 97.75 333 TYR A C 1
ATOM 2518 O O . TYR A 1 333 ? 11.056 -15.743 -11.852 1.00 97.75 333 TYR A O 1
ATOM 2526 N N . ILE A 1 334 ? 13.070 -15.767 -10.860 1.00 97.50 334 ILE A N 1
ATOM 2527 C CA . ILE A 1 334 ? 12.692 -14.854 -9.773 1.00 97.50 334 ILE A CA 1
ATOM 2528 C C . ILE A 1 334 ? 12.385 -13.463 -10.334 1.00 97.50 334 ILE A C 1
ATOM 2530 O O . ILE A 1 334 ? 11.370 -12.877 -9.971 1.00 97.50 334 ILE A O 1
ATOM 2534 N N . MET A 1 335 ? 13.232 -12.945 -11.230 1.00 96.69 335 MET A N 1
ATOM 2535 C CA . MET A 1 335 ? 12.999 -11.652 -11.878 1.00 96.69 335 MET A CA 1
ATOM 2536 C C . MET A 1 335 ? 11.688 -11.657 -12.675 1.00 96.69 335 MET A C 1
ATOM 2538 O O . MET A 1 335 ? 10.873 -10.752 -12.514 1.00 96.69 335 MET A O 1
ATOM 2542 N N . GLU A 1 336 ? 11.457 -12.691 -13.488 1.00 96.31 336 GLU A N 1
ATOM 2543 C CA . GLU A 1 336 ? 10.229 -12.840 -14.271 1.00 96.31 336 GLU A CA 1
ATOM 2544 C C . GLU A 1 336 ? 9.002 -12.947 -13.360 1.00 96.31 336 GLU A C 1
ATOM 2546 O O . GLU A 1 336 ? 8.039 -12.224 -13.567 1.00 96.31 336 GLU A O 1
ATOM 2551 N N . SER A 1 337 ? 9.072 -13.727 -12.278 1.00 96.75 337 SER A N 1
ATOM 2552 C CA . SER A 1 337 ? 7.977 -13.851 -11.304 1.00 96.75 337 SER A CA 1
ATOM 2553 C C . SER A 1 337 ? 7.633 -12.532 -10.598 1.00 96.75 337 SER A C 1
ATOM 2555 O O . SER A 1 337 ? 6.528 -12.392 -10.087 1.00 96.75 337 SER A O 1
ATOM 2557 N N . ILE A 1 338 ? 8.563 -11.572 -10.523 1.00 95.81 338 ILE A N 1
ATOM 2558 C CA . ILE A 1 338 ? 8.316 -10.256 -9.911 1.00 95.81 338 ILE A CA 1
ATOM 2559 C C . ILE A 1 338 ? 7.791 -9.245 -10.934 1.00 95.81 338 ILE A C 1
ATOM 2561 O O . ILE A 1 338 ? 6.911 -8.445 -10.615 1.00 95.81 338 ILE A O 1
ATOM 2565 N N . VAL A 1 339 ? 8.343 -9.252 -12.148 1.00 94.00 339 VAL A N 1
ATOM 2566 C CA . VAL A 1 339 ? 8.008 -8.280 -13.200 1.00 94.00 339 VAL A CA 1
ATOM 2567 C C . VAL A 1 339 ? 6.752 -8.688 -13.977 1.00 94.00 339 VAL A C 1
ATOM 2569 O O . VAL A 1 339 ? 5.968 -7.819 -14.349 1.00 94.00 339 VAL A O 1
ATOM 2572 N N . ASP A 1 340 ? 6.540 -9.989 -14.170 1.00 93.94 340 ASP A N 1
ATOM 2573 C CA . ASP A 1 340 ? 5.383 -10.601 -14.827 1.00 93.94 340 ASP A CA 1
ATOM 2574 C C . ASP A 1 340 ? 4.876 -11.818 -14.015 1.00 93.94 340 ASP A C 1
ATOM 2576 O O . ASP A 1 340 ? 5.058 -12.977 -14.403 1.00 93.94 340 ASP A O 1
ATOM 2580 N N . PRO A 1 341 ? 4.241 -11.586 -12.849 1.00 93.88 341 PRO A N 1
ATOM 2581 C CA . PRO A 1 341 ? 3.827 -12.660 -11.942 1.00 93.88 341 PRO A CA 1
ATOM 2582 C C . PRO A 1 341 ? 2.811 -13.642 -12.545 1.00 93.88 341 PRO A C 1
ATOM 2584 O O . PRO A 1 341 ? 2.705 -14.779 -12.083 1.00 93.88 341 PRO A O 1
ATOM 2587 N N . SER A 1 342 ? 2.066 -13.233 -13.575 1.00 92.69 342 SER A N 1
ATOM 2588 C CA . SER A 1 342 ? 1.091 -14.090 -14.259 1.00 92.69 342 SER A CA 1
ATOM 2589 C C . SER A 1 342 ? 1.716 -14.980 -15.341 1.00 92.69 342 SER A C 1
ATOM 2591 O O . SER A 1 342 ? 1.033 -15.880 -15.837 1.00 92.69 342 SER A O 1
ATOM 2593 N N . ALA A 1 343 ? 3.003 -14.806 -15.684 1.00 93.19 343 ALA A N 1
ATOM 2594 C CA . ALA A 1 343 ? 3.710 -15.687 -16.621 1.00 93.19 343 ALA A CA 1
ATOM 2595 C C . ALA A 1 343 ? 3.717 -17.148 -16.142 1.00 93.19 343 ALA A C 1
ATOM 2597 O O . ALA A 1 343 ? 3.588 -18.085 -16.940 1.00 93.19 343 ALA A O 1
ATOM 2598 N N . TYR A 1 344 ? 3.822 -17.346 -14.825 1.00 95.00 344 TYR A N 1
ATOM 2599 C CA . TYR A 1 344 ? 3.659 -18.645 -14.193 1.00 95.00 344 TYR A CA 1
ATOM 2600 C C . TYR A 1 344 ? 3.164 -18.529 -12.752 1.00 95.00 344 TYR A C 1
ATOM 2602 O O . TYR A 1 344 ? 3.890 -18.123 -11.846 1.00 95.00 344 TYR A O 1
ATOM 2610 N N . VAL A 1 345 ? 1.932 -18.984 -12.531 1.00 93.81 345 VAL A N 1
ATOM 2611 C CA . VAL A 1 345 ? 1.317 -19.014 -11.205 1.00 93.81 345 VAL A CA 1
ATOM 2612 C C . VAL A 1 345 ? 1.467 -20.403 -10.599 1.00 93.81 345 VAL A C 1
ATOM 2614 O O . VAL A 1 345 ? 0.966 -21.401 -11.124 1.00 93.81 345 VAL A O 1
ATOM 2617 N N . VAL A 1 346 ? 2.148 -20.465 -9.457 1.00 93.19 346 VAL A N 1
ATOM 2618 C CA . VAL A 1 346 ? 2.332 -21.707 -8.702 1.00 93.19 346 VAL A CA 1
ATOM 2619 C C . VAL A 1 346 ? 0.978 -22.172 -8.159 1.00 93.19 346 VAL A C 1
ATOM 2621 O O . VAL A 1 346 ? 0.294 -21.434 -7.457 1.00 93.19 346 VAL A O 1
ATOM 2624 N N . LYS A 1 347 ? 0.578 -23.416 -8.434 1.00 91.69 347 LYS A N 1
ATOM 2625 C CA . LYS A 1 347 ? -0.645 -23.988 -7.846 1.00 91.69 347 LYS A CA 1
ATOM 2626 C C . LYS A 1 347 ? -0.465 -24.240 -6.337 1.00 91.69 347 LYS A C 1
ATOM 2628 O O . LYS A 1 347 ? 0.630 -24.629 -5.930 1.00 91.69 347 LYS A O 1
ATOM 2633 N N . PRO A 1 348 ? -1.517 -24.101 -5.508 1.00 91.25 348 PRO A N 1
ATOM 2634 C CA . PRO A 1 348 ? -2.904 -23.759 -5.846 1.00 91.25 348 PRO A CA 1
ATOM 2635 C C . PRO A 1 348 ? -3.219 -22.250 -5.763 1.00 91.25 348 PRO A C 1
ATOM 2637 O O . PRO A 1 348 ? -4.382 -21.889 -5.604 1.00 91.25 348 PRO A O 1
ATOM 2640 N N . PHE A 1 349 ? -2.217 -21.368 -5.818 1.00 91.12 349 PHE A N 1
ATOM 2641 C CA . PHE A 1 349 ? -2.431 -19.936 -5.608 1.00 91.12 349 PHE A CA 1
ATOM 2642 C C . PHE A 1 349 ? -3.239 -19.307 -6.761 1.00 91.12 349 PHE A C 1
ATOM 2644 O O . PHE A 1 349 ? -3.030 -19.686 -7.918 1.00 91.12 349 PHE A O 1
ATOM 2651 N N . PRO A 1 350 ? -4.164 -18.365 -6.485 1.00 88.94 350 PRO A N 1
ATOM 2652 C CA . PRO A 1 350 ? -4.921 -17.689 -7.534 1.00 88.94 350 PRO A CA 1
ATOM 2653 C C . PRO A 1 350 ? -4.041 -16.745 -8.355 1.00 88.94 350 PRO A C 1
ATOM 2655 O O . PRO A 1 350 ? -3.186 -16.036 -7.815 1.00 88.94 350 PRO A O 1
ATOM 2658 N N . ASP A 1 351 ? -4.301 -16.687 -9.659 1.00 90.00 351 ASP A N 1
ATOM 2659 C CA . ASP A 1 351 ? -3.693 -15.694 -10.546 1.00 90.00 351 ASP A CA 1
ATOM 2660 C C . ASP A 1 351 ? -4.085 -14.260 -10.138 1.00 90.00 351 ASP A C 1
ATOM 2662 O O . ASP A 1 351 ? -5.133 -14.043 -9.527 1.00 90.00 351 ASP A O 1
ATOM 2666 N N . LYS A 1 352 ? -3.236 -13.276 -10.463 1.00 88.19 352 LYS A N 1
ATOM 2667 C CA . LYS A 1 352 ? -3.403 -11.841 -10.135 1.00 88.19 352 LYS A CA 1
ATOM 2668 C C . LYS A 1 352 ? -3.431 -11.501 -8.640 1.00 88.19 352 LYS A C 1
ATOM 2670 O O . LYS A 1 352 ? -3.707 -10.357 -8.278 1.00 88.19 352 LYS A O 1
ATOM 2675 N N . THR A 1 353 ? -3.101 -12.464 -7.777 1.00 88.00 353 THR A N 1
ATOM 2676 C CA . THR A 1 353 ? -2.882 -12.231 -6.341 1.00 88.00 353 THR A CA 1
ATOM 2677 C C . THR A 1 353 ? -1.610 -11.419 -6.105 1.00 88.00 353 THR A C 1
ATOM 2679 O O . THR A 1 353 ? -1.595 -10.523 -5.266 1.00 88.00 353 THR A O 1
ATOM 2682 N N . MET A 1 354 ? -0.538 -11.716 -6.849 1.00 91.81 354 MET A N 1
ATOM 2683 C CA . MET A 1 354 ? 0.698 -10.936 -6.820 1.00 91.81 354 MET A CA 1
ATOM 2684 C C . MET A 1 354 ? 0.578 -9.739 -7.784 1.00 91.81 354 MET A C 1
ATOM 2686 O O . MET A 1 354 ? 0.347 -9.951 -8.975 1.00 91.81 354 MET A O 1
ATOM 2690 N N . PRO A 1 355 ? 0.726 -8.491 -7.305 1.00 88.69 355 PRO A N 1
ATOM 2691 C CA . PRO A 1 355 ? 0.616 -7.299 -8.146 1.00 88.69 355 PRO A CA 1
ATOM 2692 C C . PRO A 1 355 ? 1.640 -7.244 -9.290 1.00 88.69 355 PRO A C 1
ATOM 2694 O O . PRO A 1 355 ? 2.844 -7.313 -9.057 1.00 88.69 355 PRO A O 1
ATOM 2697 N N . ALA A 1 356 ? 1.183 -6.983 -10.518 1.00 89.44 356 ALA A N 1
ATOM 2698 C CA . ALA A 1 356 ? 2.037 -6.820 -11.708 1.00 89.44 356 ALA A CA 1
ATOM 2699 C C . ALA A 1 356 ? 2.693 -5.422 -11.826 1.00 89.44 356 ALA A C 1
ATOM 2701 O O . ALA A 1 356 ? 3.046 -4.955 -12.905 1.00 89.44 356 ALA A O 1
ATOM 2702 N N . ILE A 1 357 ? 2.828 -4.719 -10.702 1.00 85.88 357 ILE A N 1
ATOM 2703 C CA . ILE A 1 357 ? 3.339 -3.340 -10.612 1.00 85.88 357 ILE A CA 1
ATOM 2704 C C . ILE A 1 357 ? 4.801 -3.283 -10.180 1.00 85.88 357 ILE A C 1
ATOM 2706 O O . ILE A 1 357 ? 5.440 -2.240 -10.312 1.00 85.88 357 ILE A O 1
ATOM 2710 N N . PHE A 1 358 ? 5.346 -4.372 -9.627 1.00 90.75 358 PHE A N 1
ATOM 2711 C CA . PHE A 1 358 ? 6.652 -4.333 -8.968 1.00 90.75 358 PHE A CA 1
ATOM 2712 C C . PHE A 1 358 ? 7.791 -4.019 -9.939 1.00 90.75 358 PHE A C 1
ATOM 2714 O O . PHE A 1 358 ? 8.721 -3.321 -9.550 1.00 90.75 358 PHE A O 1
ATOM 2721 N N . GLY A 1 359 ? 7.673 -4.400 -11.216 1.00 87.81 359 GLY A N 1
ATOM 2722 C CA . GLY A 1 359 ? 8.621 -3.987 -12.258 1.00 87.81 359 GLY A CA 1
ATOM 2723 C C . GLY A 1 359 ? 8.676 -2.471 -12.506 1.00 87.81 359 GLY A C 1
ATOM 2724 O O . GLY A 1 359 ? 9.678 -1.973 -13.005 1.00 87.81 359 GLY A O 1
ATOM 2725 N N . GLN A 1 360 ? 7.628 -1.727 -12.139 1.00 86.69 360 GLN A N 1
ATOM 2726 C CA . GLN A 1 360 ? 7.566 -0.262 -12.255 1.00 86.69 360 GLN A CA 1
ATOM 2727 C C . GLN A 1 360 ? 7.844 0.447 -10.923 1.00 86.69 360 GLN A C 1
ATOM 2729 O O . GLN A 1 360 ? 8.171 1.631 -10.898 1.00 86.69 360 GLN A O 1
ATOM 2734 N N . LYS A 1 361 ? 7.654 -0.261 -9.805 1.00 86.56 361 LYS A N 1
ATOM 2735 C CA . LYS A 1 361 ? 7.676 0.301 -8.450 1.00 86.56 361 LYS A CA 1
ATOM 2736 C C . LYS A 1 361 ? 8.913 -0.088 -7.644 1.00 86.56 361 LYS A C 1
ATOM 2738 O O . LYS A 1 361 ? 9.142 0.502 -6.595 1.00 86.56 361 LYS A O 1
ATOM 2743 N N . LEU A 1 362 ? 9.718 -1.035 -8.110 1.00 90.88 362 LEU A N 1
ATOM 2744 C CA . LEU A 1 362 ? 11.025 -1.364 -7.547 1.00 9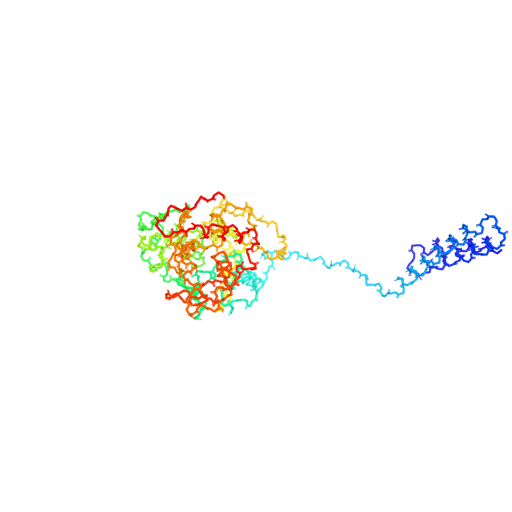0.88 362 LEU A CA 1
ATOM 2745 C C . LEU A 1 362 ? 12.111 -0.940 -8.532 1.00 90.88 362 LEU A C 1
ATOM 2747 O O . LEU A 1 362 ? 11.998 -1.195 -9.730 1.00 90.88 362 LEU A O 1
ATOM 2751 N N . SER A 1 363 ? 13.179 -0.310 -8.040 1.00 91.88 363 SER A N 1
ATOM 2752 C CA . SER A 1 363 ? 14.335 -0.034 -8.899 1.00 91.88 363 SER A CA 1
ATOM 2753 C C . SER A 1 363 ? 15.018 -1.336 -9.335 1.00 91.88 363 SER A C 1
ATOM 2755 O O . SER A 1 363 ? 14.905 -2.379 -8.682 1.00 91.88 363 SER A O 1
ATOM 2757 N N . ALA A 1 364 ? 15.843 -1.258 -10.381 1.00 91.62 364 ALA A N 1
ATOM 2758 C CA . ALA A 1 364 ? 16.725 -2.361 -10.760 1.00 91.62 364 ALA A CA 1
ATOM 2759 C C . ALA A 1 364 ? 17.667 -2.790 -9.613 1.00 91.62 364 ALA A C 1
ATOM 2761 O O . ALA A 1 364 ? 17.961 -3.975 -9.471 1.00 91.62 364 ALA A O 1
ATOM 2762 N N . GLY A 1 365 ? 18.111 -1.847 -8.771 1.00 91.81 365 GLY A N 1
ATOM 2763 C CA . GLY A 1 365 ? 18.940 -2.134 -7.597 1.00 91.81 365 GLY A CA 1
ATOM 2764 C C . GLY A 1 365 ? 18.188 -2.932 -6.531 1.00 91.81 365 GLY A C 1
ATOM 2765 O O . GLY A 1 365 ? 18.717 -3.918 -6.015 1.00 91.81 365 GLY A O 1
ATOM 2766 N N . ALA A 1 366 ? 16.935 -2.559 -6.253 1.00 94.25 366 ALA A N 1
ATOM 2767 C CA . ALA A 1 366 ? 16.074 -3.280 -5.322 1.00 94.25 366 ALA A CA 1
ATOM 2768 C C . ALA A 1 366 ? 15.744 -4.692 -5.833 1.00 94.25 366 ALA A C 1
ATOM 2770 O O . ALA A 1 366 ? 15.909 -5.669 -5.101 1.00 94.25 366 ALA A O 1
ATOM 2771 N N . LEU A 1 367 ? 15.363 -4.812 -7.111 1.00 95.62 367 LEU A N 1
ATOM 2772 C CA . LEU A 1 367 ? 15.096 -6.099 -7.760 1.00 95.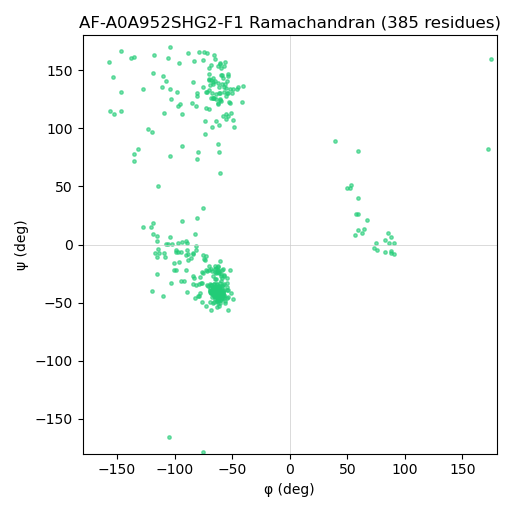62 367 LEU A CA 1
ATOM 2773 C C . LEU A 1 367 ? 16.320 -7.015 -7.724 1.00 95.62 367 LEU A C 1
ATOM 2775 O O . LEU A 1 367 ? 16.197 -8.188 -7.379 1.00 95.62 367 LEU A O 1
ATOM 2779 N N . LYS A 1 368 ? 17.513 -6.483 -8.015 1.00 95.06 368 LYS A N 1
ATOM 2780 C CA . LYS A 1 368 ? 18.753 -7.261 -7.961 1.00 95.06 368 LYS A CA 1
ATOM 2781 C C . LYS A 1 368 ? 19.000 -7.837 -6.565 1.00 95.06 368 LYS A C 1
ATOM 2783 O O . LYS A 1 368 ? 19.289 -9.024 -6.459 1.00 95.06 368 LYS A O 1
ATOM 2788 N N . LYS A 1 369 ? 18.843 -7.041 -5.499 1.00 96.06 369 LYS A N 1
ATOM 2789 C CA . LYS A 1 369 ? 19.008 -7.525 -4.115 1.00 96.06 369 LYS A CA 1
ATOM 2790 C C . LYS A 1 369 ? 18.009 -8.631 -3.763 1.00 96.06 369 LYS A C 1
ATOM 2792 O O . LYS A 1 369 ? 18.402 -9.625 -3.154 1.00 96.06 369 LYS A O 1
ATOM 2797 N N . ILE A 1 370 ? 16.748 -8.497 -4.185 1.00 96.81 370 ILE A N 1
ATOM 2798 C CA . ILE A 1 370 ? 15.729 -9.544 -4.005 1.00 96.81 370 ILE A CA 1
ATOM 2799 C C . ILE A 1 370 ? 16.149 -10.838 -4.717 1.00 96.81 370 ILE A C 1
ATOM 2801 O O . ILE A 1 370 ? 16.144 -11.908 -4.107 1.00 96.81 370 ILE A O 1
ATOM 2805 N N . VAL A 1 371 ? 16.532 -10.747 -5.993 1.00 96.94 371 VAL A N 1
ATOM 2806 C CA . VAL A 1 371 ? 16.933 -11.901 -6.813 1.00 96.94 371 VAL A CA 1
ATOM 2807 C C . VAL A 1 371 ? 18.175 -12.589 -6.239 1.00 96.94 371 VAL A C 1
ATOM 2809 O O . VAL A 1 371 ? 18.195 -13.815 -6.096 1.00 96.94 371 VAL A O 1
ATOM 2812 N N . ASP A 1 372 ? 19.193 -11.815 -5.862 1.00 95.94 372 ASP A N 1
ATOM 2813 C CA . ASP A 1 372 ? 20.431 -12.329 -5.273 1.00 95.94 372 ASP A CA 1
ATOM 2814 C C . ASP A 1 372 ? 20.154 -13.081 -3.966 1.00 95.94 372 ASP A C 1
ATOM 2816 O O . ASP A 1 372 ? 20.725 -14.149 -3.741 1.00 95.94 372 ASP A O 1
ATOM 2820 N N . TYR A 1 373 ? 19.255 -12.568 -3.121 1.00 96.88 373 TYR A N 1
ATOM 2821 C CA . TYR A 1 373 ? 18.869 -13.237 -1.881 1.00 96.88 373 TYR A CA 1
ATOM 2822 C C . TYR A 1 373 ? 18.084 -14.526 -2.155 1.00 96.88 373 TYR A C 1
ATOM 2824 O O . TYR A 1 373 ? 18.503 -15.606 -1.739 1.00 96.88 373 TYR A O 1
ATOM 2832 N N . LEU A 1 374 ? 16.974 -14.441 -2.900 1.00 97.38 374 LEU A N 1
ATOM 2833 C CA . LEU A 1 374 ? 16.062 -15.570 -3.127 1.00 97.38 374 LEU A CA 1
ATOM 2834 C C . LEU A 1 374 ? 16.711 -16.727 -3.895 1.00 97.38 374 LEU A C 1
ATOM 2836 O O . LEU A 1 374 ? 16.430 -17.888 -3.599 1.00 97.38 374 LEU A O 1
ATOM 2840 N N . SER A 1 375 ? 17.620 -16.435 -4.828 1.00 96.12 375 SER A N 1
ATOM 2841 C CA . SER A 1 375 ? 18.353 -17.464 -5.580 1.00 96.12 375 SER A CA 1
ATOM 2842 C C . SER A 1 375 ? 19.278 -18.319 -4.704 1.00 96.12 375 SER A C 1
ATOM 2844 O O . SER A 1 375 ? 19.646 -19.430 -5.092 1.00 96.12 375 SER A O 1
ATOM 2846 N N . GLN A 1 376 ? 19.626 -17.840 -3.507 1.00 95.69 376 GLN A N 1
ATOM 2847 C CA . GLN A 1 376 ? 20.448 -18.562 -2.536 1.00 95.69 376 GLN A CA 1
ATOM 2848 C C . GLN A 1 376 ? 19.621 -19.300 -1.474 1.00 95.69 376 GLN A C 1
ATOM 2850 O O . GLN A 1 376 ? 20.159 -20.180 -0.797 1.00 95.69 376 GLN A O 1
ATOM 2855 N N . VAL A 1 377 ? 18.328 -18.992 -1.326 1.00 95.75 377 VAL A N 1
ATOM 2856 C CA . VAL A 1 377 ? 17.456 -19.663 -0.352 1.00 95.75 377 VAL A CA 1
ATOM 2857 C C . VAL A 1 377 ? 17.151 -21.083 -0.830 1.00 95.75 377 VAL A C 1
ATOM 2859 O O . VAL A 1 377 ? 16.526 -21.272 -1.871 1.00 95.75 377 VAL A O 1
ATOM 2862 N N . LYS A 1 378 ? 17.572 -22.096 -0.066 1.00 94.69 378 LYS A N 1
ATOM 2863 C CA . LYS A 1 378 ? 17.371 -23.516 -0.394 1.00 94.69 378 LYS A CA 1
ATOM 2864 C C . LYS A 1 378 ? 16.541 -24.225 0.667 1.00 94.69 378 LYS A C 1
ATOM 2866 O O . LYS A 1 378 ? 16.668 -23.935 1.856 1.00 94.69 378 LYS A O 1
ATOM 2871 N N . THR A 1 379 ? 15.750 -25.207 0.246 1.00 93.31 379 THR A N 1
ATOM 2872 C CA . THR A 1 379 ? 14.955 -26.035 1.157 1.00 93.31 379 THR A CA 1
ATOM 2873 C C . THR A 1 379 ? 15.866 -26.777 2.139 1.00 93.31 379 THR A C 1
ATOM 2875 O O . THR A 1 379 ? 16.785 -27.487 1.736 1.00 93.31 379 THR A O 1
ATOM 2878 N N . GLY A 1 380 ? 15.613 -26.608 3.440 1.00 88.19 380 GLY A N 1
ATOM 2879 C CA . GLY A 1 380 ? 16.344 -27.295 4.513 1.00 88.19 380 GLY A CA 1
ATOM 2880 C C . GLY A 1 380 ? 17.764 -26.782 4.792 1.00 88.19 380 GLY A C 1
ATOM 2881 O O . GLY A 1 380 ? 18.425 -27.323 5.676 1.00 88.19 380 GLY A O 1
ATOM 2882 N N . ALA A 1 381 ? 18.236 -25.751 4.085 1.00 89.88 381 ALA A N 1
ATOM 2883 C CA . ALA A 1 381 ? 19.526 -25.116 4.349 1.00 89.88 381 ALA A CA 1
ATOM 2884 C C . ALA A 1 381 ? 19.368 -23.867 5.240 1.00 89.88 381 ALA A C 1
ATOM 2886 O O . ALA A 1 381 ? 18.300 -23.246 5.239 1.00 89.88 381 ALA A O 1
ATOM 2887 N N . PRO A 1 382 ? 20.418 -23.452 5.976 1.00 89.88 382 PRO A N 1
ATOM 2888 C CA . PRO A 1 382 ? 20.424 -22.158 6.651 1.00 89.88 382 PRO A CA 1
ATOM 2889 C C . PRO A 1 382 ? 20.181 -21.017 5.648 1.00 89.88 382 PRO A C 1
ATOM 2891 O O . PRO A 1 382 ? 20.743 -21.059 4.548 1.00 89.88 382 PRO A O 1
ATOM 2894 N N . PRO A 1 383 ? 19.367 -20.005 5.997 1.00 87.75 383 PRO A N 1
ATOM 2895 C CA . PRO A 1 383 ? 19.067 -18.917 5.081 1.00 87.75 383 PRO A CA 1
ATOM 2896 C C . PRO A 1 383 ? 20.301 -18.037 4.812 1.00 87.75 383 PRO A C 1
ATOM 2898 O O . PRO A 1 383 ? 21.194 -17.947 5.665 1.00 87.75 383 PRO A O 1
ATOM 2901 N N . PRO A 1 384 ? 20.356 -17.354 3.654 1.00 89.69 384 PRO A N 1
ATOM 2902 C CA . PRO A 1 384 ? 21.411 -16.394 3.350 1.00 89.69 384 PRO A CA 1
ATOM 2903 C C . PRO A 1 384 ? 21.431 -15.240 4.358 1.00 89.69 384 PRO A C 1
ATOM 2905 O O . PRO A 1 384 ? 20.413 -14.895 4.967 1.00 89.69 384 PRO A O 1
ATOM 2908 N N . LYS A 1 385 ? 22.597 -14.605 4.515 1.00 85.38 385 LYS A N 1
ATOM 2909 C CA . LYS A 1 385 ? 22.717 -13.390 5.331 1.00 85.38 385 LYS A CA 1
ATOM 2910 C C . LYS A 1 385 ? 21.940 -12.241 4.682 1.00 85.38 385 LYS A C 1
ATOM 2912 O O . LYS A 1 385 ? 21.936 -12.100 3.466 1.00 85.38 385 LYS A O 1
ATOM 2917 N N . VAL A 1 386 ? 21.330 -11.408 5.520 1.00 81.25 386 VAL A N 1
ATOM 2918 C CA . VAL A 1 386 ? 20.476 -10.264 5.143 1.00 81.25 386 VAL A CA 1
ATOM 2919 C C . VAL A 1 386 ? 21.303 -8.999 4.799 1.00 81.25 386 VAL A C 1
ATOM 2921 O O . VAL A 1 386 ? 20.751 -7.919 4.632 1.00 81.25 386 VAL A O 1
ATOM 2924 N N . SER A 1 387 ? 22.636 -9.116 4.701 1.00 61.03 387 SER A N 1
ATOM 2925 C CA . SER A 1 387 ? 23.574 -7.986 4.553 1.00 61.03 387 SER A CA 1
ATOM 2926 C C . SER A 1 387 ? 23.383 -7.173 3.280 1.00 61.03 387 SER A C 1
ATOM 2928 O O . SER A 1 387 ? 23.373 -7.816 2.204 1.00 61.03 387 SER A O 1
#

Sequence (387 aa):
ISCFLLFMAIANYKTNFYGESRLLPVSLVMITVTTFIMALYFTNLSALLKIGGMMFFVAAFLSGYGNWLPQVEGGFPPVEEKVTWETMSTQQLADKGEEIIFGGVGKNKEQGAIGKGQCPLCHAFHAGMLGERAPNLLGLPTRKERLEDPKYSKGNPSKREYSVKEAFPGSGTAETVQEYIAESHACPSCYVVAGYGVKGTNDKESPMPSIHKPPISLSLAELAAVDTWMYAREGVEPPSFDEIVKSYEKFVPEADRPKQADDKPAGATSLLADGSEPVDQIFAKAQCVSCHTIPGIPGAMGTIGPKLEEGTTAPQRIKDPAYKGTAKSAAEYIMESIVDPSAYVVKPFPDKTMPAIFGQKLSAGALKKIVDYLSQVKTGAPPPKVS

Radius of gyration: 32.71 Å; Cα contacts (8 Å, |Δi|>4): 608; chains: 1; bounding box: 66×88×79 Å

Foldseek 3Di:
DLVVLQVVLVVQCVVPVPPLPLCNLVSLLSQLVSLCVVLVVCVVCNVVSNVVSVVSVVVSVVSSVVSVPPDPPPDPPDPPPPCDLQNDDLVRLLQLLCCQAFVGGPSLVPAQRGHLLRCLLAEAADPPHDHQQAYHLVCLQPPCVQLVPVQLCAPHLVSHPAPDSDPDPRQSNDDHSLLVLLSCLQCVQNDFDQPNADPPRNRRHHLHDNCCAPPSNDALSSVLSNQSNSQVVNVHHDDRSVVSSVSNCSRQPPVSGRDDPPPPPPPAAQALEAQPDFLLSLCVSLVVLSQEQEAPRPSSPHPLAYHQQLLAVVVVLCPDPQQQDDDDASLSSLLCCQQPVQSDGDPPHDPSSRRNCNVRRYHPNNSNSNSVQSSQRHPPDHGDDRD

Solvent-accessible surface area (backbone atoms only — not comparable to full-atom values): 21132 Å² total; per-residue (Å²): 108,55,69,57,38,46,53,50,19,52,50,48,34,67,68,33,70,90,42,94,72,79,56,48,34,56,24,31,44,33,44,18,54,30,28,48,57,48,25,72,76,39,66,96,49,19,69,59,28,41,52,52,16,50,54,31,41,52,51,20,49,53,50,43,51,57,70,67,45,86,78,77,74,77,64,77,72,71,84,70,74,74,78,43,85,87,70,46,52,71,66,57,31,19,42,50,10,36,25,34,33,21,55,32,70,81,28,83,79,45,89,48,38,50,20,69,62,44,46,43,80,29,29,12,68,50,91,90,49,74,28,85,56,33,72,64,49,63,64,48,78,73,50,56,66,62,79,68,37,79,70,41,26,73,72,34,47,88,70,34,82,32,75,35,46,63,88,47,85,66,50,49,53,58,86,46,50,67,27,43,53,31,37,44,41,48,38,23,25,48,55,44,61,84,92,31,24,38,88,93,49,83,34,17,36,36,74,56,68,39,42,38,37,82,83,52,42,42,35,61,65,55,50,30,15,36,51,32,23,59,19,50,80,70,76,38,87,53,74,55,66,67,59,44,33,52,34,34,54,62,50,45,54,78,90,62,51,42,76,77,71,75,91,63,76,87,69,81,71,84,53,56,31,64,41,89,59,49,48,54,55,42,35,54,49,64,47,45,30,69,31,18,22,35,74,70,38,86,85,18,70,17,77,70,41,68,70,51,30,29,46,50,49,30,69,54,48,65,68,36,89,80,46,68,65,83,49,89,46,37,50,45,39,49,48,42,47,44,43,42,30,73,48,56,62,64,84,89,47,67,76,70,71,60,45,64,45,44,59,76,30,35,32,73,51,28,49,47,48,52,28,61,50,36,39,58,19,35,78,96,51,83,50,56,81,61,118